Protein AF-0000000085010832 (afdb_homodimer)

pLDDT: mean 97.46, std 2.3, range [83.12, 99.0]

Foldseek 3Di:
DDDDDPVVVVVLLQLQDAFQQFAQAAPQDPVNLVVQLVVCLVDQDFVVRLSFKDKDKAFRVSLLVLLVLLLVQVQVVQVVVPVVRCVVCVVSSVSLSRFGMKMWIKGQQVSLVVVCVVVVVCNVCSVVRSVVSVVRSCSSSSSVRVVSPKHKHKAPSVVPVVSQVSSCVSRVDDPRIRTDIMMTIHHHPDPRDDDDDDDDPVVPDDDD/DDPDDPVVVVVLLQLQDAFQQFAQAAPQDPVNLVVQLVVCLVDQDFVVRLSFKDKDKAFRVRLLVLLVLLLVQVQVVQVVVPVVRCVVCVVSSVSLSRFGMKMWIKGQQVSLVVVCVVVVVCNVCSVVRSVVSVVRSCSSSSSVRVVSPKHKHKAPSVVPVVSQVSSCVSRVDDPRIRTDIMMTIHHHPDDRDDDDDDDDPVVPDDDD

Sequence (416 aa):
MPSITADEWLEAAAHRRSVHGLAGTSKVSDERVQELVSNVLSFAPSSYNTQPVRISLAFGEKHKELWSIILEKVEPVLKSINPALWEKLGPFLQNHKAAYGSILFWERGQTTKEAAETHKATSHMFSEWGDHAQGIHQILVWTALELEGVGANLQHMNAIPPVEAAIKKFAGVPEDYKLKAHLNYGDEQAAHPEKPKKLPIAETLTILMPSITADEWLEAAAHRRSVHGLAGTSKVSDERVQELVSNVLSFAPSSYNTQPVRISLAFGEKHKELWSIILEKVEPVLKSINPALWEKLGPFLQNHKAAYGSILFWERGQTTKEAAETHKATSHMFSEWGDHAQGIHQILVWTALELEGVGANLQHMNAIPPVEAAIKKFAGVPEDYKLKAHLNYGDEQAAHPEKPKKLPIAETLTIL

InterPro domains:
  IPR000415 Nitroreductase-like [G3DSA:3.40.109.10] (7-208)
  IPR000415 Nitroreductase-like [SSF55469] (9-198)
  IPR029479 Nitroreductase [PF00881] (14-186)
  IPR033877 Nitroreductase Frm2/Hbn1-like [PTHR43035] (5-207)
  IPR033877 Nitroreductase Frm2/Hbn1-like [cd02140] (9-208)

Secondary structure (DSSP, 8-state):
--SS-HHHHHHHHHH--B---B-S--SS-HHHHHHHHHHHHTT---GGG---EEEEEEETHHHHHHHHHHHHHHHHHHHHH-HHHHHHHHHHHHHHTTSSEEEEEEEEHHHHHHHHHHSGGGGGGHHHHHHHHHHHHHHHHHHHHHHTT-EEEEE-GGGSHHHHHHHHHHHT--TTEEEEEEEEEE-BSSPPPPPPP---HHHHEEE-/--SS-HHHHHHHHHH--B---B-S--SS-HHHHHHHHHHHHTT---GGG---EEEEEEETHHHHHHHHHHHHHHHHHHHHH-HHHHHHHHHHHHHGGGSSEEEEEEEEHHHHHHHHHHSGGGGGGHHHHHHHHHHHHHHHHHHHHHHTT-EEEEE-GGGSHHHHHHHHHHHT--TTEEEEEEEEEE-BSSPPPPPPP---HHHHEEE-

Structure (mmCIF, N/CA/C/O backbone):
data_AF-0000000085010832-model_v1
#
loop_
_entity.id
_entity.type
_entity.pdbx_description
1 polymer 'Nitroreductase protein'
#
loop_
_atom_site.group_PDB
_atom_site.id
_atom_site.type_symbol
_atom_site.label_atom_id
_atom_site.label_alt_id
_atom_site.label_comp_id
_atom_site.label_asym_id
_atom_site.label_entity_id
_atom_site.label_seq_id
_atom_site.pdbx_PDB_ins_code
_atom_site.Cartn_x
_atom_site.Cartn_y
_atom_site.Cartn_z
_atom_site.occupancy
_atom_site.B_iso_or_equiv
_atom_site.auth_seq_id
_atom_site.auth_comp_id
_atom_site.auth_asym_id
_atom_site.auth_atom_id
_atom_site.pdbx_PDB_model_num
ATOM 1 N N . MET A 1 1 ? 5.02 1.122 22.172 1 84.19 1 MET A N 1
ATOM 2 C CA . MET A 1 1 ? 5.883 1.376 21.016 1 84.19 1 MET A CA 1
ATOM 3 C C . MET A 1 1 ? 6.539 0.086 20.531 1 84.19 1 MET A C 1
ATOM 5 O O . MET A 1 1 ? 6.973 -0.735 21.344 1 84.19 1 MET A O 1
ATOM 9 N N . PRO A 1 2 ? 6.547 -0.035 19.172 1 90.25 2 PRO A N 1
ATOM 10 C CA . PRO A 1 2 ? 7.242 -1.213 18.656 1 90.25 2 PRO A CA 1
ATOM 11 C C . PRO A 1 2 ? 8.727 -1.228 19.016 1 90.25 2 PRO A C 1
ATOM 13 O O . PRO A 1 2 ? 9.305 -0.179 19.312 1 90.25 2 PRO A O 1
ATOM 16 N N . SER A 1 3 ? 9.32 -2.346 18.875 1 93.12 3 SER A N 1
ATOM 17 C CA . SER A 1 3 ? 10.68 -2.549 19.344 1 93.12 3 SER A CA 1
ATOM 18 C C . SER A 1 3 ? 11.703 -2.246 18.25 1 93.12 3 SER A C 1
ATOM 20 O O . SER A 1 3 ? 12.891 -2.117 18.531 1 93.12 3 SER A O 1
ATOM 22 N N . ILE A 1 4 ? 11.258 -2.033 17.078 1 97.88 4 ILE A N 1
ATOM 23 C CA . ILE A 1 4 ? 12.211 -1.859 15.992 1 97.88 4 ILE A CA 1
ATOM 24 C C . ILE A 1 4 ? 12.32 -0.378 15.633 1 97.88 4 ILE A C 1
ATOM 26 O O . ILE A 1 4 ? 11.43 0.412 15.953 1 97.88 4 ILE A O 1
ATOM 30 N N . THR A 1 5 ? 13.445 -0.023 14.93 1 98.31 5 THR A N 1
ATOM 31 C CA . THR A 1 5 ? 13.688 1.344 14.477 1 98.31 5 THR A CA 1
ATOM 32 C C . THR A 1 5 ? 13.117 1.558 13.078 1 98.31 5 THR A C 1
ATOM 34 O O . THR A 1 5 ? 12.797 0.595 12.383 1 98.31 5 THR A O 1
ATOM 37 N N . ALA A 1 6 ? 13.039 2.836 12.734 1 98.62 6 ALA A N 1
ATOM 38 C CA . ALA A 1 6 ? 12.633 3.178 11.375 1 98.62 6 ALA A CA 1
ATOM 39 C C . ALA A 1 6 ? 13.602 2.594 10.352 1 98.62 6 ALA A C 1
ATOM 41 O O . ALA A 1 6 ? 13.195 2.164 9.266 1 98.62 6 ALA A O 1
ATOM 42 N N . ASP A 1 7 ? 14.867 2.562 10.664 1 98.56 7 ASP A N 1
ATOM 43 C CA . ASP A 1 7 ? 15.859 2.021 9.742 1 98.56 7 ASP A CA 1
ATOM 44 C C . ASP A 1 7 ? 15.664 0.521 9.539 1 98.56 7 ASP A C 1
ATOM 46 O O . ASP A 1 7 ? 15.797 0.017 8.422 1 98.56 7 ASP A O 1
ATOM 50 N N . GLU A 1 8 ? 15.367 -0.193 10.617 1 98.81 8 GLU A N 1
ATOM 51 C CA . GLU A 1 8 ? 15.102 -1.626 10.523 1 98.81 8 GLU A CA 1
ATOM 52 C C . GLU A 1 8 ? 13.836 -1.901 9.711 1 98.81 8 GLU A C 1
ATOM 54 O O . GLU A 1 8 ? 13.789 -2.85 8.93 1 98.81 8 GLU A O 1
ATOM 59 N N . TRP A 1 9 ? 12.805 -1.095 9.961 1 98.81 9 TRP A N 1
ATOM 60 C CA . TRP A 1 9 ? 11.562 -1.136 9.188 1 98.81 9 TRP A CA 1
ATOM 61 C C . TRP A 1 9 ? 11.852 -0.97 7.699 1 98.81 9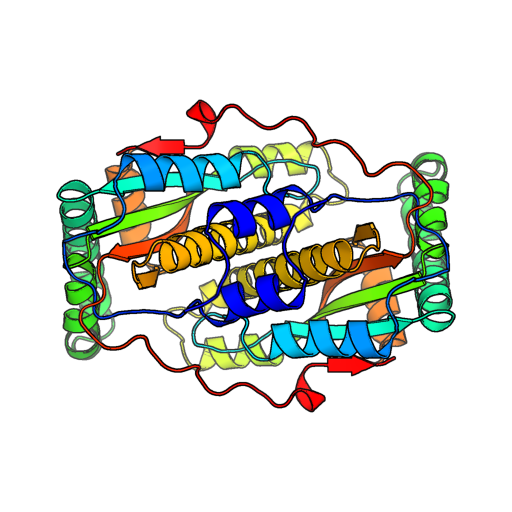 TRP A C 1
ATOM 63 O O . TRP A 1 9 ? 11.43 -1.795 6.883 1 98.81 9 TRP A O 1
ATOM 73 N N . LEU A 1 10 ? 12.625 -0 7.332 1 98.81 10 LEU A N 1
ATOM 74 C CA . LEU A 1 10 ? 12.867 0.292 5.926 1 98.81 10 LEU A CA 1
ATOM 75 C C . LEU A 1 10 ? 13.859 -0.705 5.328 1 98.81 10 LEU A C 1
ATOM 77 O O . LEU A 1 10 ? 13.766 -1.041 4.148 1 98.81 10 LEU A O 1
ATOM 81 N N . GLU A 1 11 ? 14.734 -1.215 6.141 1 98.69 11 GLU A N 1
ATOM 82 C CA . GLU A 1 11 ? 15.641 -2.256 5.672 1 98.69 11 GLU A CA 1
ATOM 83 C C . GLU A 1 11 ? 14.883 -3.518 5.277 1 98.69 11 GLU A C 1
ATOM 85 O O . GLU A 1 11 ? 15.211 -4.164 4.285 1 98.69 11 GLU A O 1
ATOM 90 N N . ALA A 1 12 ? 13.891 -3.885 6.098 1 98.75 12 ALA A N 1
ATOM 91 C CA . ALA A 1 12 ? 13.062 -5.039 5.785 1 98.75 12 ALA A CA 1
ATOM 92 C C . ALA A 1 12 ? 12.32 -4.844 4.465 1 98.75 12 ALA A C 1
ATOM 94 O O . ALA A 1 12 ? 12.289 -5.742 3.623 1 98.75 12 ALA A O 1
ATOM 95 N N . ALA A 1 13 ? 11.766 -3.66 4.316 1 98.81 13 ALA A N 1
ATOM 96 C CA . ALA A 1 13 ? 11.062 -3.361 3.072 1 98.81 13 ALA A CA 1
ATOM 97 C C . ALA A 1 13 ? 12.016 -3.359 1.886 1 98.81 13 ALA A C 1
ATOM 99 O O . ALA A 1 13 ? 11.664 -3.805 0.792 1 98.81 13 ALA A O 1
ATOM 100 N N . ALA A 1 14 ? 13.203 -2.842 2.066 1 98.5 14 ALA A N 1
ATOM 101 C CA . ALA A 1 14 ? 14.203 -2.75 1 1 98.5 14 ALA A CA 1
ATOM 102 C C . ALA A 1 14 ? 14.703 -4.133 0.596 1 98.5 14 ALA A C 1
ATOM 104 O O . ALA A 1 14 ? 15.125 -4.34 -0.543 1 98.5 14 ALA A O 1
ATOM 105 N N . HIS A 1 15 ? 14.672 -5.035 1.519 1 98.12 15 HIS A N 1
ATOM 106 C CA . HIS A 1 15 ? 15.109 -6.398 1.247 1 98.12 15 HIS A CA 1
ATOM 107 C C . HIS A 1 15 ? 14.141 -7.109 0.309 1 98.12 15 HIS A C 1
ATOM 109 O O . HIS A 1 15 ? 14.555 -7.934 -0.51 1 98.12 15 HIS A O 1
ATOM 115 N N . ARG A 1 16 ? 12.852 -6.828 0.45 1 98.25 16 ARG A N 1
ATOM 116 C CA . ARG A 1 16 ? 11.82 -7.434 -0.39 1 98.25 16 ARG A CA 1
ATOM 117 C C . ARG A 1 16 ? 12.125 -7.215 -1.869 1 98.25 16 ARG A C 1
ATOM 119 O O . ARG A 1 16 ? 12.477 -6.109 -2.281 1 98.25 16 ARG A O 1
ATOM 126 N N . ARG A 1 17 ? 12.102 -8.305 -2.668 1 97.81 17 ARG A N 1
ATOM 127 C CA . ARG A 1 17 ? 12.352 -8.305 -4.105 1 97.81 17 ARG A CA 1
ATOM 128 C C . ARG A 1 17 ? 11.398 -9.242 -4.832 1 97.81 17 ARG A C 1
ATOM 130 O O . ARG A 1 17 ? 10.844 -10.156 -4.223 1 97.81 17 ARG A O 1
ATOM 137 N N . SER A 1 18 ? 11.273 -8.953 -6.086 1 98.06 18 SER A N 1
ATOM 138 C CA . SER A 1 18 ? 10.648 -9.984 -6.91 1 98.06 18 SER A CA 1
ATOM 139 C C . SER A 1 18 ? 11.594 -11.164 -7.129 1 98.06 18 SER A C 1
ATOM 141 O O . SER A 1 18 ? 12.617 -11.031 -7.801 1 98.06 18 SER A O 1
ATOM 143 N N . VAL A 1 19 ? 11.234 -12.25 -6.57 1 98 19 VAL A N 1
ATOM 144 C CA . VAL A 1 19 ? 12.008 -13.477 -6.703 1 98 19 VAL A CA 1
ATOM 145 C C . VAL A 1 19 ? 11.297 -14.43 -7.664 1 98 19 VAL A C 1
ATOM 147 O O . VAL A 1 19 ? 10.211 -14.93 -7.363 1 98 19 VAL A O 1
ATOM 150 N N . HIS A 1 20 ? 11.82 -14.797 -8.797 1 95.06 20 HIS A N 1
ATOM 151 C CA . HIS A 1 20 ? 11.133 -15.609 -9.797 1 95.06 20 HIS A CA 1
ATOM 152 C C . HIS A 1 20 ? 11.602 -17.062 -9.75 1 95.06 20 HIS A C 1
ATOM 154 O O . HIS A 1 20 ? 10.867 -17.969 -10.148 1 95.06 20 HIS A O 1
ATOM 160 N N . GLY A 1 21 ? 12.75 -17.391 -9.305 1 95.5 21 GLY A N 1
ATOM 161 C CA . GLY A 1 21 ? 13.188 -18.766 -9.125 1 95.5 21 GLY A CA 1
ATOM 162 C C . GLY A 1 21 ? 12.727 -19.375 -7.812 1 95.5 21 GLY A C 1
ATOM 163 O O . GLY A 1 21 ? 13.484 -19.406 -6.84 1 95.5 21 GLY A O 1
ATOM 164 N N . LEU A 1 22 ? 11.461 -19.922 -7.852 1 98.19 22 LEU A N 1
ATOM 165 C CA . LEU A 1 22 ? 10.859 -20.453 -6.629 1 98.19 22 LEU A CA 1
ATOM 166 C C . LEU A 1 22 ? 10.633 -21.953 -6.742 1 98.19 22 LEU A C 1
ATOM 168 O O . LEU A 1 22 ? 10.297 -22.453 -7.82 1 98.19 22 LEU A O 1
ATOM 172 N N . ALA A 1 23 ? 10.828 -22.625 -5.68 1 98.19 23 ALA A N 1
ATOM 173 C CA . ALA A 1 23 ? 10.57 -24.062 -5.598 1 98.19 23 ALA A CA 1
ATOM 174 C C . ALA A 1 23 ? 9.148 -24.344 -5.113 1 98.19 23 ALA A C 1
ATOM 176 O O . ALA A 1 23 ? 8.523 -23.484 -4.488 1 98.19 23 ALA A O 1
ATOM 177 N N . GLY A 1 24 ? 8.68 -25.562 -5.348 1 98.31 24 GLY A N 1
ATOM 178 C CA . GLY A 1 24 ? 7.367 -25.984 -4.898 1 98.31 24 GLY A CA 1
ATOM 179 C C . GLY A 1 24 ? 7.336 -26.391 -3.432 1 98.31 24 GLY A C 1
ATOM 180 O O . GLY A 1 24 ? 6.441 -27.109 -2.998 1 98.31 24 GLY A O 1
ATOM 181 N N . THR A 1 25 ? 8.312 -25.953 -2.691 1 98.69 25 THR A N 1
ATOM 182 C CA . THR A 1 25 ? 8.391 -26.141 -1.248 1 98.69 25 THR A CA 1
ATOM 183 C C . THR A 1 25 ? 8.398 -24.812 -0.52 1 98.69 25 THR A C 1
ATOM 185 O O . THR A 1 25 ? 8.648 -23.766 -1.13 1 98.69 25 THR A O 1
ATOM 188 N N . SER A 1 26 ? 8.047 -24.875 0.742 1 98.69 26 SER A N 1
ATOM 189 C CA . SER A 1 26 ? 8.023 -23.672 1.573 1 98.69 26 SER A CA 1
ATOM 190 C C . SER A 1 26 ? 8.516 -23.984 2.986 1 98.69 26 SER A C 1
ATOM 192 O O . SER A 1 26 ? 7.973 -24.844 3.666 1 98.69 26 SER A O 1
ATOM 194 N N . LYS A 1 27 ? 9.477 -23.188 3.438 1 97.94 27 LYS A N 1
ATOM 195 C CA . LYS A 1 27 ? 9.93 -23.344 4.816 1 97.94 27 LYS A CA 1
ATOM 196 C C . LYS A 1 27 ? 8.961 -22.688 5.793 1 97.94 27 LYS A C 1
ATOM 198 O O . LYS A 1 27 ? 9.008 -22.953 6.996 1 97.94 27 LYS A O 1
ATOM 203 N N . VAL A 1 28 ? 8.094 -21.875 5.289 1 98.5 28 VAL A N 1
ATOM 204 C CA . VAL A 1 28 ? 7.02 -21.312 6.102 1 98.5 28 VAL A CA 1
ATOM 205 C C . VAL A 1 28 ? 5.766 -22.172 5.98 1 98.5 28 VAL A C 1
ATOM 207 O O . VAL A 1 28 ? 5.336 -22.5 4.871 1 98.5 28 VAL A O 1
ATOM 210 N N . SER A 1 29 ? 5.133 -22.531 7.074 1 98.81 29 SER A N 1
ATOM 211 C CA . SER A 1 29 ? 3.963 -23.391 7.047 1 98.81 29 SER A CA 1
ATOM 212 C C . SER A 1 29 ? 2.732 -22.656 6.535 1 98.81 29 SER A C 1
ATOM 214 O O . SER A 1 29 ? 2.67 -21.422 6.609 1 98.81 29 SER A O 1
ATOM 216 N N . ASP A 1 30 ? 1.768 -23.484 6.062 1 98.88 30 ASP A N 1
ATOM 217 C CA . ASP A 1 30 ? 0.501 -22.891 5.633 1 98.88 30 ASP A CA 1
ATOM 218 C C . ASP A 1 30 ? -0.148 -22.109 6.77 1 98.88 30 ASP A C 1
ATOM 220 O O . ASP A 1 30 ? -0.671 -21.016 6.551 1 98.88 30 ASP A O 1
ATOM 224 N N . GLU A 1 31 ? -0.134 -22.641 7.93 1 98.81 31 GLU A N 1
ATOM 225 C CA . GLU A 1 31 ? -0.724 -22.016 9.102 1 98.81 31 GLU A CA 1
ATOM 226 C C . GLU A 1 31 ? -0.057 -20.672 9.398 1 98.81 31 GLU A C 1
ATOM 228 O O . GLU A 1 31 ? -0.729 -19.703 9.766 1 98.81 31 GLU A O 1
ATOM 233 N N . ARG A 1 32 ? 1.269 -20.641 9.297 1 98.88 32 ARG A N 1
ATOM 234 C CA . ARG A 1 32 ? 2.012 -19.422 9.555 1 98.88 32 ARG A CA 1
ATOM 235 C C . ARG A 1 32 ? 1.671 -18.344 8.516 1 98.88 32 ARG A C 1
ATOM 237 O O . ARG A 1 32 ? 1.525 -17.172 8.859 1 98.88 32 ARG A O 1
ATOM 244 N N . VAL A 1 33 ? 1.524 -18.719 7.25 1 98.94 33 VAL A N 1
ATOM 245 C CA . VAL A 1 33 ? 1.125 -17.781 6.211 1 98.94 33 VAL A CA 1
ATOM 246 C C . VAL A 1 33 ? -0.262 -17.219 6.523 1 98.94 33 VAL A C 1
ATOM 248 O O . VAL A 1 33 ? -0.495 -16.016 6.402 1 98.94 33 VAL A O 1
ATOM 251 N N . GLN A 1 34 ? -1.169 -18.109 6.879 1 98.94 34 GLN A N 1
ATOM 252 C CA . GLN A 1 34 ? -2.508 -17.688 7.27 1 98.94 34 GLN A CA 1
ATOM 253 C C . GLN A 1 34 ? -2.449 -16.672 8.414 1 98.94 34 GLN A C 1
ATOM 255 O O . GLN A 1 34 ? -3.18 -15.68 8.406 1 98.94 34 GLN A O 1
ATOM 260 N N . GLU A 1 35 ? -1.608 -16.938 9.383 1 98.88 35 GLU A N 1
ATOM 261 C CA . GLU A 1 35 ? -1.447 -16.047 10.523 1 98.88 35 GLU A CA 1
ATOM 262 C C . GLU A 1 35 ? -0.957 -14.664 10.086 1 98.88 35 GLU A C 1
ATOM 264 O O . GLU A 1 35 ? -1.482 -13.641 10.523 1 98.88 35 GLU A O 1
ATOM 269 N N . LEU A 1 36 ? 0.071 -14.609 9.273 1 98.94 36 LEU A N 1
ATOM 270 C CA . LEU A 1 36 ? 0.646 -13.352 8.805 1 98.94 36 LEU A CA 1
ATOM 271 C C . LEU A 1 36 ? -0.386 -12.539 8.031 1 98.94 36 LEU A C 1
ATOM 273 O O . LEU A 1 36 ? -0.536 -11.336 8.258 1 98.94 36 LEU A O 1
ATOM 277 N N . VAL A 1 37 ? -1.146 -13.211 7.125 1 98.94 37 VAL A N 1
ATOM 278 C CA . VAL A 1 37 ? -2.133 -12.539 6.293 1 98.94 37 VAL A CA 1
ATOM 279 C C . VAL A 1 37 ? -3.293 -12.055 7.16 1 98.94 37 VAL A C 1
ATOM 281 O O . VAL A 1 37 ? -3.787 -10.938 6.98 1 98.94 37 VAL A O 1
ATOM 284 N N . SER A 1 38 ? -3.705 -12.898 8.086 1 98.94 38 SER A N 1
ATOM 285 C CA . SER A 1 38 ? -4.75 -12.508 9.023 1 98.94 38 SER A CA 1
ATOM 286 C C . SER A 1 38 ? -4.348 -11.273 9.82 1 98.94 38 SER A C 1
ATOM 288 O O . SER A 1 38 ? -5.168 -10.383 10.055 1 98.94 38 SER A O 1
ATOM 290 N N . ASN A 1 39 ? -3.143 -11.281 10.234 1 98.88 39 ASN A N 1
ATOM 291 C CA . ASN A 1 39 ? -2.639 -10.125 10.969 1 98.88 39 ASN A CA 1
ATOM 292 C C . ASN A 1 39 ? -2.727 -8.844 10.141 1 98.88 39 ASN A C 1
ATOM 294 O O . ASN A 1 39 ? -3.23 -7.828 10.609 1 98.88 39 ASN A O 1
ATOM 298 N N . VAL A 1 40 ? -2.318 -8.867 8.938 1 98.94 40 VAL A N 1
ATOM 299 C CA . VAL A 1 40 ? -2.354 -7.699 8.07 1 98.94 40 VAL A CA 1
ATOM 300 C C . VAL A 1 40 ? -3.793 -7.219 7.906 1 98.94 40 VAL A C 1
ATOM 302 O O . VAL A 1 40 ? -4.074 -6.023 8.016 1 98.94 40 VAL A O 1
ATOM 305 N N . LEU A 1 41 ? -4.723 -8.148 7.664 1 98.94 41 LEU A N 1
ATOM 306 C CA . LEU A 1 41 ? -6.133 -7.82 7.461 1 98.94 41 LEU A CA 1
ATOM 307 C C . LEU A 1 41 ? -6.734 -7.215 8.727 1 98.94 41 LEU A C 1
ATOM 309 O O . LEU A 1 41 ? -7.707 -6.461 8.656 1 98.94 41 LEU A O 1
ATOM 313 N N . SER A 1 42 ? -6.133 -7.461 9.859 1 98.75 42 SER A N 1
ATOM 314 C CA . SER A 1 42 ? -6.699 -7.043 11.141 1 98.75 42 SER A CA 1
ATOM 315 C C . SER A 1 42 ? -6.305 -5.609 11.477 1 98.75 42 SER A C 1
ATOM 317 O O . SER A 1 42 ? -6.832 -5.023 12.422 1 98.75 42 SER A O 1
ATOM 319 N N . PHE A 1 43 ? -5.402 -4.969 10.633 1 98.69 43 PHE A N 1
ATOM 320 C CA . PHE A 1 43 ? -5.016 -3.631 11.07 1 98.69 43 PHE A CA 1
ATOM 321 C C . PHE A 1 43 ? -4.785 -2.715 9.875 1 98.69 43 PHE A C 1
ATOM 323 O O . PHE A 1 43 ? -4.758 -1.49 10.023 1 98.69 43 PHE A O 1
ATOM 330 N N . ALA A 1 44 ? -4.531 -3.252 8.68 1 98.81 44 ALA A N 1
ATOM 331 C CA . ALA A 1 44 ? -4.125 -2.416 7.555 1 98.81 44 ALA A CA 1
ATOM 332 C C . ALA A 1 44 ? -5.156 -1.32 7.289 1 98.81 44 ALA A C 1
ATOM 334 O O . ALA A 1 44 ? -6.363 -1.567 7.348 1 98.81 44 ALA A O 1
ATOM 335 N N . PRO A 1 45 ? -4.711 -0.116 7.055 1 98.69 45 PRO A N 1
ATOM 336 C CA . PRO A 1 45 ? -5.641 1.007 6.898 1 98.69 45 PRO A CA 1
ATOM 337 C C . PRO A 1 45 ? -6.328 1.015 5.535 1 98.69 45 PRO A C 1
ATOM 339 O O . PRO A 1 45 ? -5.832 0.406 4.586 1 98.69 45 PRO A O 1
ATOM 342 N N . SER A 1 46 ? -7.457 1.635 5.477 1 98.56 46 SER A N 1
ATOM 343 C CA . SER A 1 46 ? -8.203 2.014 4.281 1 98.56 46 SER A CA 1
ATOM 344 C C . SER A 1 46 ? -8.992 3.301 4.508 1 98.56 46 SER A C 1
ATOM 346 O O . SER A 1 46 ? -9.25 3.684 5.652 1 98.56 46 SER A O 1
ATOM 348 N N . SER A 1 47 ? -9.227 3.998 3.41 1 97.94 47 SER A N 1
ATOM 349 C CA . SER A 1 47 ? -10 5.227 3.518 1 97.94 47 SER A CA 1
ATOM 350 C C . SER A 1 47 ? -11.328 4.98 4.23 1 97.94 47 SER A C 1
ATOM 352 O O . SER A 1 47 ? -12.078 4.078 3.861 1 97.94 47 SER A O 1
ATOM 354 N N . TYR A 1 48 ? -11.617 5.809 5.289 1 97.12 48 TYR A N 1
ATOM 355 C CA . TYR A 1 48 ? -12.836 5.738 6.09 1 97.12 48 TYR A CA 1
ATOM 356 C C . TYR A 1 48 ? -12.984 4.363 6.73 1 97.12 48 TYR A C 1
ATOM 358 O O . TYR A 1 48 ? -14.094 3.961 7.09 1 97.12 48 TYR A O 1
ATOM 366 N N . ASN A 1 49 ? -11.891 3.594 6.793 1 98 49 ASN A N 1
ATOM 367 C CA . ASN A 1 49 ? -11.883 2.24 7.336 1 98 49 ASN A CA 1
ATOM 368 C C . ASN A 1 49 ? -12.922 1.355 6.652 1 98 49 ASN A C 1
ATOM 370 O O . ASN A 1 49 ? -13.57 0.537 7.305 1 98 49 ASN A O 1
ATOM 374 N N . THR A 1 50 ? -13.023 1.539 5.305 1 98.25 50 THR A N 1
ATOM 375 C CA . THR A 1 50 ? -14.023 0.801 4.535 1 98.25 50 THR A CA 1
ATOM 376 C C . THR A 1 50 ? -13.609 -0.659 4.375 1 98.25 50 THR A C 1
ATOM 378 O O . THR A 1 50 ? -14.453 -1.524 4.125 1 98.25 50 THR A O 1
ATOM 381 N N . GLN A 1 51 ? -12.375 -0.996 4.406 1 98.56 51 GLN A N 1
ATOM 382 C CA . GLN A 1 51 ? -11.812 -2.342 4.391 1 98.56 51 GLN A CA 1
ATOM 383 C C . GLN A 1 51 ? -12.266 -3.111 3.15 1 98.56 51 GLN A C 1
ATOM 385 O O . GLN A 1 51 ? -12.852 -4.188 3.264 1 98.56 51 GLN A O 1
ATOM 390 N N . PRO A 1 52 ? -11.844 -2.598 1.957 1 98.69 52 PRO A N 1
ATOM 391 C CA . PRO A 1 52 ? -12.32 -3.211 0.715 1 98.69 52 PRO A CA 1
ATOM 392 C C . PRO A 1 52 ? -11.539 -4.469 0.339 1 98.69 52 PRO A C 1
ATOM 394 O O . PRO A 1 52 ? -11.945 -5.203 -0.562 1 98.69 52 PRO A O 1
ATOM 397 N N . VAL A 1 53 ? -10.422 -4.785 0.964 1 98.94 53 VAL A N 1
ATOM 398 C CA . VAL A 1 53 ? -9.516 -5.848 0.542 1 98.94 53 VAL A CA 1
ATOM 399 C C . VAL A 1 53 ? -10.008 -7.188 1.078 1 98.94 53 VAL A C 1
ATOM 401 O O . VAL A 1 53 ? -10.43 -7.285 2.232 1 98.94 53 VAL A O 1
ATOM 404 N N . ARG A 1 54 ? -9.992 -8.188 0.234 1 98.94 54 ARG A N 1
ATOM 405 C CA . ARG A 1 54 ? -10.18 -9.602 0.544 1 98.94 54 ARG A CA 1
ATOM 406 C C . ARG A 1 54 ? -9 -10.43 0.038 1 98.94 54 ARG A C 1
ATOM 408 O O . ARG A 1 54 ? -8.367 -10.07 -0.959 1 98.94 54 ARG A O 1
ATOM 415 N N . ILE A 1 55 ? -8.773 -11.531 0.745 1 99 55 ILE A N 1
ATOM 416 C CA . ILE A 1 55 ? -7.621 -12.336 0.347 1 99 55 ILE A CA 1
ATOM 417 C C . ILE A 1 55 ? -8.008 -13.812 0.312 1 99 55 ILE A C 1
ATOM 419 O O . ILE A 1 55 ? -8.742 -14.289 1.184 1 99 55 ILE A O 1
ATOM 423 N N . SER A 1 56 ? -7.582 -14.508 -0.692 1 98.94 56 SER A N 1
ATOM 424 C CA . SER A 1 56 ? -7.633 -15.969 -0.761 1 98.94 56 SER A CA 1
ATOM 425 C C . SER A 1 56 ? -6.23 -16.562 -0.778 1 98.94 56 SER A C 1
ATOM 427 O O . SER A 1 56 ? -5.312 -16 -1.381 1 98.94 56 SER A O 1
ATOM 429 N N . LEU A 1 57 ? -6.074 -17.672 -0.153 1 98.94 57 LEU A N 1
ATOM 430 C CA . LEU A 1 57 ? -4.797 -18.375 -0.114 1 98.94 57 LEU A CA 1
ATOM 431 C C . LEU A 1 57 ? -4.898 -19.719 -0.818 1 98.94 57 LEU A C 1
ATOM 433 O O . LEU A 1 57 ? -5.793 -20.516 -0.522 1 98.94 57 LEU A O 1
ATOM 437 N N . ALA A 1 58 ? -4.039 -19.984 -1.743 1 98.94 58 ALA A N 1
ATOM 438 C CA . ALA A 1 58 ? -3.902 -21.281 -2.412 1 98.94 58 ALA A CA 1
ATOM 439 C C . ALA A 1 58 ? -2.551 -21.922 -2.102 1 98.94 58 ALA A C 1
ATOM 441 O O . ALA A 1 58 ? -1.503 -21.359 -2.428 1 98.94 58 ALA A O 1
ATOM 442 N N . PHE A 1 59 ? -2.529 -23.141 -1.492 1 98.81 59 PHE A N 1
ATOM 443 C CA . PHE A 1 59 ? -1.3 -23.797 -1.074 1 98.81 59 PHE A CA 1
ATOM 444 C C . PHE A 1 59 ? -1.082 -25.078 -1.865 1 98.81 59 PHE A C 1
ATOM 446 O O . PHE A 1 59 ? -2.041 -25.781 -2.203 1 98.81 59 PHE A O 1
ATOM 453 N N . GLY A 1 60 ? 0.17 -25.359 -2.143 1 98.38 60 GLY A N 1
ATOM 454 C CA . GLY A 1 60 ? 0.536 -26.656 -2.695 1 98.38 60 GLY A CA 1
ATOM 455 C C . GLY A 1 60 ? -0.215 -26.984 -3.971 1 98.38 60 GLY A C 1
ATOM 456 O O . GLY A 1 60 ? -0.109 -26.266 -4.969 1 98.38 60 GLY A O 1
ATOM 457 N N . GLU A 1 61 ? -1.02 -28 -3.838 1 98.44 61 GLU A N 1
ATOM 458 C CA . GLU A 1 61 ? -1.729 -28.484 -5.02 1 98.44 61 GLU A CA 1
ATOM 459 C C . GLU A 1 61 ? -2.725 -27.438 -5.523 1 98.44 61 GLU A C 1
ATOM 461 O O . GLU A 1 61 ? -2.959 -27.328 -6.73 1 98.44 61 GLU A O 1
ATOM 466 N N . LYS A 1 62 ? -3.338 -26.703 -4.598 1 98.81 62 LYS A N 1
ATOM 467 C CA . LYS A 1 62 ? -4.273 -25.656 -5.008 1 98.81 62 LYS A CA 1
ATOM 468 C C . LYS A 1 62 ? -3.564 -24.562 -5.812 1 98.81 62 LYS A C 1
ATOM 470 O O . LYS A 1 62 ? -4.137 -24.016 -6.75 1 98.81 62 LYS A O 1
ATOM 475 N N . HIS A 1 63 ? -2.348 -24.266 -5.418 1 98.88 63 HIS A N 1
ATOM 476 C CA . HIS A 1 63 ? -1.541 -23.344 -6.211 1 98.88 63 HIS A CA 1
ATOM 477 C C . HIS A 1 63 ? -1.312 -23.891 -7.617 1 98.88 63 HIS A C 1
ATOM 479 O O . HIS A 1 63 ? -1.458 -23.156 -8.602 1 98.88 63 HIS A O 1
ATOM 485 N N . LYS A 1 64 ? -0.937 -25.125 -7.688 1 98.62 64 LYS A N 1
ATOM 486 C CA . LYS A 1 64 ? -0.67 -25.734 -8.984 1 98.62 64 LYS A CA 1
ATOM 487 C C . LYS A 1 64 ? -1.92 -25.734 -9.859 1 98.62 64 LYS A C 1
ATOM 489 O O . LYS A 1 64 ? -1.841 -25.484 -11.07 1 98.62 64 LYS A O 1
ATOM 494 N N . GLU A 1 65 ? -3.023 -26.047 -9.266 1 98.75 65 GLU A N 1
ATOM 495 C CA . GLU A 1 65 ? -4.293 -26 -9.984 1 98.75 65 GLU A CA 1
ATOM 496 C C . GLU A 1 65 ? -4.586 -24.609 -10.508 1 98.75 65 GLU A C 1
ATOM 498 O O . GLU A 1 65 ? -5.004 -24.438 -11.656 1 98.75 65 GLU A O 1
ATOM 503 N N . LEU A 1 66 ? -4.406 -23.609 -9.664 1 98.88 66 LEU A N 1
ATOM 504 C CA . LEU A 1 66 ? -4.605 -22.219 -10.055 1 98.88 66 LEU A CA 1
ATOM 505 C C . LEU A 1 66 ? -3.785 -21.875 -11.289 1 98.88 66 LEU A C 1
ATOM 507 O O . LEU A 1 66 ? -4.32 -21.359 -12.273 1 98.88 66 LEU A O 1
ATOM 511 N N . TRP A 1 67 ? -2.539 -22.172 -11.273 1 98.56 67 TRP A N 1
ATOM 512 C CA . TRP A 1 67 ? -1.666 -21.766 -12.375 1 98.56 67 TRP A CA 1
ATOM 513 C C . TRP A 1 67 ? -1.916 -22.609 -13.609 1 98.56 67 TRP A C 1
ATOM 515 O O . TRP A 1 67 ? -1.684 -22.172 -14.734 1 98.56 67 TRP A O 1
ATOM 525 N N . SER A 1 68 ? -2.367 -23.891 -13.445 1 98.62 68 SER A N 1
ATOM 526 C CA . SER A 1 68 ? -2.812 -24.656 -14.602 1 98.62 68 SER A CA 1
ATOM 527 C C . SER A 1 68 ? -3.967 -23.953 -15.312 1 98.62 68 SER A C 1
ATOM 529 O O . SER A 1 68 ? -3.986 -23.859 -16.547 1 98.62 68 SER A O 1
ATOM 531 N N . ILE A 1 69 ? -4.902 -23.469 -14.562 1 98.44 69 ILE A N 1
ATOM 532 C CA . ILE A 1 69 ? -6.059 -22.766 -15.102 1 98.44 69 ILE A CA 1
ATOM 533 C C . ILE A 1 69 ? -5.609 -21.469 -15.773 1 98.44 69 ILE A C 1
ATOM 535 O O . ILE A 1 69 ? -6.086 -21.141 -16.859 1 98.44 69 ILE A O 1
ATOM 539 N N . ILE A 1 70 ? -4.691 -20.719 -15.125 1 98.56 70 ILE A N 1
ATOM 540 C CA . ILE A 1 70 ? -4.172 -19.469 -15.688 1 98.56 70 ILE A CA 1
ATOM 541 C C . ILE A 1 70 ? -3.502 -19.75 -17.031 1 98.56 70 ILE A C 1
ATOM 543 O O . ILE A 1 70 ? -3.785 -19.078 -18.016 1 98.56 70 ILE A O 1
ATOM 547 N N . LEU A 1 71 ? -2.658 -20.766 -17.078 1 98 71 LEU A N 1
ATOM 548 C CA . LEU A 1 71 ? -1.913 -21.109 -18.281 1 98 71 LEU A CA 1
ATOM 549 C C . LEU A 1 71 ? -2.855 -21.547 -19.406 1 98 71 LEU A C 1
ATOM 551 O O . LEU A 1 71 ? -2.645 -21.203 -20.562 1 98 71 LEU A O 1
ATOM 555 N N . GLU A 1 72 ? -3.842 -22.25 -19.031 1 97.81 72 GLU A N 1
ATOM 556 C CA . GLU A 1 72 ? -4.832 -22.703 -20 1 97.81 72 GLU A CA 1
ATOM 557 C C . GLU A 1 72 ? -5.527 -21.531 -20.672 1 97.81 72 GLU A C 1
ATOM 559 O O . GLU A 1 72 ? -5.824 -21.562 -21.875 1 97.81 72 GLU A O 1
ATOM 564 N N . LYS A 1 73 ? -5.816 -20.484 -19.969 1 97.81 73 LYS A N 1
ATOM 565 C CA . LYS A 1 73 ? -6.57 -19.344 -20.484 1 97.81 73 LYS A CA 1
ATOM 566 C C . LYS A 1 73 ? -5.645 -18.344 -21.156 1 97.81 73 LYS A C 1
ATOM 568 O O . LYS A 1 73 ? -6.027 -17.703 -22.141 1 97.81 73 LYS A O 1
ATOM 573 N N . VAL A 1 74 ? -4.441 -18.203 -20.625 1 97 74 VAL A N 1
ATOM 574 C CA . VAL A 1 74 ? -3.58 -17.125 -21.109 1 97 74 VAL A CA 1
ATOM 575 C C . VAL A 1 74 ? -2.949 -17.516 -22.453 1 97 74 VAL A C 1
ATOM 577 O O . VAL A 1 74 ? -2.727 -16.672 -23.312 1 97 74 VAL A O 1
ATOM 580 N N . GLU A 1 75 ? -2.682 -18.781 -22.656 1 96.56 75 GLU A N 1
ATOM 581 C CA . GLU A 1 75 ? -1.975 -19.266 -23.844 1 96.56 75 GLU A CA 1
ATOM 582 C C . GLU A 1 75 ? -2.725 -18.891 -25.125 1 96.56 75 GLU A C 1
ATOM 584 O O . GLU A 1 75 ? -2.154 -18.281 -26.031 1 96.56 75 GLU A O 1
ATOM 589 N N . PRO A 1 76 ? -3.996 -19.219 -25.25 1 96.44 76 PRO A N 1
ATOM 590 C CA . PRO A 1 76 ? -4.699 -18.844 -26.469 1 96.44 76 PRO A CA 1
ATOM 591 C C . PRO A 1 76 ? -4.781 -17.328 -26.672 1 96.44 76 PRO A C 1
ATOM 593 O O . PRO A 1 76 ? -4.762 -16.844 -27.812 1 96.44 76 PRO A O 1
ATOM 596 N N . VAL A 1 77 ? -4.895 -16.594 -25.594 1 95.12 77 VAL A N 1
ATOM 597 C CA . VAL A 1 77 ? -4.98 -15.141 -25.703 1 95.12 77 VAL A CA 1
ATOM 598 C C . VAL A 1 77 ? -3.676 -14.586 -26.266 1 95.12 77 VAL A C 1
ATOM 600 O O . VAL A 1 77 ? -3.691 -13.789 -27.219 1 95.12 77 VAL A O 1
ATOM 603 N N . LEU A 1 78 ? -2.545 -14.992 -25.719 1 93.69 78 LEU A N 1
ATOM 604 C CA . LEU A 1 78 ? -1.252 -14.492 -26.172 1 93.69 78 LEU A CA 1
ATOM 605 C C . LEU A 1 78 ? -0.975 -14.914 -27.609 1 93.69 78 LEU A C 1
ATOM 607 O O . LEU A 1 78 ? -0.448 -14.133 -28.406 1 93.69 78 LEU A O 1
ATOM 611 N N . LYS A 1 79 ? -1.317 -16.094 -27.953 1 95 79 LYS A N 1
ATOM 612 C CA . LYS A 1 79 ? -1.113 -16.609 -29.297 1 95 79 LYS A CA 1
ATOM 613 C C . LYS A 1 79 ? -1.968 -15.844 -30.312 1 95 79 LYS A C 1
ATOM 615 O O . LYS A 1 79 ? -1.555 -15.633 -31.453 1 95 79 LYS A O 1
ATOM 620 N N . SER A 1 80 ? -3.135 -15.477 -29.891 1 94.25 80 SER A N 1
ATOM 621 C CA . SER A 1 80 ? -4.027 -14.734 -30.781 1 94.25 80 SER A CA 1
ATOM 622 C C . SER A 1 80 ? -3.498 -13.328 -31.047 1 94.25 80 SER A C 1
ATOM 624 O O . SER A 1 80 ? -3.713 -12.773 -32.125 1 94.25 80 SER A O 1
ATOM 626 N N . ILE A 1 81 ? -2.881 -12.742 -30.109 1 88.75 81 ILE A N 1
ATOM 627 C CA . ILE A 1 81 ? -2.271 -11.43 -30.297 1 88.75 81 ILE A CA 1
ATOM 628 C C . ILE A 1 81 ? -1.052 -11.562 -31.219 1 88.75 81 ILE A C 1
ATOM 630 O O . ILE A 1 81 ? -0.935 -10.844 -32.219 1 88.75 81 ILE A O 1
ATOM 634 N N . ASN A 1 82 ? -0.119 -12.414 -30.828 1 90.12 82 ASN A N 1
ATOM 635 C CA . ASN A 1 82 ? 1.112 -12.719 -31.547 1 90.12 82 ASN A CA 1
ATOM 636 C C . ASN A 1 82 ? 1.718 -14.039 -31.094 1 90.12 82 ASN A C 1
ATOM 638 O O . ASN A 1 82 ? 2.172 -14.164 -29.953 1 90.12 82 ASN A O 1
ATOM 642 N N . PRO A 1 83 ? 1.779 -14.961 -31.953 1 90.56 83 PRO A N 1
ATOM 643 C CA . PRO A 1 83 ? 2.342 -16.25 -31.562 1 90.56 83 PRO A CA 1
ATOM 644 C C . PRO A 1 83 ? 3.725 -16.125 -30.922 1 90.56 83 PRO A C 1
ATOM 646 O O . PRO A 1 83 ? 4.074 -16.922 -30.047 1 90.56 83 PRO A O 1
ATOM 649 N N . ALA A 1 84 ? 4.473 -15.211 -31.328 1 93.31 84 ALA A N 1
ATOM 650 C CA . ALA A 1 84 ? 5.82 -15.008 -30.797 1 93.31 84 ALA A CA 1
ATOM 651 C C . ALA A 1 84 ? 5.773 -14.578 -29.328 1 93.31 84 ALA A C 1
ATOM 653 O O . ALA A 1 84 ? 6.727 -14.812 -28.578 1 93.31 84 ALA A O 1
ATOM 654 N N . LEU A 1 85 ? 4.656 -14.008 -28.922 1 90.31 85 LEU A N 1
ATOM 655 C CA . LEU A 1 85 ? 4.504 -13.586 -27.531 1 90.31 85 LEU A CA 1
ATOM 656 C C . LEU A 1 85 ? 4.457 -14.789 -26.594 1 90.31 85 LEU A C 1
ATOM 658 O O . LEU A 1 85 ? 5.031 -14.758 -25.5 1 90.31 85 LEU A O 1
ATOM 662 N N . TRP A 1 86 ? 3.781 -15.789 -27.031 1 92.69 86 TRP A N 1
ATOM 663 C CA . TRP A 1 86 ? 3.705 -16.984 -26.203 1 92.69 86 TRP A CA 1
ATOM 664 C C . TRP A 1 86 ? 5.062 -17.688 -26.125 1 92.69 86 TRP A C 1
ATOM 666 O O . TRP A 1 86 ? 5.43 -18.219 -25.078 1 92.69 86 TRP A O 1
ATOM 676 N N . GLU A 1 87 ? 5.703 -17.734 -27.188 1 92.88 87 GLU A N 1
ATOM 677 C CA . GLU A 1 87 ? 7.027 -18.344 -27.188 1 92.88 87 GLU A CA 1
ATOM 678 C C . GLU A 1 87 ? 7.961 -17.625 -26.203 1 92.88 87 GLU A C 1
ATOM 680 O O . GLU A 1 87 ? 8.797 -18.266 -25.562 1 92.88 87 GLU A O 1
ATOM 685 N N . LYS A 1 88 ? 7.805 -16.375 -26.125 1 91.69 88 LYS A N 1
ATOM 686 C CA . LYS A 1 88 ? 8.672 -15.562 -25.266 1 91.69 88 LYS A CA 1
ATOM 687 C C . LYS A 1 88 ? 8.227 -15.633 -23.812 1 91.69 88 LYS A C 1
ATOM 689 O O . LYS A 1 88 ? 9.055 -15.812 -22.922 1 91.69 88 LYS A O 1
ATOM 694 N N . LEU A 1 89 ? 6.91 -15.523 -23.562 1 91.62 89 LEU A N 1
ATOM 695 C CA . LEU A 1 89 ? 6.406 -15.344 -22.203 1 91.62 89 LEU A CA 1
ATOM 696 C C . LEU A 1 89 ? 5.961 -16.672 -21.609 1 91.62 89 LEU A C 1
ATOM 698 O O . LEU A 1 89 ? 5.883 -16.812 -20.391 1 91.62 89 LEU A O 1
ATOM 702 N N . GLY A 1 90 ? 5.648 -17.594 -22.422 1 92.56 90 GLY A N 1
ATOM 703 C CA . GLY A 1 90 ? 5.094 -18.875 -22 1 92.56 90 GLY A CA 1
ATOM 704 C C . GLY A 1 90 ? 5.938 -19.562 -20.938 1 92.56 90 GLY A C 1
ATOM 705 O O . GLY A 1 90 ? 5.441 -19.891 -19.859 1 92.56 90 GLY A O 1
ATOM 706 N N . PRO A 1 91 ? 7.203 -19.766 -21.266 1 93.38 91 PRO A N 1
ATOM 707 C CA . PRO A 1 91 ? 8.07 -20.438 -20.281 1 93.38 91 PRO A CA 1
ATOM 708 C C . PRO A 1 91 ? 8.148 -19.688 -18.953 1 93.38 91 PRO A C 1
ATOM 710 O O . PRO A 1 91 ? 8.172 -20.312 -17.891 1 93.38 91 PRO A O 1
ATOM 713 N N . PHE A 1 92 ? 8.227 -18.406 -19.031 1 92.5 92 PHE A N 1
ATOM 714 C CA . PHE A 1 92 ? 8.258 -17.578 -17.828 1 92.5 92 PHE A CA 1
ATOM 715 C C . PHE A 1 92 ? 6.996 -17.781 -17 1 92.5 92 PHE A C 1
ATOM 717 O O . PHE A 1 92 ? 7.066 -17.938 -15.781 1 92.5 92 PHE A O 1
ATOM 724 N N . LEU A 1 93 ? 5.871 -17.719 -17.672 1 93.94 93 LEU A N 1
ATOM 725 C CA . LEU A 1 93 ? 4.594 -17.906 -16.984 1 93.94 93 LEU A CA 1
ATOM 726 C C . LEU A 1 93 ? 4.492 -19.312 -16.406 1 93.94 93 LEU A C 1
ATOM 728 O O . LEU A 1 93 ? 3.959 -19.5 -15.312 1 93.94 93 LEU A O 1
ATOM 732 N N . GLN A 1 94 ? 4.965 -20.312 -17.125 1 94.56 94 GLN A N 1
ATOM 733 C CA . GLN A 1 94 ? 4.945 -21.703 -16.656 1 94.56 94 GLN A CA 1
ATOM 734 C C . GLN A 1 94 ? 5.785 -21.859 -15.391 1 94.56 94 GLN A C 1
ATOM 736 O O . GLN A 1 94 ? 5.453 -22.672 -14.523 1 94.56 94 GLN A O 1
ATOM 741 N N . ASN A 1 95 ? 6.812 -21.062 -15.281 1 95.56 95 ASN A N 1
ATOM 742 C CA . ASN A 1 95 ? 7.699 -21.141 -14.125 1 95.56 95 ASN A CA 1
ATOM 743 C C . ASN A 1 95 ? 6.973 -20.734 -12.836 1 95.56 95 ASN A C 1
ATOM 745 O O . ASN A 1 95 ? 7.348 -21.172 -11.75 1 95.56 95 ASN A O 1
ATOM 749 N N . HIS A 1 96 ? 5.98 -19.922 -12.953 1 97.75 96 HIS A N 1
ATOM 750 C CA . HIS A 1 96 ? 5.234 -19.5 -11.766 1 97.75 96 HIS A CA 1
ATOM 751 C C . HIS A 1 96 ? 4.5 -20.688 -11.141 1 97.75 96 HIS A C 1
ATOM 753 O O . HIS A 1 96 ? 4.25 -20.688 -9.93 1 97.75 96 HIS A O 1
ATOM 759 N N . LYS A 1 97 ? 4.16 -21.688 -11.938 1 97.75 97 LYS A N 1
ATOM 760 C CA . LYS A 1 97 ? 3.475 -22.875 -11.453 1 97.75 97 LYS A CA 1
ATOM 761 C C . LYS A 1 97 ? 4.367 -23.656 -10.492 1 97.75 97 LYS A C 1
ATOM 763 O O . LYS A 1 97 ? 3.869 -24.438 -9.672 1 97.75 97 LYS A O 1
ATOM 768 N N . ALA A 1 98 ? 5.645 -23.484 -10.547 1 97.56 98 ALA A N 1
ATOM 769 C CA . ALA A 1 98 ? 6.605 -24.234 -9.75 1 97.56 98 ALA A CA 1
ATOM 770 C C . ALA A 1 98 ? 6.629 -23.734 -8.305 1 97.56 98 ALA A C 1
ATOM 772 O O . ALA A 1 98 ? 7.148 -24.422 -7.418 1 97.56 98 ALA A O 1
ATOM 773 N N . ALA A 1 99 ? 6.105 -22.562 -7.996 1 98.62 99 ALA A N 1
ATOM 774 C CA . ALA A 1 99 ? 6.098 -22.016 -6.641 1 98.62 99 ALA A CA 1
ATOM 775 C C . ALA A 1 99 ? 5.23 -22.859 -5.711 1 98.62 99 ALA A C 1
ATOM 777 O O . ALA A 1 99 ? 4.605 -23.828 -6.145 1 98.62 99 ALA A O 1
ATOM 778 N N . TYR A 1 100 ? 5.23 -22.5 -4.453 1 98.81 100 TYR A N 1
ATOM 779 C CA . TYR A 1 100 ? 4.516 -23.297 -3.469 1 98.81 100 TYR A CA 1
ATOM 780 C C . TYR A 1 100 ? 3.084 -22.812 -3.297 1 98.81 100 TYR A C 1
ATOM 782 O O . TYR A 1 100 ? 2.156 -23.609 -3.168 1 98.81 100 TYR A O 1
ATOM 790 N N . GLY A 1 101 ? 2.93 -21.484 -3.188 1 98.88 101 GLY A N 1
ATOM 791 C CA . GLY A 1 101 ? 1.614 -20.938 -2.896 1 98.88 101 GLY A CA 1
ATOM 792 C C . GLY A 1 101 ? 1.34 -19.625 -3.611 1 98.88 101 GLY A C 1
ATOM 793 O O . GLY A 1 101 ? 2.24 -19.047 -4.219 1 98.88 101 GLY A O 1
ATOM 794 N N . SER A 1 102 ? 0.035 -19.25 -3.615 1 98.88 102 SER A N 1
ATOM 795 C CA . SER A 1 102 ? -0.437 -17.984 -4.152 1 98.88 102 SER A CA 1
ATOM 796 C C . SER A 1 102 ? -1.335 -17.25 -3.156 1 98.88 102 SER A C 1
ATOM 798 O O . SER A 1 102 ? -2.209 -17.875 -2.541 1 98.88 102 SER A O 1
ATOM 800 N N . ILE A 1 103 ? -1.058 -16.047 -2.998 1 99 103 ILE A N 1
ATOM 801 C CA . ILE A 1 103 ? -1.937 -15.141 -2.268 1 99 103 ILE A CA 1
ATOM 802 C C . ILE A 1 103 ? -2.688 -14.25 -3.25 1 99 103 ILE A C 1
ATOM 804 O O . ILE A 1 103 ? -2.072 -13.461 -3.975 1 99 103 ILE A O 1
ATOM 808 N N . LEU A 1 104 ? -4.008 -14.391 -3.281 1 98.94 104 LEU A N 1
ATOM 809 C CA . LEU A 1 104 ? -4.848 -13.625 -4.191 1 98.94 104 LEU A CA 1
ATOM 810 C C . LEU A 1 104 ? -5.445 -12.406 -3.482 1 98.94 104 LEU A C 1
ATOM 812 O O . LEU A 1 104 ? -6.141 -12.555 -2.477 1 98.94 104 LEU A O 1
ATOM 816 N N . PHE A 1 105 ? -5.203 -11.242 -4.004 1 99 105 PHE A N 1
ATOM 817 C CA . 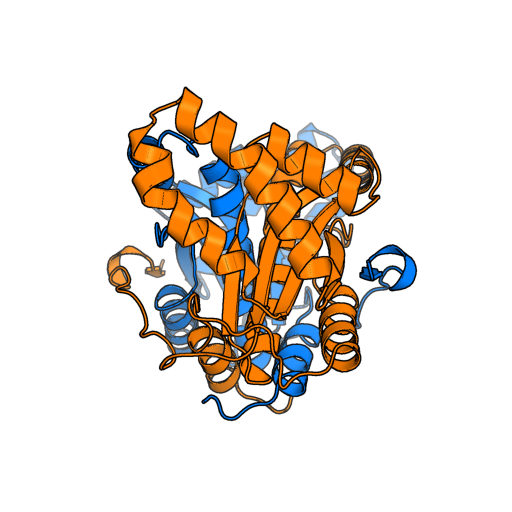PHE A 1 105 ? -5.73 -10 -3.457 1 99 105 PHE A CA 1
ATOM 818 C C . PHE A 1 105 ? -6.953 -9.539 -4.242 1 99 105 PHE A C 1
ATOM 820 O O . PHE A 1 105 ? -6.859 -9.242 -5.434 1 99 105 PHE A O 1
ATOM 827 N N . TRP A 1 106 ? -8.07 -9.445 -3.52 1 98.94 106 TRP A N 1
ATOM 828 C CA . TRP A 1 106 ? -9.328 -9.047 -4.137 1 98.94 106 TRP A CA 1
ATOM 829 C C . TRP A 1 106 ? -9.805 -7.703 -3.584 1 98.94 106 TRP A C 1
ATOM 831 O O . TRP A 1 106 ? -9.523 -7.363 -2.432 1 98.94 106 TRP A O 1
ATOM 841 N N . GLU A 1 107 ? -10.477 -7.016 -4.426 1 98.75 107 GLU A N 1
ATOM 842 C CA . GLU A 1 107 ? -11.312 -5.902 -3.977 1 98.75 107 GLU A CA 1
ATOM 843 C C . GLU A 1 107 ? -12.789 -6.277 -3.998 1 98.75 107 GLU A C 1
ATOM 845 O O . GLU A 1 107 ? -13.305 -6.75 -5.016 1 98.75 107 GLU A O 1
ATOM 850 N N . ARG A 1 108 ? -13.414 -6.086 -2.898 1 98.62 108 ARG A N 1
ATOM 851 C CA . ARG A 1 108 ? -14.859 -6.273 -2.85 1 98.62 108 ARG A CA 1
ATOM 852 C C . ARG A 1 108 ? -15.594 -5.055 -3.41 1 98.62 108 ARG A C 1
ATOM 854 O O . ARG A 1 108 ? -15.664 -4.012 -2.756 1 98.62 108 ARG A O 1
ATOM 861 N N . GLY A 1 109 ? -16.25 -5.223 -4.52 1 97.81 109 GLY A N 1
ATOM 862 C CA . GLY A 1 109 ? -16.922 -4.129 -5.203 1 97.81 109 GLY A CA 1
ATOM 863 C C . GLY A 1 109 ? -18.047 -3.525 -4.395 1 97.81 109 GLY A C 1
ATOM 864 O O . GLY A 1 109 ? -18.234 -2.309 -4.398 1 97.81 109 GLY A O 1
ATOM 865 N N . GLN A 1 110 ? -18.781 -4.305 -3.715 1 97.94 110 GLN A N 1
ATOM 866 C CA . GLN A 1 110 ? -19.906 -3.828 -2.91 1 97.94 110 GLN A CA 1
ATOM 867 C C . GLN A 1 110 ? -19.422 -2.879 -1.814 1 97.94 110 GLN A C 1
ATOM 869 O O . GLN A 1 110 ? -20.125 -1.92 -1.473 1 97.94 110 GLN A O 1
ATOM 874 N N . THR A 1 111 ? -18.266 -3.172 -1.243 1 97.88 111 THR A N 1
ATOM 875 C CA . THR A 1 111 ? -17.719 -2.293 -0.22 1 97.88 111 THR A CA 1
ATOM 876 C C . THR A 1 111 ? -17.484 -0.894 -0.779 1 97.88 111 THR A C 1
ATOM 878 O O . THR A 1 111 ? -17.859 0.102 -0.156 1 97.88 111 THR A O 1
ATOM 881 N N . THR A 1 112 ? -16.891 -0.855 -1.868 1 95.38 112 THR A N 1
ATOM 882 C CA . THR A 1 112 ? -16.578 0.417 -2.514 1 95.38 112 THR A CA 1
ATOM 883 C C . THR A 1 112 ? -17.859 1.147 -2.906 1 95.38 112 THR A C 1
ATOM 885 O O . THR A 1 112 ? -17.953 2.367 -2.758 1 95.38 112 THR A O 1
ATOM 888 N N . LYS A 1 113 ? -18.797 0.408 -3.469 1 96.19 113 LYS A N 1
ATOM 889 C CA . LYS A 1 113 ? -20.078 0.992 -3.852 1 96.19 113 LYS A CA 1
ATOM 890 C C . LYS A 1 113 ? -20.797 1.578 -2.641 1 96.19 113 LYS A C 1
ATOM 892 O O . LYS A 1 113 ? -21.312 2.697 -2.701 1 96.19 113 LYS A O 1
ATOM 897 N N . GLU A 1 114 ? -20.844 0.86 -1.568 1 97.62 114 GLU A N 1
ATOM 898 C CA . GLU A 1 114 ? -21.484 1.312 -0.336 1 97.62 114 GLU A CA 1
ATOM 899 C C . GLU A 1 114 ? -20.781 2.549 0.224 1 97.62 114 GLU A C 1
ATOM 901 O O . GLU A 1 114 ? -21.438 3.482 0.69 1 97.62 114 GLU A O 1
ATOM 906 N N . ALA A 1 115 ? -19.484 2.553 0.16 1 96.81 115 ALA A N 1
ATOM 907 C CA . ALA A 1 115 ? -18.703 3.697 0.629 1 96.81 115 ALA A CA 1
ATOM 908 C C . ALA A 1 115 ? -19.016 4.945 -0.189 1 96.81 115 ALA A C 1
ATOM 910 O O . ALA A 1 115 ? -19.156 6.039 0.364 1 96.81 115 ALA A O 1
ATOM 911 N N . ALA A 1 116 ? -19.156 4.754 -1.427 1 95.44 116 ALA A N 1
ATOM 912 C CA . ALA A 1 116 ? -19.453 5.859 -2.326 1 95.44 116 ALA A CA 1
ATOM 913 C C . ALA A 1 116 ? -20.844 6.43 -2.043 1 95.44 116 ALA A C 1
ATOM 915 O O . ALA A 1 116 ? -21.062 7.641 -2.156 1 95.44 116 ALA A O 1
ATOM 916 N N . GLU A 1 117 ? -21.75 5.562 -1.73 1 96.75 117 GLU A N 1
ATOM 917 C CA . GLU A 1 117 ? -23.109 5.996 -1.398 1 96.75 117 GLU A CA 1
ATOM 918 C C . GLU A 1 117 ? -23.141 6.734 -0.063 1 96.75 117 GLU A C 1
ATOM 920 O O . GLU A 1 117 ? -23.891 7.699 0.102 1 96.75 117 GLU A O 1
ATOM 925 N N . THR A 1 118 ? -22.328 6.281 0.846 1 96.62 118 THR A N 1
ATOM 926 C CA . THR A 1 118 ? -22.266 6.879 2.176 1 96.62 118 THR A CA 1
ATOM 927 C C . THR A 1 118 ? -21.547 8.227 2.131 1 96.62 118 THR A C 1
ATOM 929 O O . THR A 1 118 ? -21.984 9.188 2.768 1 96.62 118 THR A O 1
ATOM 932 N N . HIS A 1 119 ? -20.516 8.289 1.405 1 94.75 119 HIS A N 1
ATOM 933 C CA . HIS A 1 119 ? -19.703 9.484 1.276 1 94.75 119 HIS A CA 1
ATOM 934 C C . HIS A 1 119 ? -19.766 10.055 -0.137 1 94.75 119 HIS A C 1
ATOM 936 O O . HIS A 1 119 ? -18.766 10.062 -0.857 1 94.75 119 HIS A O 1
ATOM 942 N N . LYS A 1 120 ? -20.859 10.664 -0.478 1 93.06 120 LYS A N 1
ATOM 943 C CA . LYS A 1 120 ? -21.188 11.062 -1.843 1 93.06 120 LYS A CA 1
ATOM 944 C C . LYS A 1 120 ? -20.219 12.133 -2.354 1 93.06 120 LYS A C 1
ATOM 946 O O . LYS A 1 120 ? -19.875 12.141 -3.535 1 93.06 120 LYS A O 1
ATOM 951 N N . ALA A 1 121 ? -19.734 13.008 -1.483 1 89.44 121 ALA A N 1
ATOM 952 C CA . ALA A 1 121 ? -18.875 14.125 -1.875 1 89.44 121 ALA A CA 1
ATOM 953 C C . ALA A 1 121 ? -17.531 13.625 -2.404 1 89.44 121 ALA A C 1
ATOM 955 O O . ALA A 1 121 ? -16.906 14.289 -3.23 1 89.44 121 ALA A O 1
ATOM 956 N N . THR A 1 122 ? -17.172 12.398 -1.961 1 94.31 122 THR A N 1
ATOM 957 C CA . THR A 1 122 ? -15.875 11.852 -2.375 1 94.31 122 THR A CA 1
ATOM 958 C C . THR A 1 122 ? -16.047 10.531 -3.117 1 94.31 122 THR A C 1
ATOM 960 O O . THR A 1 122 ? -15.133 9.711 -3.168 1 94.31 122 THR A O 1
ATOM 963 N N . SER A 1 123 ? -17.219 10.32 -3.646 1 96.44 123 SER A N 1
ATOM 964 C CA . SER A 1 123 ? -17.562 9.055 -4.285 1 96.44 123 SER A CA 1
ATOM 965 C C . SER A 1 123 ? -16.594 8.734 -5.422 1 96.44 123 SER A C 1
ATOM 967 O O . SER A 1 123 ? -16.219 7.578 -5.625 1 96.44 123 SER A O 1
ATOM 969 N N . HIS A 1 124 ? -16.094 9.703 -6.098 1 96.75 124 HIS A N 1
ATOM 970 C CA . HIS A 1 124 ? -15.25 9.523 -7.273 1 96.75 124 HIS A CA 1
ATOM 971 C C . HIS A 1 124 ? -13.844 9.062 -6.879 1 96.75 124 HIS A C 1
ATOM 973 O O . HIS A 1 124 ? -13.062 8.648 -7.734 1 96.75 124 HIS A O 1
ATOM 979 N N . MET A 1 125 ? -13.531 9.055 -5.559 1 97.75 125 MET A N 1
ATOM 980 C CA . MET A 1 125 ? -12.172 8.773 -5.105 1 97.75 125 MET A CA 1
ATOM 981 C C . MET A 1 125 ? -12.023 7.309 -4.703 1 97.75 125 MET A C 1
ATOM 983 O O . MET A 1 125 ? -10.906 6.809 -4.559 1 97.75 125 MET A O 1
ATOM 987 N N . PHE A 1 126 ? -13.055 6.535 -4.566 1 97.69 126 PHE A N 1
ATOM 988 C CA . PHE A 1 126 ? -13.008 5.285 -3.82 1 97.69 126 PHE A CA 1
ATOM 989 C C . PHE A 1 126 ? -12.312 4.199 -4.629 1 97.69 126 PHE A C 1
ATOM 991 O O . PHE A 1 126 ? -11.719 3.277 -4.062 1 97.69 126 PHE A O 1
ATOM 998 N N . SER A 1 127 ? -12.344 4.289 -5.973 1 97.25 127 SER A N 1
ATOM 999 C CA . SER A 1 127 ? -11.539 3.363 -6.758 1 97.25 127 SER A CA 1
ATOM 1000 C C . SER A 1 127 ? -10.055 3.549 -6.473 1 97.25 127 SER A C 1
ATOM 1002 O O . SER A 1 127 ? -9.344 2.582 -6.18 1 97.25 127 SER A O 1
ATOM 1004 N N . GLU A 1 128 ? -9.617 4.789 -6.508 1 98.19 128 GLU A N 1
ATOM 1005 C CA . GLU A 1 128 ? -8.227 5.133 -6.227 1 98.19 128 GLU A CA 1
ATOM 1006 C C . GLU A 1 128 ? -7.844 4.758 -4.801 1 98.19 128 GLU A C 1
ATOM 1008 O O . GLU A 1 128 ? -6.797 4.141 -4.574 1 98.19 128 GLU A O 1
ATOM 1013 N N . TRP A 1 129 ? -8.688 5.043 -3.869 1 98.69 129 TRP A N 1
ATOM 1014 C CA . TRP A 1 129 ? -8.398 4.773 -2.465 1 98.69 129 TRP A CA 1
ATOM 1015 C C . TRP A 1 129 ? -8.375 3.271 -2.191 1 98.69 129 TRP A C 1
ATOM 1017 O O . TRP A 1 129 ? -7.609 2.799 -1.349 1 98.69 129 TRP A O 1
ATOM 1027 N N . GLY A 1 130 ? -9.273 2.557 -2.863 1 98.5 130 GLY A N 1
ATOM 1028 C CA . GLY A 1 130 ? -9.211 1.105 -2.797 1 98.5 130 GLY A CA 1
ATOM 1029 C C . GLY A 1 130 ? -7.895 0.54 -3.285 1 98.5 130 GLY A C 1
ATOM 1030 O O . GLY A 1 130 ? -7.34 -0.378 -2.674 1 98.5 130 GLY A O 1
ATOM 1031 N N . ASP A 1 131 ? -7.398 1.124 -4.355 1 98.69 131 ASP A N 1
ATOM 1032 C CA . ASP A 1 131 ? -6.129 0.668 -4.914 1 98.69 131 ASP A CA 1
ATOM 1033 C C . ASP A 1 131 ? -4.969 0.996 -3.98 1 98.69 131 ASP A C 1
ATOM 1035 O O . ASP A 1 131 ? -4.008 0.229 -3.883 1 98.69 131 ASP A O 1
ATOM 1039 N N . HIS A 1 132 ? -5.008 2.145 -3.281 1 98.88 132 HIS A N 1
ATOM 1040 C CA . HIS A 1 132 ? -4.004 2.422 -2.258 1 98.88 132 HIS A CA 1
ATOM 1041 C C . HIS A 1 132 ? -4.008 1.345 -1.179 1 98.88 132 HIS A C 1
ATOM 1043 O O . HIS A 1 132 ? -2.947 0.873 -0.764 1 98.88 132 HIS A O 1
ATOM 1049 N N . ALA A 1 133 ? -5.203 0.976 -0.731 1 98.88 133 ALA A N 1
ATOM 1050 C CA . ALA A 1 133 ? -5.324 -0.085 0.266 1 98.88 133 ALA A CA 1
ATOM 1051 C C . ALA A 1 133 ? -4.719 -1.39 -0.244 1 98.88 133 ALA A C 1
ATOM 1053 O O . ALA A 1 133 ? -4.094 -2.131 0.518 1 98.88 133 ALA A O 1
ATOM 1054 N N . GLN A 1 134 ? -4.895 -1.688 -1.496 1 98.94 134 GLN A N 1
ATOM 1055 C CA . GLN A 1 134 ? -4.309 -2.879 -2.105 1 98.94 134 GLN A CA 1
ATOM 1056 C C . GLN A 1 134 ? -2.785 -2.854 -2.01 1 98.94 134 GLN A C 1
ATOM 1058 O O . GLN A 1 134 ? -2.17 -3.82 -1.555 1 98.94 134 GLN A O 1
ATOM 1063 N N . GLY A 1 135 ? -2.189 -1.697 -2.439 1 98.94 135 GLY A N 1
ATOM 1064 C CA . GLY A 1 135 ? -0.745 -1.562 -2.348 1 98.94 135 GLY A CA 1
ATOM 1065 C C . GLY A 1 135 ? -0.216 -1.76 -0.939 1 98.94 135 GLY A C 1
ATOM 1066 O O . GLY A 1 135 ? 0.823 -2.395 -0.745 1 98.94 135 GLY A O 1
ATOM 1067 N N . ILE A 1 136 ? -0.942 -1.265 0.002 1 98.94 136 ILE A N 1
ATOM 1068 C CA . ILE A 1 136 ? -0.561 -1.37 1.406 1 98.94 136 ILE A CA 1
ATOM 1069 C C . ILE A 1 136 ? -0.566 -2.836 1.834 1 98.94 136 ILE A C 1
ATOM 1071 O O . ILE A 1 136 ? 0.409 -3.324 2.41 1 98.94 136 ILE A O 1
ATOM 1075 N N . HIS A 1 137 ? -1.616 -3.57 1.543 1 99 137 HIS A N 1
ATOM 1076 C CA . HIS A 1 137 ? -1.704 -4.98 1.901 1 99 137 HIS A CA 1
ATOM 1077 C C . HIS A 1 137 ? -0.614 -5.793 1.211 1 99 137 HIS A C 1
ATOM 1079 O O . HIS A 1 137 ? -0.005 -6.672 1.825 1 99 137 HIS A O 1
ATOM 1085 N N . GLN A 1 138 ? -0.362 -5.492 -0.023 1 98.94 138 GLN A N 1
ATOM 1086 C CA . GLN A 1 138 ? 0.6 -6.242 -0.822 1 98.94 138 GLN A CA 1
ATOM 1087 C C . GLN A 1 138 ? 2.008 -6.117 -0.249 1 98.94 138 GLN A C 1
ATOM 1089 O O . GLN A 1 138 ? 2.691 -7.121 -0.039 1 98.94 138 GLN A O 1
ATOM 1094 N N . ILE A 1 139 ? 2.441 -4.938 0.095 1 99 139 ILE A N 1
ATOM 1095 C CA . ILE A 1 139 ? 3.811 -4.742 0.561 1 99 139 ILE A CA 1
ATOM 1096 C C . ILE A 1 139 ? 3.969 -5.34 1.957 1 99 139 ILE A C 1
ATOM 1098 O O . ILE A 1 139 ? 5.035 -5.863 2.297 1 99 139 ILE A O 1
ATOM 1102 N N . LEU A 1 140 ? 2.949 -5.238 2.768 1 98.94 140 LEU A N 1
ATOM 1103 C CA . LEU A 1 140 ? 3.018 -5.781 4.121 1 98.94 140 LEU A CA 1
ATOM 1104 C C . LEU A 1 140 ? 3.121 -7.305 4.094 1 98.94 140 LEU A C 1
ATOM 1106 O O . LEU A 1 140 ? 3.977 -7.883 4.762 1 98.94 140 LEU A O 1
ATOM 1110 N N . VAL A 1 141 ? 2.316 -7.945 3.309 1 99 141 VAL A N 1
ATOM 1111 C CA . VAL A 1 141 ? 2.312 -9.398 3.205 1 99 141 VAL A CA 1
ATOM 1112 C C . VAL A 1 141 ? 3.6 -9.875 2.535 1 99 141 VAL A C 1
ATOM 1114 O O . VAL A 1 141 ? 4.242 -10.812 3.008 1 99 141 VAL A O 1
ATOM 1117 N N . TRP A 1 142 ? 3.961 -9.25 1.453 1 98.94 142 TRP A N 1
ATOM 1118 C CA . TRP A 1 142 ? 5.137 -9.602 0.658 1 98.94 142 TRP A CA 1
ATOM 1119 C C . TRP A 1 142 ? 6.402 -9.555 1.508 1 98.94 142 TRP A C 1
ATOM 1121 O O . TRP A 1 142 ? 7.164 -10.523 1.544 1 98.94 142 TRP A O 1
ATOM 1131 N N . THR A 1 143 ? 6.586 -8.492 2.199 1 98.94 143 THR A N 1
ATOM 1132 C CA . THR A 1 143 ? 7.762 -8.32 3.043 1 98.94 143 THR A CA 1
ATOM 1133 C C . THR A 1 143 ? 7.75 -9.32 4.195 1 98.94 143 THR A C 1
ATOM 1135 O O . THR A 1 143 ? 8.789 -9.891 4.543 1 98.94 143 THR A O 1
ATOM 1138 N N . ALA A 1 144 ? 6.602 -9.539 4.809 1 98.94 144 ALA A N 1
ATOM 1139 C CA . ALA A 1 144 ? 6.5 -10.508 5.895 1 98.94 144 ALA A CA 1
ATOM 1140 C C . ALA A 1 144 ? 6.918 -11.898 5.426 1 98.94 144 ALA A C 1
ATOM 1142 O O . ALA A 1 144 ? 7.625 -12.617 6.141 1 98.94 144 ALA A O 1
ATOM 1143 N N . LEU A 1 145 ? 6.477 -12.32 4.238 1 98.88 145 LEU A N 1
ATOM 1144 C CA . LEU A 1 145 ? 6.836 -13.625 3.697 1 98.88 145 LEU A CA 1
ATOM 1145 C C . LEU A 1 145 ? 8.344 -13.742 3.51 1 98.88 145 LEU A C 1
ATOM 1147 O O . LEU A 1 145 ? 8.938 -14.766 3.863 1 98.88 145 LEU A O 1
ATOM 1151 N N . GLU A 1 146 ? 8.938 -12.719 2.977 1 98.62 146 GLU A N 1
ATOM 1152 C CA . GLU A 1 146 ? 10.375 -12.797 2.732 1 98.62 146 GLU A CA 1
ATOM 1153 C C . GLU A 1 146 ? 11.156 -12.805 4.043 1 98.62 146 GLU A C 1
ATOM 1155 O O . GLU A 1 146 ? 12.203 -13.445 4.137 1 98.62 146 GLU A O 1
ATOM 1160 N N . LEU A 1 147 ? 10.625 -12.102 5.027 1 98.62 147 LEU A N 1
ATOM 1161 C CA . LEU A 1 147 ? 11.25 -12.148 6.344 1 98.62 147 LEU A CA 1
ATOM 1162 C C . LEU A 1 147 ? 11.164 -13.555 6.941 1 98.62 147 LEU A C 1
ATOM 1164 O O . LEU A 1 147 ? 11.984 -13.93 7.777 1 98.62 147 LEU A O 1
ATOM 1168 N N . GLU A 1 148 ? 10.164 -14.352 6.523 1 98.44 148 GLU A N 1
ATOM 1169 C CA . GLU A 1 148 ? 10.016 -15.734 6.957 1 98.44 148 GLU A CA 1
ATOM 1170 C C . GLU A 1 148 ? 10.945 -16.656 6.184 1 98.44 148 GLU A C 1
ATOM 1172 O O . GLU A 1 148 ? 11.055 -17.844 6.5 1 98.44 148 GLU A O 1
ATOM 1177 N N . GLY A 1 149 ? 11.555 -16.125 5.168 1 97.19 149 GLY A N 1
ATOM 1178 C CA . GLY A 1 149 ? 12.617 -16.875 4.512 1 97.19 149 GLY A CA 1
ATOM 1179 C C . GLY A 1 149 ? 12.211 -17.422 3.158 1 97.19 149 GLY A C 1
ATOM 1180 O O . GLY A 1 149 ? 12.961 -18.172 2.543 1 97.19 149 GLY A O 1
ATOM 1181 N N . VAL A 1 150 ? 11.039 -17.078 2.658 1 98.56 150 VAL A N 1
ATOM 1182 C CA . VAL A 1 150 ? 10.656 -17.5 1.317 1 98.56 150 VAL A CA 1
ATOM 1183 C C . VAL A 1 150 ? 10.75 -16.312 0.356 1 98.56 150 VAL A C 1
ATOM 1185 O O . VAL A 1 150 ? 10.773 -15.164 0.785 1 98.56 150 VAL A O 1
ATOM 1188 N N . GLY A 1 151 ? 10.953 -16.641 -0.95 1 98.62 151 GLY A N 1
ATOM 1189 C CA . GLY A 1 151 ? 10.828 -15.641 -1.992 1 98.62 151 GLY A CA 1
ATOM 1190 C C . GLY A 1 151 ? 9.406 -15.453 -2.479 1 98.62 151 GLY A C 1
ATOM 1191 O O . GLY A 1 151 ? 8.539 -16.281 -2.193 1 98.62 151 GLY A O 1
ATOM 1192 N N . ALA A 1 152 ? 9.203 -14.398 -3.182 1 98.81 152 ALA A N 1
ATOM 1193 C CA . ALA A 1 152 ? 7.871 -14.125 -3.719 1 98.81 152 ALA A CA 1
ATOM 1194 C C . ALA A 1 152 ? 7.949 -13.203 -4.93 1 98.81 152 ALA A C 1
ATOM 1196 O O . ALA A 1 152 ? 8.953 -12.516 -5.133 1 98.81 152 ALA A O 1
ATOM 1197 N N . ASN A 1 153 ? 6.965 -13.266 -5.734 1 98.56 153 ASN A N 1
ATOM 1198 C CA . ASN A 1 153 ? 6.809 -12.328 -6.844 1 98.56 153 ASN A CA 1
ATOM 1199 C C . ASN A 1 153 ? 5.34 -12.016 -7.105 1 98.56 153 ASN A C 1
ATOM 1201 O O . ASN A 1 153 ? 4.484 -12.898 -7.027 1 98.56 153 ASN A O 1
ATOM 1205 N N . LEU A 1 154 ? 5.07 -10.773 -7.328 1 98.69 154 LEU A N 1
ATOM 1206 C CA . LEU A 1 154 ? 3.719 -10.258 -7.512 1 98.69 154 LEU A CA 1
ATOM 1207 C C . LEU A 1 154 ? 3.324 -10.289 -8.984 1 98.69 154 LEU A C 1
ATOM 1209 O O . LEU A 1 154 ? 4.039 -9.75 -9.828 1 98.69 154 LEU A O 1
ATOM 1213 N N . GLN A 1 155 ? 2.201 -10.922 -9.289 1 97.88 155 GLN A N 1
ATOM 1214 C CA . GLN A 1 155 ? 1.684 -11.039 -10.648 1 97.88 155 GLN A CA 1
ATOM 1215 C C . GLN A 1 155 ? 0.345 -10.32 -10.789 1 97.88 155 GLN A C 1
ATOM 1217 O O . GLN A 1 155 ? -0.32 -10.031 -9.797 1 97.88 155 GLN A O 1
ATOM 1222 N N . HIS A 1 156 ? -0.043 -10.023 -12.039 1 98 156 HIS A N 1
ATOM 1223 C CA . HIS A 1 156 ? -1.279 -9.312 -12.352 1 98 156 HIS A CA 1
ATOM 1224 C C . HIS A 1 156 ? -1.979 -9.922 -13.555 1 98 156 HIS A C 1
ATOM 1226 O O . HIS A 1 156 ? -2.246 -9.227 -14.539 1 98 156 HIS A O 1
ATOM 1232 N N . MET A 1 157 ? -2.326 -11.141 -13.422 1 96.75 157 MET A N 1
ATOM 1233 C CA . MET A 1 157 ? -2.967 -11.836 -14.531 1 96.75 157 MET A CA 1
ATOM 1234 C C . MET A 1 157 ? -4.371 -11.305 -14.773 1 96.75 157 MET A C 1
ATOM 1236 O O . MET A 1 157 ? -4.977 -11.578 -15.812 1 96.75 157 MET A O 1
ATOM 1240 N N . ASN A 1 158 ? -4.871 -10.5 -13.852 1 96.19 158 ASN A N 1
ATOM 1241 C CA . ASN A 1 158 ? -6.141 -9.805 -14.023 1 96.19 158 ASN A CA 1
ATOM 1242 C C . ASN A 1 158 ? -6.086 -8.828 -15.195 1 96.19 158 ASN A C 1
ATOM 1244 O O . ASN A 1 158 ? -7.125 -8.328 -15.641 1 96.19 158 ASN A O 1
ATOM 1248 N N . ALA A 1 159 ? -4.922 -8.562 -15.734 1 96.12 159 ALA A N 1
ATOM 1249 C CA . ALA A 1 159 ? -4.781 -7.711 -16.922 1 96.12 159 ALA A CA 1
ATOM 1250 C C . ALA A 1 159 ? -5.441 -8.352 -18.141 1 96.12 159 ALA A C 1
ATOM 1252 O O . ALA A 1 159 ? -5.703 -7.676 -19.125 1 96.12 159 ALA A O 1
ATOM 1253 N N . ILE A 1 160 ? -5.645 -9.664 -18.125 1 95.88 160 ILE A N 1
ATOM 1254 C CA . ILE A 1 160 ? -6.273 -10.414 -19.203 1 95.88 160 ILE A CA 1
ATOM 1255 C C . ILE A 1 160 ? -7.648 -10.906 -18.766 1 95.88 160 ILE A C 1
ATOM 1257 O O . ILE A 1 160 ? -7.762 -11.93 -18.078 1 95.88 160 ILE A O 1
ATOM 1261 N N . PRO A 1 161 ? -8.695 -10.305 -19.281 1 94.62 161 PRO A N 1
ATOM 1262 C CA . PRO A 1 161 ? -10.039 -10.469 -18.734 1 94.62 161 PRO A CA 1
ATOM 1263 C C . PRO A 1 161 ? -10.469 -11.938 -18.656 1 94.62 161 PRO A C 1
ATOM 1265 O O . PRO A 1 161 ? -11.023 -12.375 -17.641 1 94.62 161 PRO A O 1
ATOM 1268 N N . PRO A 1 162 ? -10.164 -12.758 -19.609 1 96.31 162 PRO A N 1
ATOM 1269 C CA . PRO A 1 162 ? -10.57 -14.156 -19.484 1 96.31 162 PRO A CA 1
ATOM 1270 C C . PRO A 1 162 ? -9.82 -14.898 -18.375 1 96.31 162 PRO A C 1
ATOM 1272 O O . PRO A 1 162 ? -10.359 -15.828 -17.781 1 96.31 162 PRO A O 1
ATOM 1275 N N . VAL A 1 163 ? -8.641 -14.445 -18.109 1 97.88 163 VAL A N 1
ATOM 1276 C CA . VAL A 1 163 ? -7.848 -15.07 -17.062 1 97.88 163 VAL A CA 1
ATOM 1277 C C . VAL A 1 163 ? -8.406 -14.688 -15.695 1 97.88 163 VAL A C 1
ATOM 1279 O O . VAL A 1 163 ? -8.555 -15.547 -14.82 1 97.88 163 VAL A O 1
ATOM 1282 N N . GLU A 1 164 ? -8.727 -13.438 -15.547 1 97.69 164 GLU A N 1
ATOM 1283 C CA . GLU A 1 164 ? -9.336 -13.023 -14.289 1 97.69 164 GLU A CA 1
ATOM 1284 C C . GLU A 1 164 ? -10.617 -13.805 -14.008 1 97.69 164 GLU A C 1
ATOM 1286 O O . GLU A 1 164 ? -10.844 -14.25 -12.875 1 97.69 164 GLU A O 1
ATOM 1291 N N . ALA A 1 165 ? -11.461 -13.898 -15.031 1 98 165 ALA A N 1
ATOM 1292 C CA . ALA A 1 165 ? -12.719 -14.625 -14.875 1 98 165 ALA A CA 1
ATOM 1293 C C . ALA A 1 165 ? -12.477 -16.062 -14.43 1 98 165 ALA A C 1
ATOM 1295 O O . ALA A 1 165 ? -13.203 -16.594 -13.586 1 98 165 ALA A O 1
ATOM 1296 N N . ALA A 1 166 ? -11.469 -16.703 -14.977 1 98.5 166 ALA A N 1
ATOM 1297 C CA . ALA A 1 166 ? -11.133 -18.078 -14.625 1 98.5 166 ALA A CA 1
ATOM 1298 C C . ALA A 1 166 ? -10.625 -18.188 -13.195 1 98.5 166 ALA A C 1
ATOM 1300 O O . ALA A 1 166 ? -10.945 -19.141 -12.477 1 98.5 166 ALA A O 1
ATOM 1301 N N . ILE A 1 167 ? -9.828 -17.219 -12.75 1 98.75 167 ILE A N 1
ATOM 1302 C CA . ILE A 1 167 ? -9.305 -17.219 -11.383 1 98.75 167 ILE A CA 1
ATOM 1303 C C . ILE A 1 167 ? -10.445 -17.031 -10.391 1 98.75 167 ILE A C 1
ATOM 1305 O O . ILE A 1 167 ? -10.492 -17.703 -9.359 1 98.75 167 ILE A O 1
ATOM 1309 N N . LYS A 1 168 ? -11.391 -16.141 -10.727 1 98.5 168 LYS A N 1
ATOM 1310 C CA . LYS A 1 168 ? -12.539 -15.93 -9.852 1 98.5 168 LYS A CA 1
ATOM 1311 C C . LYS A 1 168 ? -13.344 -17.219 -9.68 1 98.5 168 LYS A C 1
ATOM 1313 O O . LYS A 1 168 ? -13.742 -17.547 -8.562 1 98.5 168 LYS A O 1
ATOM 1318 N N . LYS A 1 169 ? -13.57 -17.844 -10.789 1 98.44 169 LYS A N 1
ATOM 1319 C CA . LYS A 1 169 ? -14.312 -19.094 -10.75 1 98.44 169 LYS A CA 1
ATOM 1320 C C . LYS A 1 169 ? -13.578 -20.141 -9.922 1 98.44 169 LYS A C 1
ATOM 1322 O O . LYS A 1 169 ? -14.188 -20.828 -9.086 1 98.44 169 LYS A O 1
ATOM 1327 N N . PHE A 1 170 ? -12.352 -20.25 -10.086 1 98.69 170 PHE A N 1
ATOM 1328 C CA . PHE A 1 170 ? -11.516 -21.188 -9.344 1 98.69 170 PHE A CA 1
ATOM 1329 C C . PHE A 1 170 ? -11.594 -20.906 -7.844 1 98.69 170 PHE A C 1
ATOM 1331 O O . PHE A 1 170 ? -11.758 -21.828 -7.043 1 98.69 170 PHE A O 1
ATOM 1338 N N . ALA A 1 171 ? -11.461 -19.609 -7.504 1 98.75 171 ALA A N 1
ATOM 1339 C CA . ALA A 1 171 ? -11.391 -19.219 -6.098 1 98.75 171 ALA A CA 1
ATOM 1340 C C . ALA A 1 171 ? -12.773 -19.234 -5.449 1 98.75 171 ALA A C 1
ATOM 1342 O O . ALA A 1 171 ? -12.891 -19.219 -4.223 1 98.75 171 ALA A O 1
ATOM 1343 N N . GLY A 1 172 ? -13.812 -19.25 -6.266 1 98.62 172 GLY A N 1
ATOM 1344 C CA . GLY A 1 172 ? -15.164 -19.297 -5.734 1 98.62 172 GLY A CA 1
ATOM 1345 C C . GLY A 1 172 ? -15.57 -18.016 -5.035 1 98.62 172 GLY A C 1
ATOM 1346 O O . GLY A 1 172 ? -16.281 -18.047 -4.023 1 98.62 172 GLY A O 1
ATOM 1347 N N . VAL A 1 173 ? -15.07 -16.938 -5.492 1 98.5 173 VAL A N 1
ATOM 1348 C CA . VAL A 1 173 ? -15.383 -15.664 -4.863 1 98.5 173 VAL A CA 1
ATOM 1349 C C . VAL A 1 173 ? -16.609 -15.039 -5.527 1 98.5 173 VAL A C 1
ATOM 1351 O O . VAL A 1 173 ? -16.953 -15.391 -6.66 1 98.5 173 VAL A O 1
ATOM 1354 N N . PRO A 1 174 ? -17.266 -14.094 -4.824 1 97.94 174 PRO A N 1
ATOM 1355 C CA . PRO A 1 174 ? -18.406 -13.398 -5.41 1 97.94 174 PRO A CA 1
ATOM 1356 C C . PRO A 1 174 ? -18.062 -12.664 -6.703 1 97.94 174 PRO A C 1
ATOM 1358 O O . PRO A 1 174 ? -16.906 -12.25 -6.887 1 97.94 174 PRO A O 1
ATOM 1361 N N . GLU A 1 175 ? -19.047 -12.414 -7.52 1 96.44 175 GLU A N 1
ATOM 1362 C CA . GLU A 1 175 ? -18.891 -11.82 -8.844 1 96.44 175 GLU A CA 1
ATOM 1363 C C . GLU A 1 175 ? -18.359 -10.391 -8.75 1 96.44 175 GLU A C 1
ATOM 1365 O O . GLU A 1 175 ? -17.641 -9.93 -9.641 1 96.44 175 GLU A O 1
ATOM 1370 N N . ASP A 1 176 ? -18.641 -9.758 -7.723 1 97.19 176 ASP A N 1
ATOM 1371 C CA . ASP A 1 176 ? -18.281 -8.344 -7.629 1 97.19 176 ASP A CA 1
ATOM 1372 C C . ASP A 1 176 ? -16.828 -8.188 -7.164 1 97.19 176 ASP A C 1
ATOM 1374 O O . ASP A 1 176 ? -16.312 -7.066 -7.102 1 97.19 176 ASP A O 1
ATOM 1378 N N . TYR A 1 177 ? -16.203 -9.305 -6.809 1 98.38 177 TYR A N 1
ATOM 1379 C CA . TYR A 1 177 ? -14.789 -9.219 -6.492 1 98.38 177 TYR A CA 1
ATOM 1380 C C . TYR A 1 177 ? -13.969 -8.93 -7.746 1 98.38 177 TYR A C 1
ATOM 1382 O O . TYR A 1 177 ? -14.258 -9.461 -8.82 1 98.38 177 TYR A O 1
ATOM 1390 N N . LYS A 1 178 ? -13.031 -8.094 -7.574 1 98.38 178 LYS A N 1
ATOM 1391 C CA . LYS A 1 178 ? -12.047 -7.824 -8.617 1 98.38 178 LYS A CA 1
ATOM 1392 C C . LYS A 1 178 ? -10.641 -8.219 -8.172 1 98.38 178 LYS A C 1
ATOM 1394 O O . LYS A 1 178 ? -10.18 -7.785 -7.113 1 98.38 178 LYS A O 1
ATOM 1399 N N . LEU A 1 179 ? -10.023 -9.094 -8.938 1 98.81 179 LEU A N 1
ATOM 1400 C CA . LEU A 1 179 ? -8.633 -9.398 -8.633 1 98.81 179 LEU A CA 1
ATOM 1401 C C . LEU A 1 179 ? -7.746 -8.18 -8.859 1 98.81 179 LEU A C 1
ATOM 1403 O O . LEU A 1 179 ? -7.84 -7.523 -9.906 1 98.81 179 LEU A O 1
ATOM 1407 N N . LYS A 1 180 ? -6.93 -7.902 -7.922 1 98.81 180 LYS A N 1
ATOM 1408 C CA . LYS A 1 180 ? -6.055 -6.738 -8.031 1 98.81 180 LYS A CA 1
ATOM 1409 C C . LYS A 1 180 ? -4.602 -7.156 -8.227 1 98.81 180 LYS A C 1
ATOM 1411 O O . LYS A 1 180 ? -3.822 -6.434 -8.852 1 98.81 180 LYS A O 1
ATOM 1416 N N . ALA A 1 181 ? -4.223 -8.297 -7.648 1 98.81 181 ALA A N 1
ATOM 1417 C CA . ALA A 1 181 ? -2.902 -8.914 -7.773 1 98.81 181 ALA A CA 1
ATOM 1418 C C . ALA A 1 181 ? -2.896 -10.32 -7.191 1 98.81 181 ALA A C 1
ATOM 1420 O O . ALA A 1 181 ? -3.842 -10.719 -6.508 1 98.81 181 ALA A O 1
ATOM 1421 N N . HIS A 1 182 ? -1.937 -11.062 -7.5 1 98.69 182 HIS A N 1
ATOM 1422 C CA . HIS A 1 182 ? -1.688 -12.32 -6.816 1 98.69 182 HIS A CA 1
ATOM 1423 C C . HIS A 1 182 ? -0.194 -12.57 -6.633 1 98.69 182 HIS A C 1
ATOM 1425 O O . HIS A 1 182 ? 0.604 -12.25 -7.52 1 98.69 182 HIS A O 1
ATOM 1431 N N . LEU A 1 183 ? 0.179 -13.016 -5.512 1 98.94 183 LEU A N 1
ATOM 1432 C CA . LEU A 1 183 ? 1.553 -13.164 -5.043 1 98.94 183 LEU A CA 1
ATOM 1433 C C . LEU A 1 183 ? 1.938 -14.633 -4.938 1 98.94 183 LEU A C 1
ATOM 1435 O O . LEU A 1 183 ? 1.423 -15.359 -4.082 1 98.94 183 LEU A O 1
ATOM 1439 N N . ASN A 1 184 ? 2.854 -15.062 -5.809 1 98.88 184 ASN A N 1
ATOM 1440 C CA . ASN A 1 184 ? 3.447 -16.391 -5.688 1 98.88 184 ASN A CA 1
ATOM 1441 C C . ASN A 1 184 ? 4.562 -16.406 -4.645 1 98.88 184 ASN A C 1
ATOM 1443 O O . ASN A 1 184 ? 5.324 -15.453 -4.523 1 98.88 184 ASN A O 1
ATOM 1447 N N . TYR A 1 185 ? 4.68 -17.5 -3.924 1 98.94 185 TYR A N 1
ATOM 1448 C CA . TYR A 1 185 ? 5.793 -17.578 -2.986 1 98.94 185 TYR A CA 1
ATOM 1449 C C . TYR A 1 185 ? 6.273 -19.031 -2.85 1 98.94 185 TYR A C 1
ATOM 1451 O O . TYR A 1 185 ? 5.555 -19.969 -3.195 1 98.94 185 TYR A O 1
ATOM 1459 N N . GLY A 1 186 ? 7.418 -19.219 -2.408 1 98.88 186 GLY A N 1
ATOM 1460 C CA . GLY A 1 186 ? 8.078 -20.484 -2.17 1 98.88 186 GLY A CA 1
ATOM 1461 C C . GLY A 1 186 ? 9.539 -20.344 -1.788 1 98.88 186 GLY A C 1
ATOM 1462 O O . GLY A 1 186 ? 10.039 -19.219 -1.65 1 98.88 186 GLY A O 1
ATOM 1463 N N . ASP A 1 187 ? 10.156 -21.516 -1.545 1 98.75 187 ASP A N 1
ATOM 1464 C CA . ASP A 1 187 ? 11.586 -21.484 -1.262 1 98.75 187 ASP A CA 1
ATOM 1465 C C . ASP A 1 187 ? 12.375 -20.969 -2.467 1 98.75 187 ASP A C 1
ATOM 1467 O O . ASP A 1 187 ? 12.047 -21.297 -3.611 1 98.75 187 ASP A O 1
ATOM 1471 N N . GLU A 1 188 ? 13.391 -20.141 -2.172 1 97.88 188 GLU A N 1
ATOM 1472 C CA . GLU A 1 188 ? 14.211 -19.609 -3.254 1 97.88 188 GLU A CA 1
ATOM 1473 C C . GLU A 1 188 ? 15.109 -20.688 -3.852 1 97.88 188 GLU A C 1
ATOM 1475 O O . GLU A 1 188 ? 15.648 -21.531 -3.125 1 97.88 188 GLU A O 1
ATOM 1480 N N . GLN A 1 189 ? 15.188 -20.625 -5.152 1 97.31 189 GLN A N 1
ATOM 1481 C CA . GLN A 1 189 ? 16.016 -21.609 -5.844 1 97.31 189 GLN A CA 1
ATOM 1482 C C . GLN A 1 189 ? 17.328 -21 -6.309 1 97.31 189 GLN A C 1
ATOM 1484 O O . GLN A 1 189 ? 18.156 -21.672 -6.93 1 97.31 189 GLN A O 1
ATOM 1489 N N . ALA A 1 190 ? 17.469 -19.812 -6.238 1 95.19 190 ALA A N 1
ATOM 1490 C CA . ALA A 1 190 ? 18.672 -19.062 -6.574 1 95.19 190 ALA A CA 1
ATOM 1491 C C . ALA A 1 190 ? 18.938 -17.969 -5.551 1 95.19 190 ALA A C 1
ATOM 1493 O O . ALA A 1 190 ? 18.156 -17.766 -4.625 1 95.19 190 ALA A O 1
ATOM 1494 N N . ALA A 1 191 ? 20.109 -17.359 -5.699 1 95.69 191 ALA A N 1
ATOM 1495 C CA . ALA A 1 191 ? 20.438 -16.25 -4.816 1 95.69 191 ALA A CA 1
ATOM 1496 C C . ALA A 1 191 ? 19.359 -15.164 -4.887 1 95.69 191 ALA A C 1
ATOM 1498 O O . ALA A 1 191 ? 18.828 -14.883 -5.957 1 95.69 191 ALA A O 1
ATOM 1499 N N . HIS A 1 192 ? 19.078 -14.586 -3.729 1 97.12 192 HIS A N 1
ATOM 1500 C CA . HIS A 1 192 ? 18.141 -13.477 -3.674 1 97.12 192 HIS A CA 1
ATOM 1501 C C . HIS A 1 192 ? 18.531 -12.359 -4.629 1 97.12 192 HIS A C 1
ATOM 1503 O O . HIS A 1 192 ? 19.703 -11.969 -4.684 1 97.12 192 HIS A O 1
ATOM 1509 N N . PRO A 1 193 ? 17.609 -11.812 -5.383 1 97.38 193 PRO A N 1
ATOM 1510 C CA . PRO A 1 193 ? 17.938 -10.859 -6.445 1 97.38 193 PRO A CA 1
ATOM 1511 C C . PRO A 1 193 ? 18.5 -9.547 -5.898 1 97.38 193 PRO A C 1
ATOM 1513 O O . PRO A 1 193 ? 18.172 -9.148 -4.777 1 97.38 193 PRO A O 1
ATOM 1516 N N . GLU A 1 194 ? 19.203 -8.906 -6.73 1 96.44 194 GLU A N 1
ATOM 1517 C CA . GLU A 1 194 ? 19.734 -7.586 -6.398 1 96.44 194 GLU A CA 1
ATOM 1518 C C . GLU A 1 194 ? 18.688 -6.5 -6.605 1 96.44 194 GLU A C 1
ATOM 1520 O O . GLU A 1 194 ? 17.719 -6.695 -7.344 1 96.44 194 GLU A O 1
ATOM 1525 N N . LYS A 1 195 ? 18.922 -5.406 -5.977 1 96.19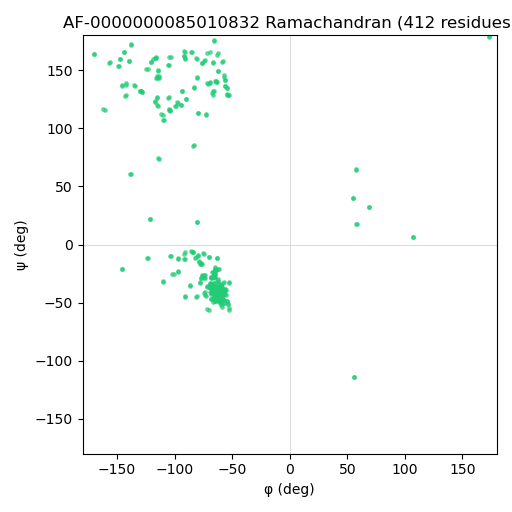 195 LYS A N 1
ATOM 1526 C CA . LYS A 1 195 ? 18.062 -4.242 -6.156 1 96.19 195 LYS A CA 1
ATOM 1527 C C . LYS A 1 195 ? 18.188 -3.678 -7.566 1 96.19 195 LYS A C 1
ATOM 1529 O O . LYS A 1 195 ?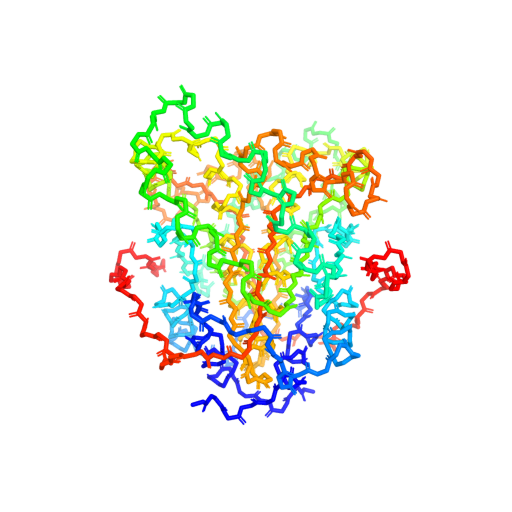 19.297 -3.471 -8.062 1 96.19 195 LYS A O 1
ATOM 1534 N N . PRO A 1 196 ? 17.078 -3.441 -8.219 1 97.81 196 PRO A N 1
ATOM 1535 C CA . PRO A 1 196 ? 17.172 -2.789 -9.531 1 97.81 196 PRO A CA 1
ATOM 1536 C C . PRO A 1 196 ? 17.562 -1.317 -9.422 1 97.81 196 PRO A C 1
ATOM 1538 O O . PRO A 1 196 ? 17.516 -0.734 -8.336 1 97.81 196 PRO A O 1
ATOM 1541 N N . LYS A 1 197 ? 17.953 -0.8 -10.578 1 98.12 197 LYS A N 1
ATOM 1542 C CA . LYS A 1 197 ? 18.297 0.616 -10.617 1 98.12 197 LYS A CA 1
ATOM 1543 C C . LYS A 1 197 ? 17.094 1.493 -10.32 1 98.12 197 LYS A C 1
ATOM 1545 O O . LYS A 1 197 ? 15.984 1.214 -10.789 1 98.12 197 LYS A O 1
ATOM 1550 N N . LYS A 1 198 ? 17.328 2.568 -9.57 1 98.69 198 LYS A N 1
ATOM 1551 C CA . LYS A 1 198 ? 16.297 3.568 -9.258 1 98.69 198 LYS A CA 1
ATOM 1552 C C . LYS A 1 198 ? 16.703 4.945 -9.766 1 98.69 198 LYS A C 1
ATOM 1554 O O . LYS A 1 198 ? 17.891 5.215 -9.969 1 98.69 198 LYS A O 1
ATOM 1559 N N . LEU A 1 199 ? 15.703 5.742 -9.953 1 98.62 199 LEU A N 1
ATOM 1560 C CA . LEU A 1 199 ? 15.961 7.129 -10.336 1 98.62 199 LEU A CA 1
ATOM 1561 C C . LEU A 1 199 ? 16.734 7.863 -9.25 1 98.62 199 LEU A C 1
ATOM 1563 O O . LEU A 1 199 ? 16.562 7.57 -8.062 1 98.62 199 LEU A O 1
ATOM 1567 N N . PRO A 1 200 ? 17.562 8.852 -9.664 1 98.56 200 PRO A N 1
ATOM 1568 C CA . PRO A 1 200 ? 18.172 9.703 -8.648 1 98.56 200 PRO A CA 1
ATOM 1569 C C . PRO A 1 200 ? 17.156 10.398 -7.75 1 98.56 200 PRO A C 1
ATOM 1571 O O . PRO A 1 200 ? 16.109 10.836 -8.234 1 98.56 200 PRO A O 1
ATOM 1574 N N . ILE A 1 201 ? 17.531 10.531 -6.52 1 98.69 201 ILE A N 1
ATOM 1575 C CA . ILE A 1 201 ? 16.641 11.133 -5.543 1 98.69 201 ILE A CA 1
ATOM 1576 C C . ILE A 1 201 ? 16.281 12.555 -5.973 1 98.69 201 ILE A C 1
ATOM 1578 O O . ILE A 1 201 ? 15.148 13 -5.781 1 98.69 201 ILE A O 1
ATOM 1582 N N . ALA A 1 202 ? 17.156 13.273 -6.586 1 98.31 202 ALA A N 1
ATOM 1583 C CA . ALA A 1 202 ? 16.953 14.656 -7.012 1 98.31 202 ALA A CA 1
ATOM 1584 C C . ALA A 1 202 ? 15.812 14.75 -8.023 1 98.31 202 ALA A C 1
ATOM 1586 O O . ALA A 1 202 ? 15.18 15.805 -8.164 1 98.31 202 ALA A O 1
ATOM 1587 N N . GLU A 1 203 ? 15.461 13.617 -8.695 1 98.12 203 GLU A N 1
ATOM 1588 C CA . GLU A 1 203 ? 14.398 13.602 -9.695 1 98.12 203 GLU A CA 1
ATOM 1589 C C . GLU A 1 203 ? 13.055 13.25 -9.07 1 98.12 203 GLU A C 1
ATOM 1591 O O . GLU A 1 203 ? 12.008 13.438 -9.688 1 98.12 203 GLU A O 1
ATOM 1596 N N . THR A 1 204 ? 13.141 12.766 -7.812 1 98.81 204 THR A N 1
ATOM 1597 C CA . THR A 1 204 ? 11.906 12.188 -7.285 1 98.81 204 THR A CA 1
ATOM 1598 C C . THR A 1 204 ? 11.5 12.867 -5.98 1 98.81 204 THR A C 1
ATOM 1600 O O . THR A 1 204 ? 10.375 12.703 -5.512 1 98.81 204 THR A O 1
ATOM 1603 N N . LEU A 1 205 ? 12.336 13.648 -5.395 1 98.88 205 LEU A N 1
ATOM 1604 C CA . LEU A 1 205 ? 12.078 14.312 -4.117 1 98.88 205 LEU A CA 1
ATOM 1605 C C . LEU A 1 205 ? 12.359 15.812 -4.219 1 98.88 205 LEU A C 1
ATOM 1607 O O . LEU A 1 205 ? 13.406 16.219 -4.734 1 98.88 205 LEU A O 1
ATOM 1611 N N . THR A 1 206 ? 11.438 16.578 -3.738 1 98.81 206 THR A N 1
ATOM 1612 C CA . THR A 1 206 ? 11.617 18.031 -3.684 1 98.81 206 THR A CA 1
ATOM 1613 C C . THR A 1 206 ? 11.336 18.562 -2.279 1 98.81 206 THR A C 1
ATOM 1615 O O . THR A 1 206 ? 10.336 18.188 -1.661 1 98.81 206 THR A O 1
ATOM 1618 N N . ILE A 1 207 ? 12.203 19.344 -1.779 1 98.62 207 ILE A N 1
ATOM 1619 C CA . ILE A 1 207 ? 11.969 20.062 -0.533 1 98.62 207 ILE A CA 1
ATOM 1620 C C . ILE A 1 207 ? 11.422 21.453 -0.838 1 98.62 207 ILE A C 1
ATOM 1622 O O . ILE A 1 207 ? 12.055 22.234 -1.557 1 98.62 207 ILE A O 1
ATOM 1626 N N . LEU A 1 208 ? 10.297 21.703 -0.361 1 98.56 208 LEU A N 1
ATOM 1627 C CA . LEU A 1 208 ? 9.641 22.969 -0.666 1 98.56 208 LEU A CA 1
ATOM 1628 C C . LEU A 1 208 ? 10.195 24.094 0.208 1 98.56 208 LEU A C 1
ATOM 1630 O O . LEU A 1 208 ? 10.438 23.891 1.401 1 98.56 208 LEU A O 1
ATOM 1634 N N . MET B 1 1 ? 20.25 -10.656 5.082 1 83.12 1 MET B N 1
ATOM 1635 C CA . MET B 1 1 ? 18.906 -10.734 5.676 1 83.12 1 MET B CA 1
ATOM 1636 C C . MET B 1 1 ? 18.734 -9.656 6.742 1 83.12 1 MET B C 1
ATOM 1638 O O . MET B 1 1 ? 19.641 -9.398 7.531 1 83.12 1 MET B O 1
ATOM 1642 N N . PRO B 1 2 ? 17.5 -9.055 6.684 1 89.94 2 PRO B N 1
ATOM 1643 C CA . PRO B 1 2 ? 17.25 -8.07 7.738 1 89.94 2 PRO B CA 1
ATOM 1644 C C . PRO B 1 2 ? 17.25 -8.688 9.133 1 89.94 2 PRO B C 1
ATOM 1646 O O . PRO B 1 2 ? 17.062 -9.898 9.281 1 89.94 2 PRO B O 1
ATOM 1649 N N . SER B 1 3 ? 17.375 -7.844 10.086 1 92.75 3 SER B N 1
ATOM 1650 C CA . SER B 1 3 ? 17.594 -8.305 11.453 1 92.75 3 SER B CA 1
ATOM 1651 C C . SER B 1 3 ? 16.266 -8.477 12.188 1 92.75 3 SER B C 1
ATOM 1653 O O . SER B 1 3 ? 16.219 -9.062 13.273 1 92.75 3 SER B O 1
ATOM 1655 N N . ILE B 1 4 ? 15.195 -8.094 11.602 1 97.88 4 ILE B N 1
ATOM 1656 C CA . ILE B 1 4 ? 13.93 -8.133 12.32 1 97.88 4 ILE B CA 1
ATOM 1657 C C . ILE B 1 4 ? 13.094 -9.312 11.828 1 97.88 4 ILE B C 1
ATOM 1659 O O . ILE B 1 4 ? 13.328 -9.836 10.734 1 97.88 4 ILE B O 1
ATOM 1663 N N . THR B 1 5 ? 12.086 -9.703 12.672 1 98.31 5 THR B N 1
ATOM 1664 C CA . THR B 1 5 ? 11.172 -10.789 12.328 1 98.31 5 THR B CA 1
ATOM 1665 C C . THR B 1 5 ? 9.938 -10.25 11.617 1 98.31 5 THR B C 1
ATOM 1667 O O . THR B 1 5 ? 9.672 -9.047 11.633 1 98.31 5 THR B O 1
ATOM 1670 N N . ALA B 1 6 ? 9.203 -11.203 11.016 1 98.62 6 ALA B N 1
ATOM 1671 C CA . ALA B 1 6 ? 7.93 -10.844 10.398 1 98.62 6 ALA B CA 1
ATOM 1672 C C . ALA B 1 6 ? 6.969 -10.258 11.43 1 98.62 6 ALA B C 1
ATOM 1674 O O . ALA B 1 6 ? 6.207 -9.336 11.125 1 98.62 6 ALA B O 1
ATOM 1675 N N . ASP B 1 7 ? 7 -10.758 12.625 1 98.56 7 ASP B N 1
ATOM 1676 C CA . ASP B 1 7 ? 6.113 -10.258 13.672 1 98.56 7 ASP B CA 1
ATOM 1677 C C . ASP B 1 7 ? 6.461 -8.82 14.055 1 98.56 7 ASP B C 1
ATOM 1679 O O . ASP B 1 7 ? 5.566 -8 14.273 1 98.56 7 ASP B O 1
ATOM 1683 N N . GLU B 1 8 ? 7.738 -8.516 14.141 1 98.81 8 GLU B N 1
ATOM 1684 C CA . GLU B 1 8 ? 8.172 -7.156 14.438 1 98.81 8 GLU B CA 1
ATOM 1685 C C . GLU B 1 8 ? 7.797 -6.195 13.312 1 98.81 8 GLU B C 1
ATOM 1687 O O . GLU B 1 8 ? 7.395 -5.059 13.57 1 98.81 8 GLU B O 1
ATOM 1692 N N . TRP B 1 9 ? 8 -6.66 12.078 1 98.81 9 TRP B N 1
ATOM 1693 C CA . TRP B 1 9 ? 7.574 -5.922 10.891 1 98.81 9 TRP B CA 1
ATOM 1694 C C . TRP B 1 9 ? 6.09 -5.586 10.961 1 98.81 9 TRP B C 1
ATOM 1696 O O . TRP B 1 9 ? 5.703 -4.422 10.828 1 98.81 9 TRP B O 1
ATOM 1706 N N . LEU B 1 10 ? 5.262 -6.535 11.273 1 98.81 10 LEU B N 1
ATOM 1707 C CA . LEU B 1 10 ? 3.818 -6.328 11.273 1 98.81 10 LEU B CA 1
ATOM 1708 C C . LEU B 1 10 ? 3.377 -5.559 12.516 1 98.81 10 LEU B C 1
ATOM 1710 O O . LEU B 1 10 ? 2.418 -4.785 12.461 1 98.81 10 LEU B O 1
ATOM 1714 N N . GLU B 1 11 ? 4.105 -5.711 13.586 1 98.69 11 GLU B N 1
ATOM 1715 C CA . GLU B 1 11 ? 3.811 -4.922 14.781 1 98.69 11 GLU B CA 1
ATOM 1716 C C . GLU B 1 11 ? 4.031 -3.434 14.523 1 98.69 11 GLU B C 1
ATOM 1718 O O . GLU B 1 11 ? 3.256 -2.598 14.992 1 98.69 11 GLU B O 1
ATOM 1723 N N . ALA B 1 12 ? 5.117 -3.111 13.828 1 98.75 12 ALA B N 1
ATOM 1724 C CA . ALA B 1 12 ? 5.391 -1.721 13.469 1 98.75 12 ALA B CA 1
ATOM 1725 C C . ALA B 1 12 ? 4.273 -1.147 12.602 1 98.75 12 ALA B C 1
ATOM 1727 O O . ALA B 1 12 ? 3.803 -0.034 12.844 1 98.75 12 ALA B O 1
ATOM 1728 N N . ALA B 1 13 ? 3.873 -1.944 11.625 1 98.81 13 ALA B N 1
ATOM 1729 C CA . ALA B 1 13 ? 2.787 -1.499 10.758 1 98.81 13 ALA B CA 1
ATOM 1730 C C . ALA B 1 13 ? 1.485 -1.351 11.539 1 98.81 13 ALA B C 1
ATOM 1732 O O . ALA B 1 13 ? 0.705 -0.429 11.281 1 98.81 13 ALA B O 1
ATOM 1733 N N . ALA B 1 14 ? 1.227 -2.236 12.445 1 98.5 14 ALA B N 1
ATOM 1734 C CA . ALA B 1 14 ? -0.003 -2.225 13.234 1 98.5 14 ALA B CA 1
ATOM 1735 C C . ALA B 1 14 ? -0.03 -1.035 14.195 1 98.5 14 ALA B C 1
ATOM 1737 O O . ALA B 1 14 ? -1.103 -0.557 14.57 1 98.5 14 ALA B O 1
ATOM 1738 N N . HIS B 1 15 ? 1.108 -0.612 14.586 1 98.19 15 HIS B N 1
ATOM 1739 C CA . HIS B 1 15 ? 1.212 0.531 15.484 1 98.19 15 HIS B CA 1
ATOM 1740 C C . HIS B 1 15 ? 0.787 1.82 14.789 1 98.19 15 HIS B C 1
ATOM 1742 O O . HIS B 1 15 ? 0.215 2.711 15.414 1 98.19 15 HIS B O 1
ATOM 1748 N N . ARG B 1 16 ? 1.11 1.938 13.508 1 98.31 16 ARG B N 1
ATOM 1749 C CA . ARG B 1 16 ? 0.754 3.117 12.727 1 98.31 16 ARG B CA 1
ATOM 1750 C C . ARG B 1 16 ? -0.744 3.396 12.805 1 98.31 16 ARG B C 1
ATOM 1752 O O . ARG B 1 16 ? -1.559 2.482 12.664 1 98.31 16 ARG B O 1
ATOM 1759 N N . ARG B 1 17 ? -1.112 4.648 13.133 1 97.88 17 ARG B N 1
ATOM 1760 C CA . ARG B 1 17 ? -2.49 5.117 13.25 1 97.88 17 ARG B CA 1
ATOM 1761 C C . ARG B 1 17 ? -2.645 6.52 12.672 1 97.88 17 ARG B C 1
ATOM 1763 O O . ARG B 1 17 ? -1.666 7.262 12.562 1 97.88 17 ARG B O 1
ATOM 1770 N N . SER B 1 18 ? -3.865 6.793 12.336 1 98.06 18 SER B N 1
ATOM 1771 C CA . SER B 1 18 ? -4.156 8.203 12.086 1 98.06 18 SER B CA 1
ATOM 1772 C C . SER B 1 18 ? -4.18 9 13.383 1 98.06 18 SER B C 1
ATOM 1774 O O . SER B 1 18 ? -5.066 8.805 14.219 1 98.06 18 SER B O 1
ATOM 1776 N N . VAL B 1 19 ? -3.217 9.844 13.523 1 98 19 VAL B N 1
ATOM 1777 C CA . VAL B 1 19 ? -3.113 10.703 14.695 1 98 19 VAL B CA 1
ATOM 1778 C C . VAL B 1 19 ? -3.533 12.125 14.328 1 98 19 VAL B C 1
ATOM 1780 O O . VAL B 1 19 ? -2.855 12.805 13.547 1 98 19 VAL B O 1
ATOM 1783 N N . HIS B 1 20 ? -4.582 12.711 14.844 1 95 20 HIS B N 1
ATOM 1784 C CA . HIS B 1 20 ? -5.098 14.016 14.445 1 95 20 HIS B CA 1
ATOM 1785 C C . HIS B 1 20 ? -4.68 15.102 15.43 1 95 20 HIS B C 1
ATOM 1787 O O . HIS B 1 20 ? -4.598 16.281 15.078 1 95 20 HIS B O 1
ATOM 1793 N N . GLY B 1 21 ? -4.406 14.844 16.641 1 95.38 21 GLY B N 1
ATOM 1794 C CA . GLY B 1 21 ? -3.893 15.812 17.594 1 95.38 21 GLY B CA 1
ATOM 1795 C C . GLY B 1 21 ? -2.387 15.984 17.531 1 95.38 21 GLY B C 1
ATOM 1796 O O . GLY B 1 21 ? -1.651 15.398 18.328 1 95.38 21 GLY B O 1
ATOM 1797 N N . LEU B 1 22 ? -1.956 16.891 16.562 1 98.19 22 LEU B N 1
ATOM 1798 C CA . LEU B 1 22 ? -0.529 17.062 16.328 1 98.19 22 LEU B CA 1
ATOM 1799 C C . LEU B 1 22 ? -0.091 18.484 16.672 1 98.19 22 LEU B C 1
ATOM 1801 O O . LEU B 1 22 ? -0.841 19.438 16.469 1 98.19 22 LEU B O 1
ATOM 1805 N N . ALA B 1 23 ? 1.061 18.609 17.203 1 98.19 23 ALA B N 1
ATOM 1806 C CA . ALA B 1 23 ? 1.661 19.891 17.516 1 98.19 23 ALA B CA 1
ATOM 1807 C C . ALA B 1 23 ? 2.516 20.406 16.359 1 98.19 23 ALA B C 1
ATOM 1809 O O . ALA B 1 23 ? 2.949 19.625 15.508 1 98.19 23 ALA B O 1
ATOM 1810 N N . GLY B 1 24 ? 2.801 21.703 16.375 1 98.38 24 GLY B N 1
ATOM 1811 C CA . GLY B 1 24 ? 3.646 22.312 15.367 1 98.38 24 GLY B CA 1
ATOM 1812 C C . GLY B 1 24 ? 5.125 22.109 15.617 1 98.38 24 GLY B C 1
ATOM 1813 O O . GLY B 1 24 ? 5.961 22.875 15.125 1 98.38 24 GLY B O 1
ATOM 1814 N N . THR B 1 25 ? 5.457 21.141 16.422 1 98.69 25 THR B N 1
ATOM 1815 C CA . THR B 1 25 ? 6.828 20.719 16.688 1 98.69 25 THR B CA 1
ATOM 1816 C C . THR B 1 25 ? 7.059 19.281 16.234 1 98.69 25 THR B C 1
ATOM 1818 O O . THR B 1 25 ? 6.105 18.531 16.016 1 98.69 25 THR B O 1
ATOM 1821 N N . SER B 1 26 ? 8.32 18.969 16.062 1 98.69 26 SER B N 1
ATOM 1822 C CA . SER B 1 26 ? 8.695 17.625 15.641 1 98.69 26 SER B CA 1
ATOM 1823 C C . SER B 1 26 ? 9.984 17.172 16.328 1 98.69 26 SER B C 1
ATOM 1825 O O . SER B 1 26 ? 11.016 17.828 16.219 1 98.69 26 SER B O 1
ATOM 1827 N N . LYS B 1 27 ? 9.93 16.016 16.938 1 97.81 27 LYS B N 1
ATOM 1828 C CA . LYS B 1 27 ? 11.141 15.469 17.531 1 97.81 27 LYS B CA 1
ATOM 1829 C C . LYS B 1 27 ? 12.039 14.844 16.469 1 97.81 27 LYS B C 1
ATOM 1831 O O . LYS B 1 27 ? 13.219 14.594 16.719 1 97.81 27 LYS B O 1
ATOM 1836 N N . VAL B 1 28 ? 11.5 14.625 15.32 1 98.5 28 VAL B N 1
ATOM 1837 C CA . VAL B 1 28 ? 12.297 14.172 14.188 1 98.5 28 VAL B CA 1
ATOM 1838 C C . VAL B 1 28 ? 12.742 15.375 13.359 1 98.5 28 VAL B C 1
ATOM 1840 O O . VAL B 1 28 ? 11.93 16.219 13 1 98.5 28 VAL B O 1
ATOM 1843 N N . SER B 1 29 ? 14 15.469 13 1 98.81 29 SER B N 1
ATOM 1844 C CA . SER B 1 29 ? 14.516 16.609 12.258 1 98.81 29 SER B CA 1
ATOM 1845 C C . SER B 1 29 ? 14.078 16.562 10.797 1 98.81 29 SER B C 1
ATOM 1847 O O . SER B 1 29 ? 13.758 15.5 10.273 1 98.81 29 SER B O 1
ATOM 1849 N N . ASP B 1 30 ? 14.117 17.781 10.195 1 98.88 30 ASP B N 1
ATOM 1850 C CA . ASP B 1 30 ? 13.812 17.844 8.773 1 98.88 30 ASP B CA 1
ATOM 1851 C C . ASP B 1 30 ? 14.75 16.938 7.965 1 98.88 30 ASP B C 1
ATOM 1853 O O . ASP B 1 30 ? 14.305 16.25 7.043 1 98.88 30 ASP B O 1
ATOM 1857 N N . GLU B 1 31 ? 15.992 16.953 8.289 1 98.81 31 GLU B N 1
ATOM 1858 C CA . GLU B 1 31 ? 16.984 16.141 7.598 1 98.81 31 GLU B CA 1
ATOM 1859 C C . GLU B 1 31 ? 16.672 14.656 7.719 1 98.81 31 GLU B C 1
ATOM 1861 O O . GLU B 1 31 ? 16.844 13.906 6.762 1 98.81 31 GLU B O 1
ATOM 1866 N N . ARG B 1 32 ? 16.281 14.242 8.922 1 98.88 32 ARG B N 1
ATOM 1867 C CA . ARG B 1 32 ? 15.953 12.844 9.148 1 98.88 32 ARG B CA 1
ATOM 1868 C C . ARG B 1 32 ? 14.727 12.43 8.336 1 98.88 32 ARG B C 1
ATOM 1870 O O . ARG B 1 32 ? 14.688 11.328 7.781 1 98.88 32 ARG B O 1
ATOM 1877 N N . VAL B 1 33 ? 13.711 13.289 8.234 1 98.94 33 VAL B N 1
ATOM 1878 C CA . VAL B 1 33 ? 12.539 13.008 7.414 1 98.94 33 VAL B CA 1
ATOM 1879 C C . VAL B 1 33 ? 12.945 12.852 5.953 1 98.94 33 VAL B C 1
ATOM 1881 O O . VAL B 1 33 ? 12.5 11.938 5.266 1 98.94 33 VAL B O 1
ATOM 1884 N N . GLN B 1 34 ? 13.773 13.789 5.504 1 98.94 34 GLN B N 1
ATOM 1885 C CA . GLN B 1 34 ? 14.281 13.703 4.141 1 98.94 34 GLN B CA 1
ATOM 1886 C C . GLN B 1 34 ? 14.992 12.367 3.902 1 98.94 34 GLN B C 1
ATOM 1888 O O . GLN B 1 34 ? 14.828 11.75 2.85 1 98.94 34 GLN B O 1
ATOM 1893 N N . GLU B 1 35 ? 15.773 11.953 4.859 1 98.88 35 GLU B N 1
ATOM 1894 C CA . GLU B 1 35 ? 16.5 10.688 4.758 1 98.88 35 GLU B CA 1
ATOM 1895 C C . GLU B 1 35 ? 15.539 9.508 4.641 1 98.88 35 GLU B C 1
ATOM 1897 O O . GLU B 1 35 ? 15.734 8.625 3.803 1 98.88 35 GLU B O 1
ATOM 1902 N N . LEU B 1 36 ? 14.555 9.438 5.496 1 98.94 36 LEU B N 1
ATOM 1903 C CA . LEU B 1 36 ? 13.578 8.352 5.5 1 98.94 36 LEU B CA 1
ATOM 1904 C C . LEU B 1 36 ? 12.836 8.281 4.172 1 98.94 36 LEU B C 1
ATOM 1906 O O . LEU B 1 36 ? 12.688 7.203 3.592 1 98.94 36 LEU B O 1
ATOM 1910 N N . VAL B 1 37 ? 12.398 9.445 3.662 1 98.94 37 VAL B N 1
ATOM 1911 C CA . VAL B 1 37 ? 11.633 9.5 2.422 1 98.94 37 VAL B CA 1
ATOM 1912 C C . VAL B 1 37 ? 12.531 9.125 1.243 1 98.94 37 VAL B C 1
ATOM 1914 O O . VAL B 1 37 ? 12.109 8.383 0.347 1 98.94 37 VAL B O 1
ATOM 1917 N N . SER B 1 38 ? 13.742 9.656 1.26 1 98.94 38 SER B N 1
ATOM 1918 C CA . SER B 1 38 ? 14.703 9.297 0.226 1 98.94 38 SER B CA 1
ATOM 1919 C C . SER B 1 38 ? 14.945 7.793 0.189 1 98.94 38 SER B C 1
ATOM 1921 O O . SER B 1 38 ? 15.055 7.203 -0.888 1 98.94 38 SER B O 1
ATOM 1923 N N . ASN B 1 39 ? 15.07 7.242 1.342 1 98.88 39 ASN B N 1
ATOM 1924 C CA . ASN B 1 39 ? 15.266 5.797 1.424 1 98.88 39 ASN B CA 1
ATOM 1925 C C . ASN B 1 39 ? 14.102 5.039 0.782 1 98.88 39 ASN B C 1
ATOM 1927 O O . ASN B 1 39 ? 14.32 4.141 -0.034 1 98.88 39 ASN B O 1
ATOM 1931 N N . VAL B 1 40 ? 12.906 5.387 1.056 1 98.94 40 VAL B N 1
ATOM 1932 C CA . VAL B 1 40 ? 11.734 4.719 0.501 1 98.94 40 VAL B CA 1
ATOM 1933 C C . VAL B 1 40 ? 11.742 4.836 -1.021 1 98.94 40 VAL B C 1
ATOM 1935 O O . VAL B 1 40 ? 11.516 3.852 -1.729 1 98.94 40 VAL B O 1
ATOM 1938 N N . LEU B 1 41 ? 12.023 6.031 -1.525 1 98.94 41 LEU B N 1
ATOM 1939 C CA . LEU B 1 41 ? 12.039 6.285 -2.963 1 98.94 41 LEU B CA 1
ATOM 1940 C C . LEU B 1 41 ? 13.141 5.473 -3.643 1 98.94 41 LEU B C 1
ATOM 1942 O O . LEU B 1 41 ? 13.047 5.168 -4.832 1 98.94 41 LEU B O 1
ATOM 1946 N N . SER B 1 42 ? 14.133 5.07 -2.91 1 98.75 42 SER B N 1
ATOM 1947 C CA . SER B 1 42 ? 15.297 4.406 -3.48 1 98.75 42 SER B CA 1
ATOM 1948 C C . SER B 1 42 ? 15.062 2.91 -3.643 1 98.75 42 SER B C 1
ATOM 1950 O O . SER B 1 42 ? 15.852 2.215 -4.281 1 98.75 42 SER B O 1
ATOM 1952 N N . PHE B 1 43 ? 13.875 2.383 -3.125 1 98.69 43 PHE B N 1
ATOM 1953 C CA . PHE B 1 43 ? 13.758 0.935 -3.248 1 98.69 43 PHE B CA 1
ATOM 1954 C C . PHE B 1 43 ? 12.312 0.525 -3.49 1 98.69 43 PHE B C 1
ATOM 1956 O O . PHE B 1 43 ? 12.047 -0.595 -3.93 1 98.69 43 PHE B O 1
ATOM 1963 N N . ALA B 1 44 ? 11.336 1.352 -3.146 1 98.81 44 ALA B N 1
ATOM 1964 C CA . ALA B 1 44 ? 9.938 0.927 -3.191 1 98.81 44 ALA B CA 1
ATOM 1965 C C . ALA B 1 44 ? 9.562 0.419 -4.582 1 98.81 44 ALA B C 1
ATOM 1967 O O . ALA B 1 44 ? 9.961 1.005 -5.59 1 98.81 44 ALA B O 1
ATOM 1968 N N . PRO B 1 45 ? 8.859 -0.669 -4.66 1 98.69 45 PRO B N 1
ATOM 1969 C CA . PRO B 1 45 ? 8.547 -1.273 -5.957 1 98.69 45 PRO B CA 1
ATOM 1970 C C . PRO B 1 45 ? 7.445 -0.531 -6.703 1 98.69 45 PRO B C 1
ATOM 1972 O O . PRO B 1 45 ? 6.66 0.197 -6.09 1 98.69 45 PRO B O 1
ATOM 1975 N N . SER B 1 46 ? 7.43 -0.681 -7.984 1 98.56 46 SER B N 1
ATOM 1976 C CA . SER B 1 46 ? 6.371 -0.308 -8.914 1 98.56 46 SER B CA 1
ATOM 1977 C C . SER B 1 46 ? 6.336 -1.249 -10.117 1 98.56 46 SER B C 1
ATOM 1979 O O . SER B 1 46 ? 7.316 -1.937 -10.406 1 98.56 46 SER B O 1
ATOM 1981 N N . SER B 1 47 ? 5.156 -1.356 -10.695 1 97.88 47 SER B N 1
ATOM 1982 C CA . SER B 1 47 ? 5.023 -2.207 -11.875 1 97.88 47 SER B CA 1
ATOM 1983 C C . SER B 1 47 ? 6.055 -1.84 -12.938 1 97.88 47 SER B C 1
ATOM 1985 O O . SER B 1 47 ? 6.18 -0.67 -13.312 1 97.88 47 SER B O 1
ATOM 1987 N N . TYR B 1 48 ? 6.816 -2.869 -13.438 1 97.12 48 TYR B N 1
ATOM 1988 C CA . TYR B 1 48 ? 7.844 -2.725 -14.461 1 97.12 48 TYR B CA 1
ATOM 1989 C C . TYR B 1 48 ? 8.914 -1.735 -14.023 1 97.12 48 TYR B C 1
ATOM 1991 O O . TYR B 1 48 ? 9.633 -1.174 -14.859 1 97.12 48 TYR B O 1
ATOM 1999 N N . ASN B 1 49 ? 8.984 -1.448 -12.703 1 97.94 49 ASN B N 1
ATOM 2000 C CA . ASN B 1 49 ? 9.922 -0.49 -12.141 1 97.94 49 ASN B CA 1
ATOM 2001 C C . ASN B 1 49 ? 9.812 0.874 -12.812 1 97.94 49 ASN B C 1
ATOM 2003 O O . ASN B 1 49 ? 10.82 1.54 -13.047 1 97.94 49 ASN B O 1
ATOM 2007 N N . THR B 1 50 ? 8.531 1.267 -13.086 1 98.25 50 THR B N 1
ATOM 2008 C CA . THR B 1 50 ? 8.289 2.523 -13.781 1 98.25 50 THR B CA 1
ATOM 2009 C C . THR B 1 50 ? 8.523 3.713 -12.859 1 98.25 50 THR B C 1
ATOM 2011 O O . THR B 1 50 ? 8.766 4.828 -13.32 1 98.25 50 THR B O 1
ATOM 2014 N N . GLN B 1 51 ? 8.391 3.592 -11.602 1 98.56 51 GLN B N 1
ATOM 2015 C CA . GLN B 1 51 ? 8.695 4.582 -10.57 1 98.56 51 GLN B CA 1
ATOM 2016 C C . GLN B 1 51 ? 7.902 5.867 -10.797 1 98.56 51 GLN B C 1
ATOM 2018 O O . GLN B 1 51 ? 8.484 6.945 -10.922 1 98.56 51 GLN B O 1
ATOM 2023 N N . PRO B 1 52 ? 6.555 5.75 -10.688 1 98.69 52 PRO B N 1
ATOM 2024 C CA . PRO B 1 52 ? 5.719 6.914 -10.992 1 98.69 52 PRO B CA 1
ATOM 2025 C C . PRO B 1 52 ? 5.609 7.891 -9.828 1 98.69 52 PRO B C 1
ATOM 2027 O O . PRO B 1 52 ? 5.113 9.008 -9.992 1 98.69 52 PRO B O 1
ATOM 2030 N N . VAL B 1 53 ? 6.031 7.555 -8.633 1 98.94 53 VAL B N 1
ATOM 2031 C CA . VAL B 1 53 ? 5.785 8.336 -7.426 1 98.94 53 VAL B CA 1
ATOM 2032 C C . VAL B 1 53 ? 6.824 9.453 -7.316 1 98.94 53 VAL B C 1
ATOM 2034 O O . VAL B 1 53 ? 8.008 9.234 -7.566 1 98.94 53 VAL B O 1
ATOM 2037 N N . ARG B 1 54 ? 6.375 10.656 -7 1 98.94 54 ARG B N 1
ATOM 2038 C CA . ARG B 1 54 ? 7.164 11.812 -6.598 1 98.94 54 ARG B CA 1
ATOM 2039 C C . ARG B 1 54 ? 6.711 12.336 -5.238 1 98.94 54 ARG B C 1
ATOM 2041 O O . ARG B 1 54 ? 5.539 12.211 -4.875 1 98.94 54 ARG B O 1
ATOM 2048 N N . ILE B 1 55 ? 7.672 12.93 -4.535 1 99 55 ILE B N 1
ATOM 2049 C CA . ILE B 1 55 ? 7.312 13.398 -3.199 1 99 55 ILE B CA 1
ATOM 2050 C C . ILE B 1 55 ? 7.848 14.82 -2.992 1 99 55 ILE B C 1
ATOM 2052 O O . ILE B 1 55 ? 8.969 15.133 -3.404 1 99 55 ILE B O 1
ATOM 2056 N N . SER B 1 56 ? 7.051 15.68 -2.428 1 98.94 56 SER B N 1
ATOM 2057 C CA . SER B 1 56 ? 7.473 16.984 -1.919 1 98.94 56 SER B CA 1
ATOM 2058 C C . SER B 1 56 ? 7.34 17.047 -0.401 1 98.94 56 SER B C 1
ATOM 2060 O O . SER B 1 56 ? 6.398 16.5 0.172 1 98.94 56 SER B O 1
ATOM 2062 N N . LEU B 1 57 ? 8.242 17.703 0.226 1 98.94 57 LEU B N 1
ATOM 2063 C CA . LEU B 1 57 ? 8.227 17.875 1.675 1 98.94 57 LEU B CA 1
ATOM 2064 C C . LEU B 1 57 ? 8.039 19.344 2.041 1 98.94 57 LEU B C 1
ATOM 2066 O O . LEU B 1 57 ? 8.773 20.203 1.554 1 98.94 57 LEU B O 1
ATOM 2070 N N . ALA B 1 58 ? 7.07 19.672 2.857 1 98.94 58 ALA B N 1
ATOM 2071 C CA . ALA B 1 58 ? 6.844 20.984 3.42 1 98.94 58 ALA B CA 1
ATOM 2072 C C . ALA B 1 58 ? 7.035 20.984 4.934 1 98.94 58 ALA B C 1
ATOM 2074 O O . ALA B 1 58 ? 6.316 20.297 5.656 1 98.94 58 ALA B O 1
ATOM 2075 N N . PHE B 1 59 ? 8.008 21.781 5.465 1 98.81 59 PHE B N 1
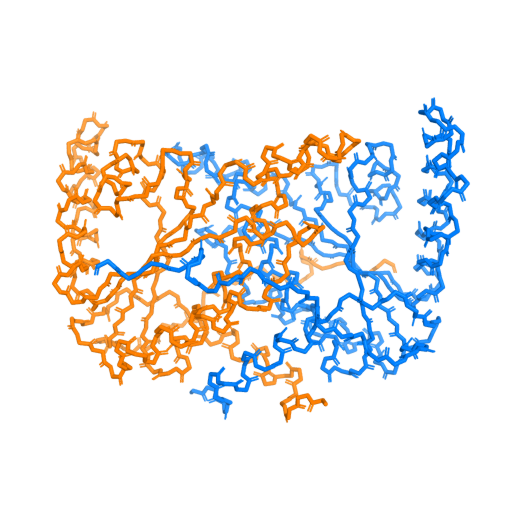ATOM 2076 C CA . PHE B 1 59 ? 8.328 21.797 6.887 1 98.81 59 PHE B CA 1
ATOM 2077 C C . PHE B 1 59 ? 7.977 23.141 7.512 1 98.81 59 PHE B C 1
ATOM 2079 O O . PHE B 1 59 ? 8.102 24.188 6.867 1 98.81 59 PHE B O 1
ATOM 2086 N N . GLY B 1 60 ? 7.539 23.078 8.742 1 98.38 60 GLY B N 1
ATOM 2087 C CA . GLY B 1 60 ? 7.371 24.297 9.523 1 98.38 60 GLY B CA 1
ATOM 2088 C C . GLY B 1 60 ? 6.477 25.312 8.859 1 98.38 60 GLY B C 1
ATOM 2089 O O . GLY B 1 60 ? 5.301 25.047 8.602 1 98.38 60 GLY B O 1
ATOM 2090 N N . GLU B 1 61 ? 7.102 26.391 8.508 1 98.44 61 GLU B N 1
ATOM 2091 C CA . GLU B 1 61 ? 6.324 27.5 7.941 1 98.44 61 GLU B CA 1
ATOM 2092 C C . GLU B 1 61 ? 5.738 27.109 6.586 1 98.44 61 GLU B C 1
ATOM 2094 O O . GLU B 1 61 ? 4.648 27.562 6.227 1 98.44 61 GLU B O 1
ATOM 2099 N N . LYS B 1 62 ? 6.48 26.312 5.82 1 98.81 62 LYS B N 1
ATOM 2100 C CA . LYS B 1 62 ? 5.965 25.859 4.527 1 98.81 62 LYS B CA 1
ATOM 2101 C C . LYS B 1 62 ? 4.719 25 4.695 1 98.81 62 LYS B C 1
ATOM 2103 O O . LYS B 1 62 ? 3.797 25.062 3.879 1 98.81 62 LYS B O 1
ATOM 2108 N N . HIS B 1 63 ? 4.707 24.203 5.715 1 98.88 63 HIS B N 1
ATOM 2109 C CA . HIS B 1 63 ? 3.5 23.453 6.043 1 98.88 63 HIS B CA 1
ATOM 2110 C C . HIS B 1 63 ? 2.334 24.391 6.34 1 98.88 63 HIS B C 1
ATOM 2112 O O . HIS B 1 63 ? 1.224 24.188 5.844 1 98.88 63 HIS B O 1
ATOM 2118 N N . LYS B 1 64 ? 2.596 25.359 7.172 1 98.62 64 LYS B N 1
ATOM 2119 C CA . LYS B 1 64 ? 1.542 26.297 7.543 1 98.62 64 LYS B CA 1
ATOM 2120 C C . LYS B 1 64 ? 1.012 27.047 6.316 1 98.62 64 LYS B C 1
ATOM 2122 O O . LYS B 1 64 ? -0.195 27.266 6.191 1 98.62 64 LYS B O 1
ATOM 2127 N N . GLU B 1 65 ? 1.911 27.438 5.469 1 98.81 65 GLU B N 1
ATOM 2128 C CA . GLU B 1 65 ? 1.515 28.094 4.223 1 98.81 65 GLU B CA 1
ATOM 2129 C C . GLU B 1 65 ? 0.641 27.172 3.373 1 98.81 65 GLU B C 1
ATOM 2131 O O . GLU B 1 65 ? -0.376 27.609 2.826 1 98.81 65 GLU B O 1
ATOM 2136 N N . LEU B 1 66 ? 1.052 25.922 3.229 1 98.88 66 LEU B N 1
ATOM 2137 C CA . LEU B 1 66 ? 0.283 24.938 2.479 1 98.88 66 LEU B CA 1
ATOM 2138 C C . LEU B 1 66 ? -1.148 24.859 2.998 1 98.88 66 LEU B C 1
ATOM 2140 O O . LEU B 1 66 ? -2.102 24.953 2.223 1 98.88 66 LEU B O 1
ATOM 2144 N N . TRP B 1 67 ? -1.316 24.703 4.258 1 98.56 67 TRP B N 1
ATOM 2145 C CA . TRP B 1 67 ? -2.648 24.484 4.812 1 98.56 67 TRP B CA 1
ATOM 2146 C C . TRP B 1 67 ? -3.457 25.781 4.805 1 98.56 67 TRP B C 1
ATOM 2148 O O . TRP B 1 67 ? -4.688 25.75 4.75 1 98.56 67 TRP B O 1
ATOM 2158 N N . SER B 1 68 ? -2.773 26.969 4.898 1 98.62 68 SER B N 1
ATOM 2159 C CA . SER B 1 68 ? -3.498 28.219 4.684 1 98.62 68 SER B CA 1
ATOM 2160 C C . SER B 1 68 ? -4.125 28.266 3.293 1 98.62 68 SER B C 1
ATOM 2162 O O . SER B 1 68 ? -5.281 28.656 3.141 1 98.62 68 SER B O 1
ATOM 2164 N N . ILE B 1 69 ? -3.383 27.859 2.301 1 98.44 69 ILE B N 1
ATOM 2165 C CA . ILE B 1 69 ? -3.852 27.844 0.92 1 98.44 69 ILE B CA 1
ATOM 2166 C C . ILE B 1 69 ? -4.988 26.828 0.779 1 98.44 69 ILE B C 1
ATOM 2168 O O . ILE B 1 69 ? -5.996 27.109 0.124 1 98.44 69 ILE B O 1
ATOM 2172 N N . ILE B 1 70 ? -4.852 25.625 1.404 1 98.56 70 ILE B N 1
ATOM 2173 C CA . ILE B 1 70 ? -5.883 24.594 1.355 1 98.56 70 ILE B CA 1
ATOM 2174 C C . ILE B 1 70 ? -7.176 25.125 1.966 1 98.56 70 ILE B C 1
ATOM 2176 O O . ILE B 1 70 ? -8.25 25.016 1.363 1 98.56 70 ILE B O 1
ATOM 2180 N N . LEU B 1 71 ? -7.062 25.75 3.135 1 98 71 LEU B N 1
ATOM 2181 C CA . LEU B 1 71 ? -8.234 26.25 3.846 1 98 71 LEU B CA 1
ATOM 2182 C C . LEU B 1 71 ? -8.914 27.359 3.055 1 98 71 LEU B C 1
ATOM 2184 O O . LEU B 1 71 ? -10.141 27.438 3.018 1 98 71 LEU B O 1
ATOM 2188 N N . GLU B 1 72 ? -8.125 28.172 2.441 1 97.88 72 GLU B N 1
ATOM 2189 C CA . GLU B 1 72 ? -8.664 29.25 1.621 1 97.88 72 GLU B CA 1
ATOM 2190 C C . GLU B 1 72 ? -9.508 28.719 0.476 1 97.88 72 GLU B C 1
ATOM 2192 O O . GLU B 1 72 ? -10.531 29.312 0.12 1 97.88 72 GLU B O 1
ATOM 2197 N N . LYS B 1 73 ? -9.133 27.625 -0.131 1 97.88 73 LYS B N 1
ATOM 2198 C CA . LYS B 1 73 ? -9.82 27.078 -1.301 1 97.88 73 LYS B CA 1
ATOM 2199 C C . LYS B 1 73 ? -10.977 26.172 -0.889 1 97.88 73 LYS B C 1
ATOM 2201 O O . LYS B 1 73 ? -12.008 26.109 -1.563 1 97.88 73 LYS B O 1
ATOM 2206 N N . VAL B 1 74 ? -10.789 25.453 0.203 1 97.06 74 VAL B N 1
ATOM 2207 C CA . VAL B 1 74 ? -11.773 24.422 0.547 1 97.06 74 VAL B CA 1
ATOM 2208 C C . VAL B 1 74 ? -13.008 25.078 1.172 1 97.06 74 VAL B C 1
ATOM 2210 O O . VAL B 1 74 ? -14.125 24.594 0.993 1 97.06 74 VAL B O 1
ATOM 2213 N N . GLU B 1 75 ? -12.852 26.172 1.899 1 96.56 75 GLU B N 1
ATOM 2214 C CA . GLU B 1 75 ? -13.938 26.797 2.637 1 96.56 75 GLU B CA 1
ATOM 2215 C C . GLU B 1 75 ? -15.07 27.219 1.7 1 96.56 75 GLU B C 1
ATOM 2217 O O . GLU B 1 75 ? -16.234 26.844 1.913 1 96.56 75 GLU B O 1
ATOM 2222 N N . PRO B 1 76 ? -14.797 27.969 0.625 1 96.44 76 PRO B N 1
ATOM 2223 C CA . PRO B 1 76 ? -15.898 28.344 -0.264 1 96.44 76 PRO B CA 1
ATOM 2224 C C . PRO B 1 76 ? -16.547 27.141 -0.933 1 96.44 76 PRO B C 1
ATOM 2226 O O . PRO B 1 76 ? -17.766 27.156 -1.192 1 96.44 76 PRO B O 1
ATOM 2229 N N . VAL B 1 77 ? -15.789 26.109 -1.212 1 95.19 77 VAL B N 1
ATOM 2230 C CA . VAL B 1 77 ? -16.344 24.922 -1.857 1 95.19 77 VAL B CA 1
ATOM 2231 C C . VAL B 1 77 ? -17.328 24.234 -0.917 1 95.19 77 VAL B C 1
ATOM 2233 O O . VAL B 1 77 ? -18.453 23.922 -1.311 1 95.19 77 VAL B O 1
ATOM 2236 N N . LEU B 1 78 ? -16.938 24 0.313 1 93.69 78 LEU B N 1
ATOM 2237 C CA . LEU B 1 78 ? -17.797 23.312 1.274 1 93.69 78 LEU B CA 1
ATOM 2238 C C . LEU B 1 78 ? -19.047 24.156 1.575 1 93.69 78 LEU B C 1
ATOM 2240 O O . LEU B 1 78 ? -20.141 23.609 1.691 1 93.69 78 LEU B O 1
ATOM 2244 N N . LYS B 1 79 ? -18.891 25.422 1.7 1 95 79 LYS B N 1
ATOM 2245 C CA . LYS B 1 79 ? -20.031 26.312 1.969 1 95 79 LYS B CA 1
ATOM 2246 C C . LYS B 1 79 ? -21.016 26.312 0.805 1 95 79 LYS B C 1
ATOM 2248 O O . LYS B 1 79 ? -22.219 26.438 1.011 1 95 79 LYS B O 1
ATOM 2253 N N . SER B 1 80 ? -20.5 26.219 -0.395 1 94.31 80 SER B N 1
ATOM 2254 C CA . SER B 1 80 ? -21.359 26.203 -1.575 1 94.31 80 SER B CA 1
ATOM 2255 C C . SER B 1 80 ? -22.172 24.922 -1.646 1 94.31 80 SER B C 1
ATOM 2257 O O . SER B 1 80 ? -23.297 24.922 -2.146 1 94.31 80 SER B O 1
ATOM 2259 N N . ILE B 1 81 ? -21.641 23.844 -1.198 1 88.81 81 ILE B N 1
ATOM 2260 C CA . ILE B 1 81 ? -22.375 22.594 -1.153 1 88.81 81 ILE B CA 1
ATOM 2261 C C . ILE B 1 81 ? -23.438 22.656 -0.059 1 88.81 81 ILE B C 1
ATOM 2263 O O . ILE B 1 81 ? -24.609 22.375 -0.31 1 88.81 81 ILE B O 1
ATOM 2267 N N . ASN B 1 82 ? -23 22.953 1.141 1 90.25 82 ASN B N 1
ATOM 2268 C CA . ASN B 1 82 ? -23.844 23.094 2.328 1 90.25 82 ASN B CA 1
ATOM 2269 C C . ASN B 1 82 ? -23.125 23.859 3.432 1 90.25 82 ASN B C 1
ATOM 2271 O O . ASN B 1 82 ? -22.141 23.391 3.99 1 90.25 82 ASN B O 1
ATOM 2275 N N . PRO B 1 83 ? -23.625 24.969 3.779 1 90.94 83 PRO B N 1
ATOM 2276 C CA . PRO B 1 83 ? -22.969 25.75 4.828 1 90.94 83 PRO B CA 1
ATOM 2277 C C . PRO B 1 83 ? -22.719 24.953 6.102 1 90.94 83 PRO B C 1
ATOM 2279 O O . PRO B 1 83 ? -21.734 25.172 6.797 1 90.94 83 PRO B O 1
ATOM 2282 N N . ALA B 1 84 ? -23.547 24.062 6.398 1 93.12 84 ALA B N 1
ATOM 2283 C CA . ALA B 1 84 ? -23.422 23.25 7.602 1 93.12 84 ALA B CA 1
ATOM 2284 C C . ALA B 1 84 ? -22.203 22.328 7.516 1 93.12 84 ALA B C 1
ATOM 2286 O O . ALA B 1 84 ? -21.641 21.938 8.539 1 93.12 84 ALA B O 1
ATOM 2287 N N . LEU B 1 85 ? -21.766 22.031 6.312 1 90.38 85 LEU B N 1
ATOM 2288 C CA . LEU B 1 85 ? -20.594 21.188 6.125 1 90.38 85 LEU B CA 1
ATOM 2289 C C . LEU B 1 85 ? -19.344 21.891 6.621 1 90.38 85 LEU B C 1
ATOM 2291 O O . LEU B 1 85 ? -18.469 21.25 7.223 1 90.38 85 LEU B O 1
ATOM 2295 N N . TRP B 1 86 ? -19.25 23.156 6.328 1 92.62 86 TRP B N 1
ATOM 2296 C CA . TRP B 1 86 ? -18.078 23.891 6.785 1 92.62 86 TRP B CA 1
ATOM 2297 C C . TRP B 1 86 ? -18.078 24.016 8.305 1 92.62 86 TRP B C 1
ATOM 2299 O O . TRP B 1 86 ? -17.016 23.969 8.938 1 92.62 86 TRP B O 1
ATOM 2309 N N . GLU B 1 87 ? -19.188 24.25 8.836 1 92.88 87 GLU B N 1
ATOM 2310 C CA . GLU B 1 87 ? -19.281 24.344 10.289 1 92.88 87 GLU B CA 1
ATOM 2311 C C . GLU B 1 87 ? -18.828 23.047 10.953 1 92.88 87 GLU B C 1
ATOM 2313 O O . GLU B 1 87 ? -18.203 23.078 12.023 1 92.88 87 GLU B O 1
ATOM 2318 N N . LYS B 1 88 ? -19.109 21.984 10.32 1 91.69 88 LYS B N 1
ATOM 2319 C CA . LYS B 1 88 ? -18.781 20.672 10.875 1 91.69 88 LYS B CA 1
ATOM 2320 C C . LYS B 1 88 ? -17.328 20.328 10.617 1 91.69 88 LYS B C 1
ATOM 2322 O O . LYS B 1 88 ? -16.625 19.875 11.523 1 91.69 88 LYS B O 1
ATOM 2327 N N . LEU B 1 89 ? -16.844 20.547 9.398 1 91.69 89 LEU B N 1
ATOM 2328 C CA . LEU B 1 89 ? -15.547 20.031 8.977 1 91.69 89 LEU B CA 1
ATOM 2329 C C . LEU B 1 89 ? -14.469 21.109 9.117 1 91.69 89 LEU B C 1
ATOM 2331 O O . LEU B 1 89 ? -13.281 20.781 9.203 1 91.69 89 LEU B O 1
ATOM 2335 N N . GLY B 1 90 ? -14.852 22.328 9.117 1 92.62 90 GLY B N 1
ATOM 2336 C CA . GLY B 1 90 ? -13.922 23.453 9.125 1 92.62 90 GLY B CA 1
ATOM 2337 C C . GLY B 1 90 ? -12.906 23.375 10.25 1 92.62 90 GLY B C 1
ATOM 2338 O O . GLY B 1 90 ? -11.695 23.406 10.008 1 92.62 90 GLY B O 1
ATOM 2339 N N . PRO B 1 91 ? -13.406 23.25 11.477 1 93.5 91 PRO B N 1
ATOM 2340 C CA . PRO B 1 91 ? -12.477 23.188 12.609 1 93.5 91 PRO B CA 1
ATOM 2341 C C . PRO B 1 91 ? -11.516 22 12.5 1 93.5 91 PRO B C 1
ATOM 2343 O O . PRO B 1 91 ? -10.336 22.125 12.852 1 93.5 91 PRO B O 1
ATOM 2346 N N . PHE B 1 92 ? -12.016 20.906 12.086 1 92.56 92 PHE B N 1
ATOM 2347 C CA . PHE B 1 92 ? -11.188 19.719 11.898 1 92.56 92 PHE B CA 1
ATOM 2348 C C . PHE B 1 92 ? -10.086 19.984 10.875 1 92.56 92 PHE B C 1
ATOM 2350 O O . PHE B 1 92 ? -8.922 19.641 11.109 1 92.56 92 PHE B O 1
ATOM 2357 N N . LEU B 1 93 ? -10.484 20.547 9.758 1 94 93 LEU B N 1
ATOM 2358 C CA . LEU B 1 93 ? -9.523 20.859 8.711 1 94 93 LEU B CA 1
ATOM 2359 C C . LEU B 1 93 ? -8.508 21.891 9.195 1 94 93 LEU B C 1
ATOM 2361 O O . LEU B 1 93 ? -7.324 21.812 8.867 1 94 93 LEU B O 1
ATOM 2365 N N . GLN B 1 94 ? -8.938 22.891 9.953 1 94.56 94 GLN B N 1
ATOM 2366 C CA . GLN B 1 94 ? -8.055 23.922 10.492 1 94.56 94 GLN B CA 1
ATOM 2367 C C . GLN B 1 94 ? -7.02 23.328 11.438 1 94.56 94 GLN B C 1
ATOM 2369 O O . GLN B 1 94 ? -5.883 23.797 11.5 1 94.56 94 GLN B O 1
ATOM 2374 N N . ASN B 1 95 ? -7.398 22.25 12.086 1 95.5 95 ASN B N 1
ATOM 2375 C CA . ASN B 1 95 ? -6.504 21.594 13.031 1 95.5 95 ASN B CA 1
ATOM 2376 C C . ASN B 1 95 ? -5.289 20.984 12.328 1 95.5 95 ASN B C 1
ATOM 2378 O O . ASN B 1 95 ? -4.23 20.828 12.938 1 95.5 95 ASN B O 1
ATOM 2382 N N . HIS B 1 96 ? -5.438 20.641 11.094 1 97.75 96 HIS B N 1
ATOM 2383 C CA . HIS B 1 96 ? -4.316 20.078 10.352 1 97.75 96 HIS B CA 1
ATOM 2384 C C . HIS B 1 96 ? -3.189 21.094 10.195 1 97.75 96 HIS B C 1
ATOM 2386 O O . HIS B 1 96 ? -2.023 20.703 10.07 1 97.75 96 HIS B O 1
ATOM 2392 N N . LYS B 1 97 ? -3.529 22.375 10.18 1 97.81 97 LYS B N 1
ATOM 2393 C CA . LYS B 1 97 ? -2.535 23.438 10.047 1 97.81 97 LYS B CA 1
ATOM 2394 C C . LYS B 1 97 ? -1.594 23.469 11.25 1 97.81 97 LYS B C 1
ATOM 2396 O O . LYS B 1 97 ? -0.48 23.984 11.164 1 97.81 97 LYS B O 1
ATOM 2401 N N . ALA B 1 98 ? -1.976 22.891 12.367 1 97.62 98 ALA B N 1
ATOM 2402 C CA . ALA B 1 98 ? -1.21 22.922 13.609 1 97.62 98 ALA B CA 1
ATOM 2403 C C . ALA B 1 98 ? -0.049 21.922 13.562 1 97.62 98 ALA B C 1
ATOM 2405 O O . ALA B 1 98 ? 0.873 22 14.375 1 97.62 98 ALA B O 1
ATOM 2406 N N . ALA B 1 99 ? -0.039 20.953 12.641 1 98.62 99 ALA B N 1
ATOM 2407 C CA . ALA B 1 99 ? 1.028 19.969 12.531 1 98.62 99 ALA B CA 1
ATOM 2408 C C . ALA B 1 99 ? 2.348 20.625 12.133 1 98.62 99 ALA B C 1
ATOM 2410 O O . ALA B 1 99 ? 2.402 21.828 11.898 1 98.62 99 ALA B O 1
ATOM 2411 N N . TYR B 1 100 ? 3.391 19.828 12.102 1 98.81 100 TYR B N 1
ATOM 2412 C CA . TYR B 1 100 ? 4.711 20.391 11.836 1 98.81 100 TYR B CA 1
ATOM 2413 C C . TYR B 1 100 ? 5.023 20.375 10.344 1 98.81 100 TYR B C 1
ATOM 2415 O O . TYR B 1 100 ? 5.602 21.312 9.812 1 98.81 100 TYR B O 1
ATOM 2423 N N . GLY B 1 101 ? 4.719 19.234 9.711 1 98.88 101 GLY B N 1
ATOM 2424 C CA . GLY B 1 101 ? 5.094 19.078 8.312 1 98.88 101 GLY B CA 1
ATOM 2425 C C . GLY B 1 101 ? 4.074 18.312 7.5 1 98.88 101 GLY B C 1
ATOM 2426 O O . GLY B 1 101 ? 3.131 17.734 8.055 1 98.88 101 GLY B O 1
ATOM 2427 N N . SER B 1 102 ? 4.23 18.406 6.16 1 98.88 102 SER B N 1
ATOM 2428 C CA . SER B 1 102 ? 3.426 17.672 5.195 1 98.88 102 SER B CA 1
ATOM 2429 C C . SER B 1 102 ? 4.305 16.953 4.172 1 98.88 102 SER B C 1
ATOM 2431 O O . SER B 1 102 ? 5.262 17.531 3.654 1 98.88 102 SER B O 1
ATOM 2433 N N . ILE B 1 103 ? 4.012 15.758 3.971 1 99 103 ILE B N 1
ATOM 2434 C CA . ILE B 1 103 ? 4.582 14.977 2.875 1 99 103 ILE B CA 1
ATOM 2435 C C . ILE B 1 103 ? 3.553 14.828 1.758 1 99 103 ILE B C 1
ATOM 2437 O O . ILE B 1 103 ? 2.492 14.234 1.958 1 99 103 ILE B O 1
ATOM 2441 N N . LEU B 1 104 ? 3.844 15.398 0.602 1 98.94 104 LEU B N 1
ATOM 2442 C CA . LEU B 1 104 ? 2.941 15.359 -0.545 1 98.94 104 LEU B CA 1
ATOM 2443 C C . LEU B 1 104 ? 3.328 14.234 -1.501 1 98.94 104 LEU B C 1
ATOM 2445 O O . LEU B 1 104 ? 4.453 14.195 -2.004 1 98.94 104 LEU B O 1
ATOM 2449 N N . PHE B 1 105 ? 2.426 13.344 -1.756 1 99 105 PHE B N 1
ATOM 2450 C CA . PHE B 1 105 ? 2.639 12.234 -2.674 1 99 105 PHE B CA 1
ATOM 2451 C C . PHE B 1 105 ? 2.037 12.531 -4.039 1 99 105 PHE B C 1
ATOM 2453 O O . PHE B 1 105 ? 0.823 12.711 -4.164 1 99 105 PHE B O 1
ATOM 2460 N N . TRP B 1 106 ? 2.9 12.539 -5.051 1 98.94 106 TRP B N 1
ATOM 2461 C CA . TRP B 1 106 ? 2.48 12.836 -6.418 1 98.94 106 TRP B CA 1
ATOM 2462 C C . TRP B 1 106 ? 2.656 11.617 -7.316 1 98.94 106 TRP B C 1
ATOM 2464 O O . TRP B 1 106 ? 3.533 10.781 -7.078 1 98.94 106 TRP B O 1
ATOM 2474 N N . GLU B 1 107 ? 1.821 11.57 -8.281 1 98.75 107 GLU B N 1
ATOM 2475 C CA . GLU B 1 107 ? 2.057 10.711 -9.438 1 98.75 107 GLU B CA 1
ATOM 2476 C C . GLU B 1 107 ? 2.473 11.516 -10.656 1 98.75 107 GLU B C 1
ATOM 2478 O O . GLU B 1 107 ? 1.797 12.477 -11.031 1 98.75 107 GLU B O 1
ATOM 2483 N N . ARG B 1 108 ? 3.572 11.141 -11.219 1 98.62 108 ARG B N 1
ATOM 2484 C CA . ARG B 1 108 ? 3.992 11.758 -12.469 1 98.62 108 ARG B CA 1
ATOM 2485 C C . ARG B 1 108 ? 3.24 11.156 -13.656 1 98.62 108 ARG B C 1
ATOM 2487 O O . ARG B 1 108 ? 3.514 10.023 -14.062 1 98.62 108 ARG B O 1
ATOM 2494 N N . GLY B 1 109 ? 2.406 11.938 -14.289 1 97.81 109 GLY B N 1
ATOM 2495 C CA . GLY B 1 109 ? 1.569 11.469 -15.383 1 97.81 109 GLY B CA 1
ATOM 2496 C C . GLY B 1 109 ? 2.367 11 -16.594 1 97.81 109 GLY B C 1
ATOM 2497 O O . GLY B 1 109 ? 2.008 10.016 -17.234 1 97.81 109 GLY B O 1
ATOM 2498 N N . GLN B 1 110 ? 3.408 11.664 -16.906 1 97.88 110 GLN B N 1
ATOM 2499 C CA . GLN B 1 110 ? 4.238 11.305 -18.047 1 97.88 110 GLN B CA 1
ATOM 2500 C C . GLN B 1 110 ? 4.832 9.906 -17.891 1 97.88 110 GLN B C 1
ATOM 2502 O O . GLN B 1 110 ? 4.988 9.172 -18.859 1 97.88 110 GLN B O 1
ATOM 2507 N N . THR B 1 111 ? 5.203 9.562 -16.656 1 97.88 111 THR B N 1
ATOM 2508 C CA . THR B 1 111 ? 5.734 8.227 -16.406 1 97.88 111 THR B CA 1
ATOM 2509 C C . THR B 1 111 ? 4.715 7.152 -16.766 1 97.88 111 THR B C 1
ATOM 2511 O O . THR B 1 111 ? 5.047 6.176 -17.438 1 97.88 111 THR B O 1
ATOM 2514 N N . THR B 1 112 ? 3.551 7.355 -16.328 1 95.19 112 THR B N 1
ATOM 2515 C CA . THR B 1 112 ? 2.477 6.406 -16.594 1 95.19 112 THR B CA 1
ATOM 2516 C C . THR B 1 112 ? 2.162 6.34 -18.094 1 95.19 112 THR B C 1
ATOM 2518 O O . THR B 1 112 ? 1.922 5.258 -18.625 1 95.19 112 THR B O 1
ATOM 2521 N N . LYS B 1 113 ? 2.113 7.5 -18.703 1 96.19 113 LYS B N 1
ATOM 2522 C CA . LYS B 1 113 ? 1.856 7.555 -20.141 1 96.19 113 LYS B CA 1
ATOM 2523 C C . LYS B 1 113 ? 2.938 6.812 -20.922 1 96.19 113 LYS B C 1
ATOM 2525 O O . LYS B 1 113 ? 2.633 6.031 -21.828 1 96.19 113 LYS B O 1
ATOM 2530 N N . GLU B 1 114 ? 4.156 7.047 -20.594 1 97.56 114 GLU B N 1
ATOM 2531 C CA . GLU B 1 114 ? 5.285 6.387 -21.25 1 97.56 114 GLU B CA 1
ATOM 2532 C C . GLU B 1 114 ? 5.238 4.875 -21.031 1 97.56 114 GLU B C 1
ATOM 2534 O O . GLU B 1 114 ? 5.512 4.102 -21.938 1 97.56 114 GLU B O 1
ATOM 2539 N N . ALA B 1 115 ? 4.91 4.465 -19.844 1 96.81 115 ALA B N 1
ATOM 2540 C CA . ALA B 1 115 ? 4.793 3.045 -19.531 1 96.81 115 ALA B CA 1
ATOM 2541 C C . ALA B 1 115 ? 3.707 2.379 -20.375 1 96.81 115 ALA B C 1
ATOM 2543 O O . ALA B 1 115 ? 3.891 1.267 -20.859 1 96.81 115 ALA B O 1
ATOM 2544 N N . ALA B 1 116 ? 2.637 3.076 -20.516 1 95.31 116 ALA B N 1
ATOM 2545 C CA . ALA B 1 116 ? 1.517 2.562 -21.297 1 95.31 116 ALA B CA 1
ATOM 2546 C C . ALA B 1 116 ? 1.899 2.408 -22.766 1 95.31 116 ALA B C 1
ATOM 2548 O O . ALA B 1 116 ? 1.448 1.478 -23.438 1 95.31 116 ALA B O 1
ATOM 2549 N N . GLU B 1 117 ? 2.688 3.332 -23.25 1 96.75 117 GLU B N 1
ATOM 2550 C CA . GLU B 1 117 ? 3.152 3.266 -24.625 1 96.75 117 GLU B CA 1
ATOM 2551 C C . GLU B 1 117 ? 4.145 2.123 -24.812 1 96.75 117 GLU B C 1
ATOM 2553 O O . GLU B 1 117 ? 4.148 1.465 -25.859 1 96.75 117 GLU B O 1
ATOM 2558 N N . THR B 1 118 ? 4.957 1.902 -23.828 1 96.62 118 THR B N 1
ATOM 2559 C CA . THR B 1 118 ? 5.969 0.854 -23.875 1 96.62 118 THR B CA 1
ATOM 2560 C C . THR B 1 118 ? 5.328 -0.524 -23.734 1 96.62 118 THR B C 1
ATOM 2562 O O . THR B 1 118 ? 5.699 -1.462 -24.453 1 96.62 118 THR B O 1
ATOM 2565 N N . HIS B 1 119 ? 4.402 -0.624 -22.891 1 94.81 119 HIS B N 1
ATOM 2566 C CA . HIS B 1 119 ? 3.711 -1.876 -22.609 1 94.81 119 HIS B CA 1
ATOM 2567 C C . HIS B 1 119 ? 2.244 -1.804 -23.016 1 94.81 119 HIS B C 1
ATOM 2569 O O . HIS B 1 119 ? 1.354 -1.858 -22.156 1 94.81 119 HIS B O 1
ATOM 2575 N N . LYS B 1 120 ? 1.979 -1.854 -24.266 1 93.19 120 LYS B N 1
ATOM 2576 C CA . LYS B 1 120 ? 0.668 -1.571 -24.844 1 93.19 120 LYS B CA 1
ATOM 2577 C C . LYS B 1 120 ? -0.359 -2.611 -24.406 1 93.19 120 LYS B C 1
ATOM 2579 O O . LYS B 1 120 ? -1.526 -2.283 -24.188 1 93.19 120 LYS B O 1
ATOM 2584 N N . ALA B 1 121 ? 0.064 -3.857 -24.219 1 89.38 121 ALA B N 1
ATOM 2585 C CA . ALA B 1 121 ? -0.848 -4.949 -23.891 1 89.38 121 ALA B CA 1
ATOM 2586 C C . ALA B 1 121 ? -1.473 -4.75 -22.516 1 89.38 121 ALA B C 1
ATOM 2588 O O . ALA B 1 121 ? -2.586 -5.215 -22.266 1 89.38 121 ALA B O 1
ATOM 2589 N N . THR B 1 122 ? -0.762 -3.984 -21.672 1 94.31 122 THR B N 1
ATOM 2590 C CA . THR B 1 122 ? -1.253 -3.779 -20.312 1 94.31 122 THR B CA 1
ATOM 2591 C C . THR B 1 122 ? -1.47 -2.295 -20.031 1 94.31 122 THR B C 1
ATOM 2593 O O . THR B 1 122 ? -1.454 -1.865 -18.875 1 94.31 122 THR B O 1
ATOM 2596 N N . SER B 1 123 ? -1.631 -1.512 -21.078 1 96.38 123 SER B N 1
ATOM 2597 C CA . SER B 1 123 ? -1.734 -0.061 -20.953 1 96.38 123 SER B CA 1
ATOM 2598 C C . SER B 1 123 ? -2.889 0.334 -20.031 1 96.38 123 SER B C 1
ATOM 2600 O O . SER B 1 123 ? -2.781 1.293 -19.266 1 96.38 123 SER B O 1
ATOM 2602 N N . HIS B 1 124 ? -3.928 -0.415 -20 1 96.69 124 HIS B N 1
ATOM 2603 C CA . HIS B 1 124 ? -5.137 -0.081 -19.266 1 96.69 124 HIS B CA 1
ATOM 2604 C C . HIS B 1 124 ? -4.938 -0.296 -17.766 1 96.69 124 HIS B C 1
ATOM 2606 O O . HIS B 1 124 ? -5.766 0.136 -16.953 1 96.69 124 HIS B O 1
ATOM 2612 N N . MET B 1 125 ? -3.791 -0.885 -17.359 1 97.69 125 MET B N 1
ATOM 2613 C CA . MET B 1 125 ? -3.584 -1.262 -15.969 1 97.69 125 MET B CA 1
ATOM 2614 C C . MET B 1 125 ? -2.779 -0.197 -15.234 1 97.69 125 MET B C 1
ATOM 2616 O O . MET B 1 125 ? -2.734 -0.189 -14 1 97.69 125 MET B O 1
ATOM 2620 N N . PHE B 1 126 ? -2.176 0.745 -15.859 1 97.62 126 PHE B N 1
ATOM 2621 C CA . PHE B 1 126 ? -1.097 1.527 -15.273 1 97.62 126 PHE B CA 1
ATOM 2622 C C . PHE B 1 126 ? -1.646 2.551 -14.289 1 97.62 126 PHE B C 1
ATOM 2624 O O . PHE B 1 126 ? -0.956 2.945 -13.344 1 97.62 126 PHE B O 1
ATOM 2631 N N . SER B 1 127 ? -2.908 2.998 -14.461 1 97.19 127 SER B N 1
ATOM 2632 C CA . SER B 1 127 ? -3.508 3.836 -13.43 1 97.19 127 SER B CA 1
ATOM 2633 C C . SER B 1 127 ? -3.631 3.082 -12.109 1 97.19 127 SER B C 1
ATOM 2635 O O . SER B 1 127 ? -3.201 3.574 -11.062 1 97.19 127 SER B O 1
ATOM 2637 N N . GLU B 1 128 ? -4.152 1.877 -12.195 1 98.12 128 GLU B N 1
ATOM 2638 C CA . GLU B 1 128 ? -4.309 1.021 -11.023 1 98.12 128 GLU B CA 1
ATOM 2639 C C . GLU B 1 128 ? -2.955 0.676 -10.406 1 98.12 128 GLU B C 1
ATOM 2641 O O . GLU B 1 128 ? -2.775 0.781 -9.195 1 98.12 128 GLU B O 1
ATOM 2646 N N . TRP B 1 129 ? -2.004 0.353 -11.211 1 98.62 129 TRP B N 1
ATOM 2647 C CA . TRP B 1 129 ? -0.686 -0.045 -10.727 1 98.62 129 TRP B CA 1
ATOM 2648 C C . TRP B 1 129 ? 0.047 1.141 -10.109 1 98.62 129 TRP B C 1
ATOM 2650 O O . TRP B 1 129 ? 0.811 0.977 -9.156 1 98.62 129 TRP B O 1
ATOM 2660 N N . GLY B 1 130 ? -0.15 2.311 -10.719 1 98.5 130 GLY B N 1
ATOM 2661 C CA . GLY B 1 130 ? 0.369 3.521 -10.102 1 98.5 130 GLY B CA 1
ATOM 2662 C C . GLY B 1 130 ? -0.182 3.764 -8.711 1 98.5 130 GLY B C 1
ATOM 2663 O O . GLY B 1 130 ? 0.56 4.145 -7.801 1 98.5 130 GLY B O 1
ATOM 2664 N N . ASP B 1 131 ? -1.462 3.494 -8.562 1 98.69 131 ASP B N 1
ATOM 2665 C CA . ASP B 1 131 ? -2.104 3.686 -7.266 1 98.69 131 ASP B CA 1
ATOM 2666 C C . ASP B 1 131 ? -1.604 2.66 -6.25 1 98.69 131 ASP B C 1
ATOM 2668 O O . ASP B 1 131 ? -1.477 2.967 -5.062 1 98.69 131 ASP B O 1
ATOM 2672 N N . HIS B 1 132 ? -1.307 1.429 -6.672 1 98.88 132 HIS B N 1
ATOM 2673 C CA . HIS B 1 132 ? -0.672 0.471 -5.773 1 98.88 132 HIS B CA 1
ATOM 2674 C C . HIS B 1 132 ? 0.671 0.992 -5.273 1 98.88 132 HIS B C 1
ATOM 2676 O O . HIS B 1 132 ? 0.972 0.899 -4.078 1 98.88 132 HIS B O 1
ATOM 2682 N N . ALA B 1 133 ? 1.455 1.521 -6.195 1 98.88 133 ALA B N 1
ATOM 2683 C CA . ALA B 1 133 ? 2.742 2.096 -5.812 1 98.88 133 ALA B CA 1
ATOM 2684 C C . ALA B 1 133 ? 2.562 3.219 -4.797 1 98.88 133 ALA B C 1
ATOM 2686 O O . ALA B 1 133 ? 3.363 3.359 -3.869 1 98.88 133 ALA B O 1
ATOM 2687 N N . GLN B 1 134 ? 1.555 4.023 -4.941 1 98.94 134 GLN B N 1
ATOM 2688 C CA . GLN B 1 134 ? 1.25 5.094 -4 1 98.94 134 GLN B CA 1
ATOM 2689 C C . GLN B 1 134 ? 0.994 4.543 -2.602 1 98.94 134 GLN B C 1
ATOM 2691 O O . GLN B 1 134 ? 1.587 5.008 -1.627 1 98.94 134 GLN B O 1
ATOM 2696 N N . GLY B 1 135 ? 0.092 3.506 -2.539 1 98.94 135 GLY B N 1
ATOM 2697 C CA . GLY B 1 135 ? -0.187 2.883 -1.255 1 98.94 135 GLY B CA 1
ATOM 2698 C C . GLY B 1 135 ? 1.056 2.344 -0.572 1 98.94 135 GLY B C 1
ATOM 2699 O O . GLY B 1 135 ? 1.211 2.479 0.644 1 98.94 135 GLY B O 1
ATOM 2700 N N . ILE B 1 136 ? 1.935 1.794 -1.341 1 98.94 136 ILE B N 1
ATOM 2701 C CA . ILE B 1 136 ? 3.178 1.227 -0.831 1 98.94 136 ILE B CA 1
ATOM 2702 C C . ILE B 1 136 ? 4.047 2.334 -0.236 1 98.94 136 ILE B C 1
ATOM 2704 O O . ILE B 1 136 ? 4.516 2.219 0.898 1 98.94 136 ILE B O 1
ATOM 2708 N N . HIS B 1 137 ? 4.238 3.426 -0.957 1 99 137 HIS B N 1
ATOM 2709 C CA . HIS B 1 137 ? 5.047 4.535 -0.464 1 99 137 HIS B CA 1
ATOM 2710 C C . HIS B 1 137 ? 4.438 5.145 0.793 1 99 137 HIS B C 1
ATOM 2712 O O . HIS B 1 137 ? 5.156 5.469 1.743 1 99 137 HIS B O 1
ATOM 2718 N N . GLN B 1 138 ? 3.137 5.266 0.811 1 98.94 138 GLN B N 1
ATOM 2719 C CA . GLN B 1 138 ? 2.434 5.91 1.915 1 98.94 138 GLN B CA 1
ATOM 2720 C C . GLN B 1 138 ? 2.607 5.125 3.211 1 98.94 138 GLN B C 1
ATOM 2722 O O . GLN B 1 138 ? 2.98 5.688 4.242 1 98.94 138 GLN B O 1
ATOM 2727 N N . ILE B 1 139 ? 2.453 3.834 3.184 1 99 139 ILE B N 1
ATOM 2728 C CA . ILE B 1 139 ? 2.514 3.043 4.406 1 99 139 ILE B CA 1
ATOM 2729 C C . ILE B 1 139 ? 3.955 2.973 4.902 1 99 139 ILE B C 1
ATOM 2731 O O . ILE B 1 139 ? 4.203 2.945 6.113 1 99 139 ILE B O 1
ATOM 2735 N N . LEU B 1 140 ? 4.898 2.912 3.996 1 98.94 140 LEU B N 1
ATOM 2736 C CA . LEU B 1 140 ? 6.305 2.838 4.387 1 98.94 140 LEU B CA 1
ATOM 2737 C C . LEU B 1 140 ? 6.75 4.129 5.062 1 98.94 140 LEU B C 1
ATOM 2739 O O . LEU B 1 140 ? 7.363 4.098 6.133 1 98.94 140 LEU B O 1
ATOM 2743 N N . VAL B 1 141 ? 6.414 5.25 4.496 1 99 141 VAL B N 1
ATOM 2744 C CA . VAL B 1 141 ? 6.789 6.551 5.043 1 99 141 VAL B CA 1
ATOM 2745 C C . VAL B 1 141 ? 6.043 6.797 6.352 1 99 141 VAL B C 1
ATOM 2747 O O . VAL B 1 141 ? 6.641 7.219 7.344 1 99 141 VAL B O 1
ATOM 2750 N N . TRP B 1 142 ? 4.77 6.551 6.348 1 98.94 142 TRP B N 1
ATOM 2751 C CA . TRP B 1 142 ? 3.891 6.773 7.488 1 98.94 142 TRP B CA 1
ATOM 2752 C C . TRP B 1 142 ? 4.379 5.996 8.711 1 98.94 142 TRP B C 1
ATOM 2754 O O . TRP B 1 142 ? 4.559 6.566 9.789 1 98.94 142 TRP B O 1
ATOM 2764 N N . THR B 1 143 ? 4.633 4.75 8.531 1 98.94 143 THR B N 1
ATOM 2765 C CA . THR B 1 143 ? 5.09 3.898 9.625 1 98.94 143 THR B CA 1
ATOM 2766 C C . THR B 1 143 ? 6.48 4.324 10.094 1 98.94 143 THR B C 1
ATOM 2768 O O . THR B 1 143 ? 6.754 4.348 11.297 1 98.94 143 THR B O 1
ATOM 2771 N N . ALA B 1 144 ? 7.375 4.656 9.172 1 98.94 144 ALA B N 1
ATOM 2772 C CA . ALA B 1 144 ? 8.711 5.109 9.547 1 98.94 144 ALA B CA 1
ATOM 2773 C C . ALA B 1 144 ? 8.641 6.352 10.43 1 98.94 144 ALA B C 1
ATOM 2775 O O . ALA B 1 144 ? 9.375 6.461 11.414 1 98.94 144 ALA B O 1
ATOM 2776 N N . LEU B 1 145 ? 7.77 7.305 10.078 1 98.88 145 LEU B N 1
ATOM 2777 C CA . LEU B 1 145 ? 7.621 8.523 10.859 1 98.88 145 LEU B CA 1
ATOM 2778 C C . LEU B 1 145 ? 7.152 8.211 12.281 1 98.88 145 LEU B C 1
ATOM 2780 O O . LEU B 1 145 ? 7.68 8.766 13.25 1 98.88 145 LEU B O 1
ATOM 2784 N N . GLU B 1 146 ? 6.215 7.348 12.383 1 98.62 146 GLU B N 1
ATOM 2785 C CA . GLU B 1 146 ? 5.695 7.035 13.703 1 98.62 146 GLU B CA 1
ATOM 2786 C C . GLU B 1 146 ? 6.73 6.289 14.547 1 98.62 146 GLU B C 1
ATOM 2788 O O . GLU B 1 146 ? 6.793 6.461 15.766 1 98.62 146 GLU B O 1
ATOM 2793 N N . LEU B 1 147 ? 7.516 5.477 13.883 1 98.62 147 LEU B N 1
ATOM 2794 C CA . LEU B 1 147 ? 8.602 4.801 14.586 1 98.62 147 LEU B CA 1
ATOM 2795 C C . LEU B 1 147 ? 9.625 5.809 15.094 1 98.62 147 LEU B C 1
ATOM 2797 O O . LEU B 1 147 ? 10.344 5.539 16.062 1 98.62 147 LEU B O 1
ATOM 2801 N N . GLU B 1 148 ? 9.727 6.996 14.445 1 98.44 148 GLU B N 1
ATOM 2802 C CA . GLU B 1 148 ? 10.609 8.07 14.883 1 98.44 148 GLU B CA 1
ATOM 2803 C C . GLU B 1 148 ? 9.992 8.859 16.031 1 98.44 148 GLU B C 1
ATOM 2805 O O . GLU B 1 148 ? 10.648 9.734 16.609 1 98.44 148 GLU B O 1
ATOM 2810 N N . GLY B 1 149 ? 8.734 8.586 16.297 1 97.12 149 GLY B N 1
ATOM 2811 C CA . GLY B 1 149 ? 8.141 9.133 17.5 1 97.12 149 GLY B CA 1
ATOM 2812 C C . GLY B 1 149 ? 7.168 10.266 17.219 1 97.12 149 GLY B C 1
ATOM 2813 O O . GLY B 1 149 ? 6.691 10.914 18.156 1 97.12 149 GLY B O 1
ATOM 2814 N N . VAL B 1 150 ? 6.863 10.539 15.977 1 98.56 150 VAL B N 1
ATOM 2815 C CA . VAL B 1 150 ? 5.852 11.547 15.664 1 98.56 150 VAL B CA 1
ATOM 2816 C C . VAL B 1 150 ? 4.562 10.859 15.219 1 98.56 150 VAL B C 1
ATOM 2818 O O . VAL B 1 150 ? 4.574 9.688 14.844 1 98.56 150 VAL B O 1
ATOM 2821 N N . GLY B 1 151 ? 3.42 11.57 15.414 1 98.62 151 GLY B N 1
ATOM 2822 C CA . GLY B 1 151 ? 2.162 11.141 14.828 1 98.62 151 GLY B CA 1
ATOM 2823 C C . GLY B 1 151 ? 1.966 11.641 13.406 1 98.62 151 GLY B C 1
ATOM 2824 O O . GLY B 1 151 ? 2.688 12.523 12.953 1 98.62 151 GLY B O 1
ATOM 2825 N N . ALA B 1 152 ? 1.032 11.055 12.758 1 98.81 152 ALA B N 1
ATOM 2826 C CA . ALA B 1 152 ? 0.742 11.461 11.383 1 98.81 152 ALA B CA 1
ATOM 2827 C C . ALA B 1 152 ? -0.69 11.102 11 1 98.81 152 ALA B C 1
ATOM 2829 O O . ALA B 1 152 ? -1.319 10.25 11.633 1 98.81 152 ALA B O 1
ATOM 2830 N N . ASN B 1 153 ? -1.193 11.789 10.047 1 98.62 153 ASN B N 1
ATOM 2831 C CA . ASN B 1 153 ? -2.482 11.461 9.453 1 98.62 153 ASN B CA 1
ATOM 2832 C C . ASN B 1 153 ? -2.504 11.766 7.957 1 98.62 153 ASN B C 1
ATOM 2834 O O . ASN B 1 153 ? -1.966 12.789 7.523 1 98.62 153 ASN B O 1
ATOM 2838 N N . LEU B 1 154 ? -3.049 10.852 7.219 1 98.69 154 LEU B N 1
ATOM 2839 C CA . LEU B 1 154 ? -3.088 10.914 5.762 1 98.69 154 LEU B CA 1
ATOM 2840 C C . LEU B 1 154 ? -4.348 11.633 5.285 1 98.69 154 LEU B C 1
ATOM 2842 O O . LEU B 1 154 ? -5.461 11.258 5.672 1 98.69 154 LEU B O 1
ATOM 2846 N N . GLN B 1 155 ? -4.172 12.68 4.461 1 97.88 155 GLN B N 1
ATOM 2847 C CA . GLN B 1 155 ? -5.266 13.469 3.916 1 97.88 155 GLN B CA 1
ATOM 2848 C C . GLN B 1 155 ? -5.34 13.344 2.396 1 97.88 155 GLN B C 1
ATOM 2850 O O . GLN B 1 155 ? -4.367 12.93 1.759 1 97.88 155 GLN B O 1
ATOM 2855 N N . HIS B 1 156 ? -6.508 13.68 1.825 1 98.06 156 HIS B N 1
ATOM 2856 C CA . HIS B 1 156 ? -6.75 13.586 0.39 1 98.06 156 HIS B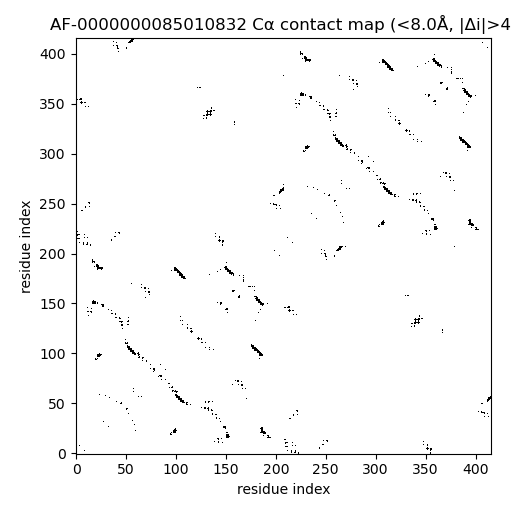 CA 1
ATOM 2857 C C . HIS B 1 156 ? -7.516 14.805 -0.122 1 98.06 156 HIS B C 1
ATOM 2859 O O . HIS B 1 156 ? -8.578 14.664 -0.731 1 98.06 156 HIS B O 1
ATOM 2865 N N . MET B 1 157 ? -6.902 15.938 0.052 1 96.81 157 MET B N 1
ATOM 2866 C CA . MET B 1 157 ? -7.562 17.172 -0.361 1 96.81 157 MET B CA 1
ATOM 2867 C C . MET B 1 157 ? -7.645 17.266 -1.881 1 96.81 157 MET B C 1
ATOM 2869 O O . MET B 1 157 ? -8.375 18.094 -2.418 1 96.81 157 MET B O 1
ATOM 2873 N N . ASN B 1 158 ? -6.949 16.375 -2.572 1 96.31 158 ASN B N 1
ATOM 2874 C CA . ASN B 1 158 ? -7.051 16.25 -4.023 1 96.31 158 ASN B CA 1
ATOM 2875 C C . ASN B 1 158 ? -8.453 15.844 -4.453 1 96.31 158 ASN B C 1
ATOM 2877 O O . ASN B 1 158 ? -8.797 15.922 -5.637 1 96.31 158 ASN B O 1
ATOM 2881 N N . ALA B 1 159 ? -9.297 15.438 -3.535 1 96.31 159 ALA B N 1
ATOM 2882 C CA . ALA B 1 159 ? -10.688 15.109 -3.838 1 96.31 159 ALA B CA 1
ATOM 2883 C C . ALA B 1 159 ? -11.461 16.344 -4.301 1 96.31 159 ALA B C 1
ATOM 2885 O O . ALA B 1 159 ? -12.531 16.234 -4.895 1 96.31 159 ALA B O 1
ATOM 2886 N N . ILE B 1 160 ? -10.984 17.531 -3.971 1 96 160 ILE B N 1
ATOM 2887 C CA . ILE B 1 160 ? -11.586 18.812 -4.352 1 96 160 ILE B CA 1
ATOM 2888 C C . ILE B 1 160 ? -10.711 19.5 -5.395 1 96 160 ILE B C 1
ATOM 2890 O O . ILE B 1 160 ? -9.734 20.172 -5.047 1 96 160 ILE B O 1
ATOM 2894 N N . PRO B 1 161 ? -11.156 19.531 -6.637 1 94.75 161 PRO B N 1
ATOM 2895 C CA . PRO B 1 161 ? -10.297 19.906 -7.762 1 94.75 161 PRO B CA 1
ATOM 2896 C C . PRO B 1 161 ? -9.656 21.281 -7.586 1 94.75 161 PRO B C 1
ATOM 2898 O O . PRO B 1 161 ? -8.461 21.438 -7.84 1 94.75 161 PRO B O 1
ATOM 2901 N N . PRO B 1 162 ? -10.328 22.266 -7.074 1 96.38 162 PRO B N 1
ATOM 2902 C CA . PRO B 1 162 ? -9.664 23.562 -6.891 1 96.38 162 PRO B CA 1
ATOM 2903 C C . PRO B 1 162 ? -8.57 23.516 -5.832 1 96.38 162 PRO B C 1
ATOM 2905 O O . PRO B 1 162 ? -7.598 24.266 -5.918 1 96.38 162 PRO B O 1
ATOM 2908 N N . VAL B 1 163 ? -8.734 22.641 -4.883 1 97.94 163 VAL B N 1
ATOM 2909 C CA . VAL B 1 163 ? -7.738 22.516 -3.826 1 97.94 163 VAL B CA 1
ATOM 2910 C C . VAL B 1 163 ? -6.484 21.844 -4.379 1 97.94 163 VAL B C 1
ATOM 2912 O O . VAL B 1 163 ? -5.363 22.281 -4.109 1 97.94 163 VAL B O 1
ATOM 2915 N N . GLU B 1 164 ? -6.695 20.797 -5.145 1 97.81 164 GLU B N 1
ATOM 2916 C CA . GLU B 1 164 ? -5.539 20.156 -5.762 1 97.81 164 GLU B CA 1
ATOM 2917 C C . GLU B 1 164 ? -4.746 21.156 -6.609 1 97.81 164 GLU B C 1
ATOM 2919 O O . GLU B 1 164 ? -3.516 21.172 -6.559 1 97.81 164 GLU B O 1
ATOM 2924 N N . ALA B 1 165 ? -5.461 21.906 -7.441 1 98 165 ALA B N 1
ATOM 2925 C CA . ALA B 1 165 ? -4.805 22.875 -8.305 1 98 165 ALA B CA 1
ATOM 2926 C C . ALA B 1 165 ? -3.984 23.875 -7.488 1 98 165 ALA B C 1
ATOM 2928 O O . ALA B 1 165 ? -2.877 24.25 -7.883 1 98 165 ALA B O 1
ATOM 2929 N N . ALA B 1 166 ? -4.5 24.312 -6.355 1 98.56 166 ALA B N 1
ATOM 2930 C CA . ALA B 1 166 ? -3.807 25.25 -5.492 1 98.56 166 ALA B CA 1
ATOM 2931 C C . ALA B 1 166 ? -2.566 24.625 -4.867 1 98.56 166 ALA B C 1
ATOM 2933 O O . ALA B 1 166 ? -1.528 25.281 -4.734 1 98.56 166 ALA B O 1
ATOM 2934 N N . ILE B 1 167 ? -2.652 23.359 -4.469 1 98.75 167 ILE B N 1
ATOM 2935 C CA . ILE B 1 167 ? -1.519 22.656 -3.875 1 98.75 167 ILE B CA 1
ATOM 2936 C C . ILE B 1 167 ? -0.41 22.5 -4.914 1 98.75 167 ILE B C 1
ATOM 2938 O O . ILE B 1 167 ? 0.769 22.703 -4.609 1 98.75 167 ILE B O 1
ATOM 2942 N N . LYS B 1 168 ? -0.805 22.172 -6.141 1 98.56 168 LYS B N 1
ATOM 2943 C CA . LYS B 1 168 ? 0.178 22.031 -7.211 1 98.56 168 LYS B CA 1
ATOM 2944 C C . LYS B 1 168 ? 0.934 23.328 -7.445 1 98.56 168 LYS B C 1
ATOM 2946 O O . LYS B 1 168 ? 2.158 23.328 -7.582 1 98.56 168 LYS B O 1
ATOM 2951 N N . LYS B 1 169 ? 0.177 24.359 -7.512 1 98.5 169 LYS B N 1
ATOM 2952 C CA . LYS B 1 169 ? 0.786 25.672 -7.711 1 98.5 169 LYS B CA 1
ATOM 2953 C C . LYS B 1 169 ? 1.728 26.031 -6.562 1 98.5 169 LYS B C 1
ATOM 2955 O O . LYS B 1 169 ? 2.846 26.5 -6.789 1 98.5 169 LYS B O 1
ATOM 2960 N N . PHE B 1 170 ? 1.319 25.797 -5.395 1 98.75 170 PHE B N 1
ATOM 2961 C CA . PHE B 1 170 ? 2.127 26.047 -4.211 1 98.75 170 PHE B CA 1
ATOM 2962 C C . PHE B 1 170 ? 3.432 25.266 -4.262 1 98.75 170 PHE B C 1
ATOM 2964 O O . PHE B 1 170 ? 4.504 25.797 -3.988 1 98.75 170 PHE B O 1
ATOM 2971 N N . ALA B 1 171 ? 3.303 23.938 -4.617 1 98.75 171 ALA B N 1
ATOM 2972 C CA . ALA B 1 171 ? 4.453 23.047 -4.586 1 98.75 171 ALA B CA 1
ATOM 2973 C C . ALA B 1 171 ? 5.363 23.266 -5.789 1 98.75 171 ALA B C 1
ATOM 2975 O O . ALA B 1 171 ? 6.508 22.812 -5.805 1 98.75 171 ALA B O 1
ATOM 2976 N N . GLY B 1 172 ? 4.844 23.938 -6.793 1 98.69 172 GLY B N 1
ATOM 2977 C CA . GLY B 1 172 ? 5.645 24.219 -7.977 1 98.69 172 GLY B CA 1
ATOM 2978 C C . GLY B 1 172 ? 5.961 22.984 -8.789 1 98.69 172 GLY B C 1
ATOM 2979 O O . GLY B 1 172 ? 7.055 22.844 -9.336 1 98.69 172 GLY B O 1
ATOM 2980 N N . VAL B 1 173 ? 5.078 22.047 -8.789 1 98.5 173 VAL B N 1
ATOM 2981 C CA . VAL B 1 173 ? 5.312 20.797 -9.516 1 98.5 173 VAL B CA 1
ATOM 2982 C C . VAL B 1 173 ? 4.766 20.922 -10.938 1 98.5 173 VAL B C 1
ATOM 2984 O O . VAL B 1 173 ? 3.912 21.766 -11.211 1 98.5 173 VAL B O 1
ATOM 2987 N N . PRO B 1 174 ? 5.246 20.078 -11.828 1 97.94 174 PRO B N 1
ATOM 2988 C CA . PRO B 1 174 ? 4.734 20.078 -13.203 1 97.94 174 PRO B CA 1
ATOM 2989 C C . PRO B 1 174 ? 3.23 19.828 -13.273 1 97.94 174 PRO B C 1
ATOM 2991 O O . PRO B 1 174 ? 2.674 19.156 -12.398 1 97.94 174 PRO B O 1
ATOM 2994 N N . GLU B 1 175 ? 2.598 20.234 -14.344 1 96.44 175 GLU B N 1
ATOM 2995 C CA . GLU B 1 175 ? 1.151 20.188 -14.531 1 96.44 175 GLU B CA 1
ATOM 2996 C C . GLU B 1 175 ? 0.654 18.75 -14.594 1 96.44 175 GLU B C 1
ATOM 2998 O O . GLU B 1 175 ? -0.471 18.453 -14.188 1 96.44 175 GLU B O 1
ATOM 3003 N N . ASP B 1 176 ? 1.463 17.891 -15.016 1 97.19 176 ASP B N 1
ATOM 3004 C CA . ASP B 1 176 ? 1.005 16.516 -15.211 1 97.19 176 ASP B CA 1
ATOM 3005 C C . ASP B 1 176 ? 1.062 15.727 -13.906 1 97.19 176 ASP B C 1
ATOM 3007 O O . ASP B 1 176 ? 0.642 14.57 -13.859 1 97.19 176 ASP B O 1
ATOM 3011 N N . TYR B 1 177 ? 1.62 16.344 -12.875 1 98.38 177 TYR B N 1
ATOM 3012 C CA . TYR B 1 177 ? 1.569 15.672 -11.578 1 98.38 177 TYR B CA 1
ATOM 3013 C C . TYR B 1 177 ? 0.144 15.633 -11.039 1 98.38 177 TYR B C 1
ATOM 3015 O O . TYR B 1 177 ? -0.606 16.609 -11.188 1 98.38 177 TYR B O 1
ATOM 3023 N N . LYS B 1 178 ? -0.166 14.555 -10.477 1 98.38 178 LYS B N 1
ATOM 3024 C CA . LYS B 1 178 ? -1.429 14.398 -9.766 1 98.38 178 LYS B CA 1
ATOM 3025 C C . LYS B 1 178 ? -1.19 14.117 -8.281 1 98.38 178 LYS B C 1
ATOM 3027 O O . LYS B 1 178 ? -0.461 13.188 -7.934 1 98.38 178 LYS B O 1
ATOM 3032 N N . LEU B 1 179 ? -1.76 14.953 -7.449 1 98.81 179 LEU B N 1
ATOM 3033 C CA . LEU B 1 179 ? -1.688 14.648 -6.023 1 98.81 179 LEU B CA 1
ATOM 3034 C C . LEU B 1 179 ? -2.49 13.391 -5.699 1 98.81 179 LEU B C 1
ATOM 3036 O O . LEU B 1 179 ? -3.641 13.258 -6.121 1 98.81 179 LEU B O 1
ATOM 3040 N N . LYS B 1 180 ? -1.89 12.516 -4.965 1 98.81 180 LYS B N 1
ATOM 3041 C CA . LYS B 1 180 ? -2.566 11.273 -4.625 1 98.81 180 LYS B CA 1
ATOM 3042 C C . LYS B 1 180 ? -2.93 11.227 -3.143 1 98.81 180 LYS B C 1
ATOM 3044 O O . LYS B 1 180 ? -3.908 10.586 -2.754 1 98.81 180 LYS B O 1
ATOM 3049 N N . ALA B 1 181 ? -2.104 11.875 -2.303 1 98.81 181 ALA B N 1
ATOM 3050 C CA . ALA B 1 181 ? -2.311 12.023 -0.864 1 98.81 181 ALA B CA 1
ATOM 3051 C C . ALA B 1 181 ? -1.318 13.016 -0.27 1 98.81 181 ALA B C 1
ATOM 3053 O O . ALA B 1 181 ? -0.35 13.406 -0.927 1 98.81 181 ALA B O 1
ATOM 3054 N N . HIS B 1 182 ? -1.572 13.461 0.866 1 98.69 182 HIS B N 1
ATOM 3055 C CA . HIS B 1 182 ? -0.583 14.203 1.637 1 98.69 182 HIS B CA 1
ATOM 3056 C C . HIS B 1 182 ? -0.669 13.859 3.121 1 98.69 182 HIS B C 1
ATOM 3058 O O . HIS B 1 182 ? -1.763 13.656 3.652 1 98.69 182 HIS B O 1
ATOM 3064 N N . LEU B 1 183 ? 0.432 13.719 3.734 1 98.94 183 LEU B N 1
ATOM 3065 C CA . LEU B 1 183 ? 0.606 13.211 5.094 1 98.94 183 LEU B CA 1
ATOM 3066 C C . LEU B 1 183 ? 1.097 14.32 6.023 1 98.94 183 LEU B C 1
ATOM 3068 O O . LEU B 1 183 ? 2.234 14.781 5.902 1 98.94 183 LEU B O 1
ATOM 3072 N N . ASN B 1 184 ? 0.224 14.719 6.961 1 98.88 184 ASN B N 1
ATOM 3073 C CA . ASN B 1 184 ? 0.638 15.625 8.031 1 98.88 184 ASN B CA 1
ATOM 3074 C C . ASN B 1 184 ? 1.361 14.875 9.148 1 98.88 184 ASN B C 1
ATOM 3076 O O . ASN B 1 184 ? 0.992 13.75 9.492 1 98.88 184 ASN B O 1
ATOM 3080 N N . TYR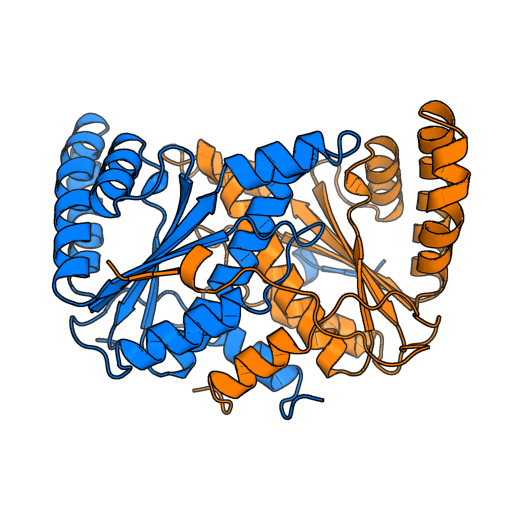 B 1 185 ? 2.357 15.5 9.727 1 98.94 185 TYR B N 1
ATOM 3081 C CA . TYR B 1 185 ? 3.002 14.852 10.867 1 98.94 185 TYR B CA 1
ATOM 3082 C C . TYR B 1 185 ? 3.494 15.883 11.875 1 98.94 185 TYR B C 1
ATOM 3084 O O . TYR B 1 185 ? 3.639 17.062 11.547 1 98.94 185 TYR B O 1
ATOM 3092 N N . GLY B 1 186 ? 3.703 15.508 13.039 1 98.88 186 GLY B N 1
ATOM 3093 C CA . GLY B 1 186 ? 4.191 16.297 14.156 1 98.88 186 GLY B CA 1
ATOM 3094 C C . GLY B 1 186 ? 4.168 15.547 15.477 1 98.88 186 GLY B C 1
ATOM 3095 O O . GLY B 1 186 ? 3.822 14.359 15.516 1 98.88 186 GLY B O 1
ATOM 3096 N N . ASP B 1 187 ? 4.637 16.266 16.5 1 98.75 187 ASP B N 1
ATOM 3097 C CA . ASP B 1 187 ? 4.57 15.656 17.828 1 98.75 187 ASP B CA 1
ATOM 3098 C C . ASP B 1 187 ? 3.123 15.414 18.25 1 98.75 187 ASP B C 1
ATOM 3100 O O . ASP B 1 187 ? 2.248 16.234 17.984 1 98.75 187 ASP B O 1
ATOM 3104 N N . GLU B 1 188 ? 2.893 14.25 18.891 1 97.88 188 GLU B N 1
ATOM 3105 C CA . GLU B 1 188 ? 1.543 13.938 19.359 1 97.88 188 GLU B CA 1
ATOM 3106 C C . GLU B 1 188 ? 1.146 14.805 20.547 1 97.88 188 GLU B C 1
ATOM 3108 O O . GLU B 1 188 ? 1.967 15.07 21.422 1 97.88 188 GLU B O 1
ATOM 3113 N N . GLN B 1 189 ? -0.073 15.234 20.484 1 97.31 189 GLN B N 1
ATOM 3114 C CA . GLN B 1 189 ? -0.567 16.078 21.578 1 97.31 189 GLN B CA 1
ATOM 3115 C C . GLN B 1 189 ? -1.479 15.297 22.516 1 97.31 189 GLN B C 1
ATOM 3117 O O . GLN B 1 189 ? -2.002 15.844 23.484 1 97.31 189 GLN B O 1
ATOM 3122 N N . ALA B 1 190 ? -1.828 14.203 22.188 1 95.25 190 ALA B N 1
ATOM 3123 C CA . ALA B 1 190 ? -2.645 13.289 22.984 1 95.25 190 ALA B CA 1
ATOM 3124 C C . ALA B 1 190 ? -2.121 11.859 22.891 1 95.25 190 ALA B C 1
ATOM 3126 O O . ALA B 1 190 ? -1.164 11.586 22.156 1 95.25 190 ALA B O 1
ATOM 3127 N N . ALA B 1 191 ? -2.719 11.016 23.719 1 95.62 191 ALA B N 1
ATOM 3128 C CA . ALA B 1 191 ? -2.338 9.609 23.672 1 95.62 191 ALA B CA 1
ATOM 3129 C C . ALA B 1 191 ? -2.521 9.047 22.266 1 95.62 191 ALA B C 1
ATOM 3131 O O . ALA B 1 191 ? -3.482 9.391 21.562 1 95.62 191 ALA B O 1
ATOM 3132 N N . HIS B 1 192 ? -1.583 8.195 21.875 1 97.12 192 HIS B N 1
ATOM 3133 C CA . HIS B 1 192 ? -1.683 7.535 20.578 1 97.12 192 HIS B CA 1
ATOM 3134 C C . HIS B 1 192 ? -3.014 6.805 20.438 1 97.12 192 HIS B C 1
ATOM 3136 O O . HIS B 1 192 ? -3.445 6.105 21.359 1 97.12 192 HIS B O 1
ATOM 3142 N N . PRO B 1 193 ? -3.686 6.941 19.297 1 97.44 193 PRO B N 1
ATOM 3143 C CA . PRO B 1 193 ? -5.043 6.41 19.156 1 97.44 193 PRO B CA 1
ATOM 3144 C C . PRO B 1 193 ? -5.09 4.887 19.203 1 97.44 193 PRO B C 1
ATOM 3146 O O . PRO B 1 193 ? -4.117 4.219 18.844 1 97.44 193 PRO B O 1
ATOM 3149 N N . GLU B 1 194 ? -6.219 4.414 19.562 1 96.5 194 GLU B N 1
ATOM 3150 C CA . GLU B 1 194 ? -6.457 2.975 19.562 1 96.5 194 GLU B CA 1
ATOM 3151 C C . GLU B 1 194 ? -6.773 2.459 18.172 1 96.5 194 GLU B C 1
ATOM 3153 O O . GLU B 1 194 ? -7.184 3.225 17.297 1 96.5 194 GLU B O 1
ATOM 3158 N N . LYS B 1 195 ? -6.578 1.174 18.031 1 96.12 195 LYS B N 1
ATOM 3159 C CA . LYS B 1 195 ? -6.934 0.517 16.781 1 96.12 195 LYS B CA 1
ATOM 3160 C C . LYS B 1 195 ? -8.445 0.524 16.562 1 96.12 195 LYS B C 1
ATOM 3162 O O . LYS B 1 195 ? -9.203 0.166 17.469 1 96.12 195 LYS B O 1
ATOM 3167 N N . PRO B 1 196 ? -8.891 0.968 15.391 1 97.88 196 PRO B N 1
ATOM 3168 C CA . PRO B 1 196 ? -10.328 0.874 15.125 1 97.88 196 PRO B CA 1
ATOM 3169 C C . PRO B 1 196 ? -10.797 -0.566 14.938 1 97.88 196 PRO B C 1
ATOM 3171 O O . PRO B 1 196 ? -9.977 -1.469 14.75 1 97.88 196 PRO B O 1
ATOM 3174 N N . LYS B 1 197 ? -12.094 -0.708 14.992 1 98.25 197 LYS B N 1
ATOM 3175 C CA . LYS B 1 197 ? -12.672 -2.031 14.766 1 98.25 197 LYS B CA 1
ATOM 3176 C C . LYS B 1 197 ? -12.422 -2.5 13.336 1 98.25 197 LYS B C 1
ATOM 3178 O O . LYS B 1 197 ? -12.523 -1.715 12.391 1 98.25 197 LYS B O 1
ATOM 3183 N N . LYS B 1 198 ? -12.133 -3.799 13.211 1 98.69 198 LYS B N 1
ATOM 3184 C CA . LYS B 1 198 ? -11.953 -4.441 11.914 1 98.69 198 LYS B CA 1
ATOM 3185 C C . LYS B 1 198 ? -12.961 -5.574 11.719 1 98.69 198 LYS B C 1
ATOM 3187 O O . LYS B 1 198 ? -13.492 -6.117 12.688 1 98.69 198 LYS B O 1
ATOM 3192 N N . LEU B 1 199 ? -13.172 -5.852 10.453 1 98.62 199 LEU B N 1
ATOM 3193 C CA . LEU B 1 199 ? -14.031 -6.98 10.117 1 98.62 199 LEU B CA 1
ATOM 3194 C C . LEU B 1 199 ? -13.445 -8.281 10.641 1 98.62 199 LEU B C 1
ATOM 3196 O O . LEU B 1 199 ? -12.219 -8.438 10.703 1 98.62 199 LEU B O 1
ATOM 3200 N N . PRO B 1 200 ? -14.32 -9.266 10.992 1 98.56 200 PRO B N 1
ATOM 3201 C CA . PRO B 1 200 ? -13.797 -10.594 11.32 1 98.56 200 PRO B CA 1
ATOM 3202 C C . PRO B 1 200 ? -12.977 -11.203 10.188 1 98.56 200 PRO B C 1
ATOM 3204 O O . PRO B 1 200 ? -13.336 -11.055 9.016 1 98.56 200 PRO B O 1
ATOM 3207 N N . ILE B 1 201 ? -11.984 -11.938 10.57 1 98.75 201 ILE B N 1
ATOM 3208 C CA . ILE B 1 201 ? -11.086 -12.531 9.594 1 98.75 201 ILE B CA 1
ATOM 3209 C C . ILE B 1 201 ? -11.859 -13.477 8.68 1 98.75 201 ILE B C 1
ATOM 3211 O O . ILE B 1 201 ? -11.578 -13.562 7.484 1 98.75 201 ILE B O 1
ATOM 3215 N N . ALA B 1 202 ? -12.867 -14.133 9.164 1 98.38 202 ALA B N 1
ATOM 3216 C CA . ALA B 1 202 ? -13.664 -15.086 8.406 1 98.38 202 ALA B CA 1
ATOM 3217 C C . ALA B 1 202 ? -14.367 -14.398 7.234 1 98.38 202 ALA B C 1
ATOM 3219 O O . ALA B 1 202 ? -14.695 -15.047 6.234 1 98.38 202 ALA B O 1
ATOM 3220 N N . GLU B 1 203 ? -14.539 -13.062 7.297 1 98.19 203 GLU B N 1
ATOM 3221 C CA . GLU B 1 203 ? -15.211 -12.312 6.246 1 98.19 203 GLU B CA 1
ATOM 3222 C C . GLU B 1 203 ? -14.219 -11.805 5.199 1 98.19 203 GLU B C 1
ATOM 3224 O O . GLU B 1 203 ? -14.617 -11.391 4.113 1 98.19 203 GLU B O 1
ATOM 3229 N N . THR B 1 204 ? -12.938 -11.906 5.574 1 98.81 204 THR B N 1
ATOM 3230 C CA . THR B 1 204 ? -11.992 -11.211 4.711 1 98.81 204 THR B CA 1
ATOM 3231 C C . THR B 1 204 ? -10.93 -12.172 4.188 1 98.81 204 THR B C 1
ATOM 3233 O O . THR B 1 204 ? -10.195 -11.844 3.252 1 98.81 204 THR B O 1
ATOM 3236 N N . LEU B 1 205 ? -10.828 -13.352 4.688 1 98.88 205 LEU B N 1
ATOM 3237 C CA . LEU B 1 205 ? -9.812 -14.336 4.309 1 98.88 205 LEU B CA 1
ATOM 3238 C C . LEU B 1 205 ? -10.453 -15.68 3.986 1 98.88 205 LEU B C 1
ATOM 3240 O O . LEU B 1 205 ? -11.297 -16.172 4.742 1 98.88 205 LEU B O 1
ATOM 3244 N N . THR B 1 206 ? -10.047 -16.219 2.885 1 98.81 206 THR B N 1
ATOM 3245 C CA . THR B 1 206 ? -10.508 -17.547 2.494 1 98.81 206 THR B CA 1
ATOM 3246 C C . THR B 1 206 ? -9.328 -18.453 2.152 1 98.81 206 THR B C 1
ATOM 3248 O O . THR B 1 206 ? -8.422 -18.047 1.426 1 98.81 206 THR B O 1
ATOM 3251 N N . ILE B 1 207 ? -9.328 -19.609 2.697 1 98.62 207 I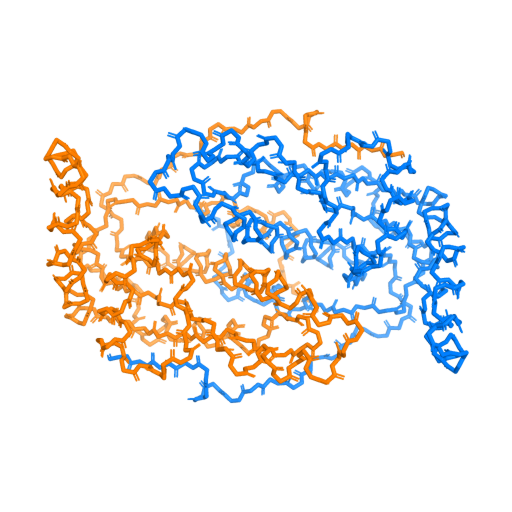LE B N 1
ATOM 3252 C CA . ILE B 1 207 ? -8.367 -20.641 2.311 1 98.62 207 ILE B CA 1
ATOM 3253 C C . ILE B 1 207 ? -8.984 -21.547 1.248 1 98.62 207 ILE B C 1
ATOM 3255 O O . ILE B 1 207 ? -10.039 -22.141 1.471 1 98.62 207 ILE B O 1
ATOM 3259 N N . LEU B 1 208 ? -8.375 -21.578 0.143 1 98.56 208 LEU B N 1
ATOM 3260 C CA . LEU B 1 208 ? -8.93 -22.344 -0.972 1 98.56 208 LEU B CA 1
ATOM 3261 C C . LEU B 1 208 ? -8.617 -23.828 -0.82 1 98.56 208 LEU B C 1
ATOM 3263 O O . LEU B 1 208 ? -7.52 -24.203 -0.403 1 98.56 208 LEU B O 1
#

Nearest PDB structures (foldseek):
  8cqv-assembly1_B  TM=9.177E-01  e=3.735E-17  Bacteroides thetaiotaomicron
  4bn9-assembly1_A-2  TM=9.129E-01  e=3.246E-16  Lactococcus lactis subsp. lactis Il1403
  4bn6-assembly1_A  TM=9.112E-01  e=3.246E-16  Lactococcus lactis subsp. lactis Il1403
  2ifa-assembly3_E  TM=9.133E-01  e=6.545E-16  Streptococcus mutans UA159
  1ywq-assembly1_A-2  TM=9.407E-01  e=3.171E-15  Bacillus cereus ATCC 14579

Organism: Metarhizium robertsii (strain ARSEF 23 / ATCC MYA-3075) (NCBI:txid655844)

Solvent-accessible surface area (backbone atoms only — not comparable to full-atom values): 21854 Å² total; per-residue (Å²): 131,64,91,63,48,36,66,57,54,49,44,40,54,55,66,48,58,74,37,76,55,33,31,64,42,57,88,57,49,72,68,55,52,51,48,55,50,48,52,46,68,55,53,65,72,36,71,92,68,59,64,39,64,31,39,38,38,23,52,49,67,49,23,38,50,51,39,51,53,42,50,63,47,44,49,61,54,36,37,69,76,36,58,67,51,33,69,67,45,41,62,61,58,57,44,60,41,38,25,14,28,34,41,37,36,29,36,38,41,64,46,46,52,51,48,26,68,74,41,57,89,50,34,88,45,43,67,57,42,49,30,20,29,47,17,35,53,49,52,55,49,53,29,34,44,40,52,61,62,26,34,26,32,80,43,54,62,49,70,40,63,70,31,34,56,51,50,40,62,72,68,66,55,65,84,57,48,38,68,73,34,35,35,36,27,11,25,59,68,55,81,84,68,78,83,70,91,58,73,59,59,81,81,34,49,44,80,97,130,64,93,63,49,36,65,56,54,50,44,40,54,54,63,49,57,73,36,76,55,33,31,64,43,57,88,57,50,72,67,56,52,52,50,56,50,48,52,46,67,54,53,64,72,35,70,92,68,58,64,38,64,31,39,38,39,23,53,48,68,48,22,38,51,51,39,52,54,40,51,64,46,45,50,61,53,36,38,69,76,36,55,66,49,32,71,65,46,40,63,60,59,56,44,60,43,38,25,15,28,32,41,37,37,29,36,40,42,62,46,47,52,51,48,26,67,72,40,59,90,50,33,89,45,42,68,56,42,49,29,21,29,48,17,36,53,48,51,54,48,54,28,33,45,40,53,61,64,27,35,28,32,82,43,54,63,50,69,39,65,70,31,33,55,50,50,39,61,74,68,66,57,65,86,56,47,40,69,71,35,34,35,39,28,11,25,59,69,55,80,81,67,76,84,70,91,58,74,60,60,81,81,35,48,43,79,101

Radius of gyration: 21.19 Å; Cα contacts (8 Å, |Δi|>4): 777; chains: 2; bounding box: 44×58×55 Å